Protein AF-A0AAD7UH28-F1 (afdb_monomer)

Solvent-accessible surface area (backbone atoms only — not comparable to full-atom values): 39351 Å² total; per-residue (Å²): 132,67,62,65,61,54,48,50,40,22,52,36,16,20,43,31,29,28,96,51,97,50,72,32,65,63,57,51,47,53,48,62,71,66,63,84,57,62,66,67,59,51,53,49,41,27,35,53,17,30,42,52,15,31,50,50,26,20,52,48,17,45,58,50,59,81,43,64,90,43,94,81,46,95,65,54,73,71,54,52,50,49,52,48,52,51,43,68,75,54,41,78,65,54,34,55,47,39,54,42,82,93,54,7,53,57,48,33,21,48,40,18,58,66,63,56,56,65,70,63,49,52,53,35,35,43,53,17,46,44,50,48,60,52,48,54,52,49,53,50,50,51,49,50,52,50,53,52,48,50,51,50,52,51,50,51,52,52,51,49,51,55,49,44,70,73,37,71,62,31,50,53,76,39,37,80,37,81,97,38,25,65,62,37,47,54,39,45,71,64,51,29,52,65,44,71,22,54,42,38,92,61,53,60,76,67,50,79,55,79,51,84,77,67,69,54,44,70,56,96,90,38,81,42,50,40,69,57,49,46,59,57,20,45,36,34,36,41,38,32,33,42,77,75,16,36,24,38,77,52,57,30,95,87,44,53,91,82,41,39,42,53,25,32,35,31,24,28,34,55,48,39,48,51,47,42,36,35,34,75,74,62,49,36,95,51,50,81,42,43,45,35,80,53,39,63,78,27,56,94,18,23,47,47,87,23,29,42,44,24,28,40,44,25,9,36,23,52,53,71,42,71,42,82,87,42,76,86,21,49,51,40,46,48,54,54,36,21,68,71,48,47,56,69,66,64,55,52,37,70,28,47,62,71,47,64,54,72,58,36,28,48,88,49,60,65,34,35,39,55,53,42,52,33,49,28,56,46,66,74,40,58,66,48,58,46,40,15,68,60,43,37,23,72,66,9,23,80,58,62,29,35,31,26,24,32,52,94,52,65,63,37,41,36,28,37,32,28,33,31,67,67,44,53,40,48,54,42,42,28,58,68,48,44,19,32,56,99,84,44,76,59,33,50,48,69,47,44,55,52,21,65,35,56,89,48,83,37,24,44,44,27,98,36,95,34,29,75,50,45,52,11,33,12,38,40,24,38,24,50,49,80,58,78,64,35,34,30,28,61,12,76,46,49,22,36,41,40,34,31,56,78,73,41,29,29,37,31,38,34,32,59,35,79,54,67,59,94,85,65,83,52,64,82,79,44,82,58,90,69,75,84,85,74,85,90,84,75,93,81,57,71,72,62,54,57,56,49,53,59,48,53,60,61,59,71,76,70,79,92,76,81,95,77,92,78,92,72,90,80,82,83,77,82,82,79,92,72,86,79,85,77,82,88,76,96,73,65,63,66,61,53,52,49,52,52,51,53,50,51,56,51,50,53,61,72,72,53,72,100,78,74,82,75,67,60,59,61,60,56,52,57,58,51,52,58,63,51,60,77,70,76,69,85,88,77,80,79,89,80,92,78,89,83,90,79,87,81,90,85,91,86,82,89,79,80,85,84,74,89,82,82,86,83,80,86,80,83,87,77,89,83,91,81,84,88,78,95,68,90,74,79,82,88,77,72,71,74,88,68,81,79,78,127

Radius of gyration: 39.76 Å; Cα contacts (8 Å, |Δi|>4): 975; chains: 1; bounding box: 109×62×97 Å

Mean predicted aligned error: 17.43 Å

pLDDT: mean 73.9, std 27.91, range [20.62, 98.88]

Sequence (694 aa):
MDLAAYGLMFASAFLAATVFPAQSELVLIGFLTAGEHSVVAMLVVASIGNVLGSVVNYYLGIGLQTFRDRRWFPANEAQLARARAFYQRWGRWSLLLAWTPIIGDPLTVVAGVMREPLWSFLVLVTISKVSRSWLEALMRLALRLALGLIIVITLVAAGGYAWLRTSPYWNGITLFADDRRVENFRSMDNVFPSRAVAAGADVWAFERAPQSLPETYRFNHEPRSLASFLTATETTGLLVVRAGAIAHEAYYLGADETSQFTSWSVAKSVLSALVGIAIDEGFIGGVDDLITDYVPGLIDSGYDGVTIEEALTMSSGVAFDEDYDNFASDVNRLFVSLAMGGSMEDTLAALERDREPGTYNNYVSSDSIGVGLVLEAATGMASEDYLSTRLWQPMGAESDAYWSTGRDGPVLPFCCLNATLRDYARFGRLFLENGARDGQQIIPETWVEASTRPSAPHLEPGDNPASFWTFGYGYKWWIPENPEDEFLAIGIWGQYIYADRVAHTVSVIFIEDIAVEPGVDTSDMDTDHLRSHVPCDLEWLNLFQVTMLAFAHRVAKRRRFGGCQVSGVFEARSIPFAVTIAGKGCELAAPMLRIFVEMYVAQVHLLIGRSSLKDASIVASHFIDVAWRLRTEPCAFRGGGQGLALFGDHAVSDIFVTMGVVICRCGCNGGEEGGGGYREKGGVSFHGIVFQIE

Secondary structure (DSSP, 8-state):
--HHHHHHHHHHHHHHTSSS---SHHHHHHHHHH--S-HHHHHHHHHHHHHHHHHHHHHHHHHHGGGTTSTT-SS-HHHHHHHHHHHHHHGGGGGGGTTSTTTHHHHHHHHHHTT--HHHHHHHHHHHHHHHHHHHHHHHHHHHHHHHHHHHHHHHHHHHHHHHHHSTHHHHHTTT-TTTHHHHHTTGGGTS-EEEEPPPSS--PPEE---PPPSEEEETTEEEEHHHHHHHTT--EEEEEETTEEEEEEE-TT--TT--EE-TTHHHHHHHHHHHHHHHTTSS--TTSBHHHH-GGGTTSTTTT-BHHHHHTT---B-----SS-TTSHHHHHHHHHHTT--HHHHHHTPPB-S-TTS-B---HHHHHHHHHHHHHHH-S-HHHHIIIIIIHHHT-SS-EEEEBSTTS-B-TTS-EEE-HHHHHHHHHHHHTTTEETTEESS-HHHHHHHTS--SGGG-SSS-TTBSSSSEESSS-EE-SS-SSEEEEEETTTEEEEEETTTTEEEEEE-S-----TT---TTTSSGGG-SS-----TT-HHHHHHHHHHHHHHHTS------------------------S--TTSHHHHHHHHHHHHHHHHHHHS-SS--SSHHHHHHHHHHHHHHTTT-----------------S---SSSSS------------------------------------

InterPro domains:
  IPR001466 Beta-lactamase-related [PF00144] (237-510)
  IPR012338 Beta-lactamase/transpeptidase-like [G3DSA:3.40.710.10] (174-517)
  IPR012338 Beta-lactam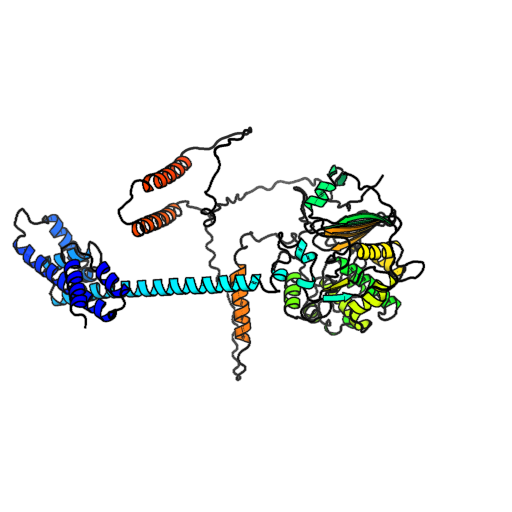ase/transpeptidase-like [SSF56601] (176-511)
  IPR032816 VTT domain [PF09335] (26-135)
  IPR050789 Diverse Enzymatic Activities [PTHR43283] (195-511)

Organism: NCBI:txid2483200

Foldseek 3Di:
DPPVLLVVLLQQLLQVLAPHPGDSVVSLVVVVVVVPDDNVSSLVSSLVSNLNSLVVLLVLLLVLLVCLPPPPRPDDPVRLVVLVVVCVVCPLLCQLCLLPPPVNSVVSSSCSVVVPPPVSNSVSNSNNSSVVSVVVVVVVVVVVVVVVVVVVVVVVVVVVVVCCCVDLCVCQVCCQPPVCVVVCQLPVCSRFPWDWQDAAPFALDAAADEDDFDQWFADPNDTDGPVCVCVLQQWQWKWKAFPRHTHDTDGDPPDDQATKGWQAQLLLLLLLLLVLLCCVVVLDVDQQDQLCVLVVLLPVFLRHNAGNQLLLFQQSQWDFFPFPVDCPGLVNVVQVCLQVPHDLSVSRSPIHGRDDGPQARDDDLNSQSSSLSSSCSSVVDQPSHSCNPQPRHVLRPPGMKIFGGGDVHGGSSSITIIHGLVSLQSVLLCLLVLCDDPNDRRGHSVSSVQQFDAPDQNQQAAPRPRYLARWGGGRQWTHANDDPSKIWHDRPSGFIFIQHNVRNMTMTIHGRHPSDDPPDDCCSVRPCPPPDDDDDDDPPPVPPVVVVVVVVVVVVPDDDDDDDDDDDDDPPDDDDPDPDDPDDDPPPPVVVVVVVVVVVVVVVVVPDPDPDPPPVVVVVVVVVVVVVVVPDDDDDDDDDDDDDDDDDDDDDDPPPPDDDDDDDDDDDDDDDDDDDDDDDDDDDRDDDRDSPPD

Nearest PDB structures (foldseek):
  8rlj-assembly4_D  TM=9.038E-01  e=1.545E-29  Pseudomonas aeruginosa
  8rlj-assembly6_F  TM=8.993E-01  e=3.112E-29  Pseudomonas aeruginosa
  4gb7-assembly1_A  TM=8.302E-01  e=2.946E-24  Bacillus anthracis str. Ames
  1wyb-assembly1_A  TM=7.609E-01  e=2.926E-17  Flavobacterium sp.
  3a66-assembly1_A-2  TM=7.617E-01  e=4.153E-17  Paenarthrobacter ureafaciens

Structure (mmCIF, N/CA/C/O backbone):
data_AF-A0AAD7UH28-F1
#
_entry.id   AF-A0AAD7UH28-F1
#
loop_
_atom_site.group_PDB
_atom_site.id
_atom_site.type_symbol
_atom_site.label_atom_id
_atom_site.label_alt_id
_atom_site.label_comp_id
_atom_site.label_asym_id
_atom_site.label_entity_id
_atom_site.label_seq_id
_atom_site.pdbx_PDB_ins_code
_atom_site.Cartn_x
_atom_site.Cartn_y
_atom_site.Cartn_z
_atom_site.occupancy
_atom_site.B_iso_or_equiv
_atom_site.auth_seq_id
_atom_site.auth_comp_id
_atom_site.auth_asym_id
_atom_site.auth_atom_id
_atom_site.pdbx_PDB_model_num
ATOM 1 N N . MET A 1 1 ? 33.603 18.446 -62.577 1.00 57.69 1 MET A N 1
ATOM 2 C CA . MET A 1 1 ? 34.716 17.764 -61.885 1.00 57.69 1 MET A CA 1
ATOM 3 C C . MET A 1 1 ? 35.695 18.834 -61.469 1.00 57.69 1 MET A C 1
ATOM 5 O O . MET A 1 1 ? 36.244 19.487 -62.348 1.00 57.69 1 MET A O 1
ATOM 9 N N . ASP A 1 2 ? 35.861 19.055 -60.170 1.00 76.75 2 ASP A N 1
ATOM 10 C CA . ASP A 1 2 ? 36.863 19.994 -59.677 1.00 76.75 2 ASP A CA 1
ATOM 11 C C . ASP A 1 2 ? 38.251 19.343 -59.777 1.00 76.75 2 ASP A C 1
ATOM 13 O O . ASP A 1 2 ? 38.701 18.607 -58.897 1.00 76.75 2 ASP A O 1
ATOM 17 N N . LEU A 1 3 ? 38.891 19.527 -60.934 1.00 83.19 3 LEU A N 1
ATOM 18 C CA . LEU A 1 3 ? 40.198 18.946 -61.233 1.00 83.19 3 LEU A CA 1
ATOM 19 C C . LEU A 1 3 ? 41.276 19.463 -60.268 1.00 83.19 3 LEU A C 1
ATOM 21 O O . LEU A 1 3 ? 42.240 18.748 -59.995 1.00 83.19 3 LEU A O 1
ATOM 25 N N . ALA A 1 4 ? 41.096 20.670 -59.721 1.00 86.25 4 ALA A N 1
ATOM 26 C CA . ALA A 1 4 ? 42.019 21.256 -58.761 1.00 86.25 4 ALA A CA 1
ATOM 27 C C . ALA A 1 4 ? 41.957 20.523 -57.414 1.00 86.25 4 ALA A C 1
ATOM 29 O O . ALA A 1 4 ? 43.004 20.197 -56.857 1.00 86.25 4 ALA A O 1
ATOM 30 N N . ALA A 1 5 ? 40.758 20.176 -56.937 1.00 86.44 5 ALA A N 1
ATOM 31 C CA . ALA A 1 5 ? 40.580 19.423 -55.695 1.00 86.44 5 ALA A CA 1
ATOM 32 C C . ALA A 1 5 ? 41.203 18.016 -55.759 1.00 86.44 5 ALA A C 1
ATOM 34 O O . ALA A 1 5 ? 41.984 17.628 -54.886 1.00 86.44 5 ALA A O 1
ATOM 35 N N . TYR A 1 6 ? 40.932 17.264 -56.833 1.00 89.81 6 TYR A N 1
ATOM 36 C CA . TYR A 1 6 ? 41.546 15.945 -57.034 1.00 89.81 6 TYR A CA 1
ATOM 37 C C . TYR A 1 6 ? 43.063 16.040 -57.247 1.00 89.81 6 TYR A C 1
ATOM 39 O O . TYR A 1 6 ? 43.809 15.216 -56.720 1.00 89.81 6 TYR A O 1
ATOM 47 N N . GLY A 1 7 ? 43.535 17.060 -57.970 1.00 91.25 7 GLY A N 1
ATOM 48 C CA . GLY A 1 7 ? 44.962 17.324 -58.148 1.00 91.25 7 GLY A CA 1
ATOM 49 C C . GLY A 1 7 ? 45.675 17.626 -56.828 1.00 91.25 7 GLY A C 1
ATOM 50 O O . GLY A 1 7 ? 46.754 17.089 -56.579 1.00 91.25 7 GLY A O 1
ATOM 51 N N . LEU A 1 8 ? 45.053 18.418 -55.949 1.00 91.31 8 LEU A N 1
ATOM 52 C CA . LEU A 1 8 ? 45.587 18.720 -54.621 1.00 91.31 8 LEU A CA 1
ATOM 53 C C . LEU A 1 8 ? 45.639 17.470 -53.734 1.00 91.31 8 LEU A C 1
ATOM 55 O O . LEU A 1 8 ? 46.658 17.225 -53.086 1.00 91.31 8 LEU A O 1
ATOM 59 N N . MET A 1 9 ? 44.583 16.650 -53.744 1.00 92.00 9 MET A N 1
ATOM 60 C CA . MET A 1 9 ? 44.553 15.387 -53.001 1.00 92.00 9 MET A CA 1
ATOM 61 C C . MET A 1 9 ? 45.641 14.420 -53.486 1.00 92.00 9 MET A C 1
ATOM 63 O O . MET A 1 9 ? 46.353 13.825 -52.675 1.00 92.00 9 MET A O 1
ATOM 67 N N . PHE A 1 10 ? 45.810 14.301 -54.807 1.00 92.81 10 PHE A N 1
ATOM 68 C CA . PHE A 1 10 ? 46.867 13.496 -55.413 1.00 92.81 10 PHE A CA 1
ATOM 69 C C . PHE A 1 10 ? 48.255 13.979 -54.993 1.00 92.81 10 PHE A C 1
ATOM 71 O O . PHE A 1 10 ? 49.056 13.181 -54.516 1.00 92.81 10 PHE A O 1
ATOM 78 N N . ALA A 1 11 ? 48.537 15.276 -55.151 1.00 91.88 11 ALA A N 1
ATOM 79 C CA . ALA A 1 11 ? 49.842 15.852 -54.843 1.00 91.88 11 ALA A CA 1
ATOM 80 C C . ALA A 1 11 ? 50.186 15.701 -53.355 1.00 91.88 11 ALA A C 1
ATOM 82 O O . ALA A 1 11 ? 51.309 15.335 -53.014 1.00 91.88 11 ALA A O 1
ATOM 83 N N . SER A 1 12 ? 49.209 15.923 -52.474 1.00 90.56 12 SER A N 1
ATOM 84 C CA . SER A 1 12 ? 49.377 15.762 -51.032 1.00 90.56 12 SER A CA 1
ATOM 85 C C . SER A 1 12 ? 49.669 14.308 -50.639 1.00 90.56 12 SER A C 1
ATOM 87 O O . SER A 1 12 ? 50.635 14.060 -49.919 1.00 90.56 12 SER A O 1
ATOM 89 N N . ALA A 1 13 ? 48.902 13.339 -51.157 1.00 89.62 13 ALA A N 1
ATOM 90 C CA . ALA A 1 13 ? 49.134 11.908 -50.925 1.00 89.62 13 ALA A CA 1
ATOM 91 C C . ALA A 1 13 ? 50.469 11.426 -51.509 1.00 89.62 13 ALA A C 1
ATOM 93 O O . ALA A 1 13 ? 51.237 10.731 -50.850 1.00 89.62 13 ALA A O 1
ATOM 94 N N . PHE A 1 14 ? 50.784 11.852 -52.731 1.00 91.62 14 PHE A N 1
ATOM 95 C CA . PHE A 1 14 ? 52.051 11.547 -53.381 1.00 91.62 14 PHE A CA 1
ATOM 96 C C . PHE A 1 14 ? 53.242 12.023 -52.553 1.00 91.62 14 PHE A C 1
ATOM 98 O O . PHE A 1 14 ? 54.145 11.235 -52.291 1.00 91.62 14 PHE A O 1
ATOM 105 N N . LEU A 1 15 ? 53.226 13.276 -52.088 1.00 89.19 15 LEU A N 1
ATOM 106 C CA . LEU A 1 15 ? 54.293 13.814 -51.247 1.00 89.19 15 LEU A CA 1
ATOM 107 C C . LEU A 1 15 ? 54.368 13.099 -49.894 1.00 89.19 15 LEU A C 1
ATOM 109 O O . LEU A 1 15 ? 55.464 12.739 -49.475 1.00 89.19 15 LEU A O 1
ATOM 113 N N . ALA A 1 16 ? 53.229 12.835 -49.247 1.00 86.19 16 ALA A N 1
ATOM 114 C CA . ALA A 1 16 ? 53.178 12.159 -47.947 1.00 86.19 16 ALA A CA 1
ATOM 115 C C . ALA A 1 16 ? 53.727 10.725 -47.981 1.00 86.19 16 ALA A C 1
ATOM 117 O O . ALA A 1 16 ? 54.257 10.256 -46.982 1.00 86.19 16 ALA A O 1
ATOM 118 N N . ALA A 1 17 ? 53.627 10.036 -49.121 1.00 86.00 17 ALA A N 1
ATOM 119 C CA . ALA A 1 17 ? 54.180 8.697 -49.307 1.00 86.00 17 ALA A CA 1
ATOM 120 C C . ALA A 1 17 ? 55.624 8.685 -49.839 1.00 86.00 17 ALA A C 1
ATOM 122 O O . ALA A 1 17 ? 56.142 7.619 -50.178 1.00 86.00 17 ALA A O 1
ATOM 123 N N . THR A 1 18 ? 56.281 9.842 -49.945 1.00 85.62 18 THR A N 1
ATOM 124 C CA . THR A 1 18 ? 57.717 9.934 -50.258 1.00 85.62 18 THR A CA 1
ATOM 125 C C . THR A 1 18 ? 58.541 10.148 -48.986 1.00 85.62 18 THR A C 1
ATOM 127 O O . THR A 1 18 ? 58.002 10.284 -47.897 1.00 85.62 18 THR A O 1
ATOM 130 N N . VAL A 1 19 ? 59.870 10.211 -49.102 1.00 75.06 19 VAL A N 1
ATOM 131 C CA . VAL A 1 19 ? 60.772 10.529 -47.973 1.00 75.06 19 VAL A CA 1
ATOM 132 C C . VAL A 1 19 ? 60.524 11.937 -47.385 1.00 75.06 19 VAL A C 1
ATOM 134 O O . VAL A 1 19 ? 61.037 12.260 -46.313 1.00 75.06 19 VAL A O 1
ATOM 137 N N . PHE A 1 20 ? 59.744 12.791 -48.058 1.00 78.31 20 PHE A N 1
ATOM 138 C CA . PHE A 1 20 ? 59.411 14.123 -47.563 1.00 78.31 20 PHE A CA 1
ATOM 139 C C . PHE A 1 20 ? 58.332 14.083 -46.470 1.00 78.31 20 PHE A C 1
ATOM 141 O O . PHE A 1 20 ? 57.313 13.416 -46.632 1.00 78.31 20 PHE A O 1
ATOM 148 N N . PRO A 1 21 ? 58.497 14.848 -45.375 1.00 71.50 21 PRO A N 1
ATOM 149 C CA . PRO A 1 21 ? 57.481 14.932 -44.336 1.00 71.50 21 PRO A CA 1
ATOM 150 C C . PRO A 1 21 ? 56.268 15.718 -44.852 1.00 71.50 21 PRO A C 1
ATOM 152 O O . PRO A 1 21 ? 56.308 16.944 -44.954 1.00 71.50 21 PRO A O 1
ATOM 155 N N . ALA A 1 22 ? 55.178 15.019 -45.161 1.00 80.50 22 ALA A N 1
ATOM 156 C CA . ALA A 1 22 ? 53.892 15.616 -45.512 1.00 80.50 22 ALA A CA 1
ATOM 157 C C . ALA A 1 22 ? 52.730 14.805 -44.909 1.00 80.50 22 ALA A C 1
ATOM 159 O O . ALA A 1 22 ? 52.879 13.623 -44.610 1.00 80.50 22 ALA A O 1
ATOM 160 N N . GLN A 1 23 ? 51.578 15.454 -44.704 1.00 80.12 23 GLN A N 1
ATOM 161 C CA . GLN A 1 23 ? 50.360 14.837 -44.162 1.00 80.12 23 GLN A CA 1
ATOM 162 C C . GLN A 1 23 ? 49.226 14.975 -45.174 1.00 80.12 23 GLN A C 1
ATOM 164 O O . GLN A 1 23 ? 48.769 16.083 -45.458 1.00 80.12 23 GLN A O 1
ATOM 169 N N . SER A 1 24 ? 48.775 13.845 -45.714 1.00 86.25 24 SER A N 1
ATOM 170 C CA . SER A 1 24 ? 47.695 13.812 -46.710 1.00 86.25 24 SER A CA 1
ATOM 171 C C . SER A 1 24 ? 46.313 13.642 -46.087 1.00 86.25 24 SER A C 1
ATOM 173 O O . SER A 1 24 ? 45.295 13.984 -46.689 1.00 86.25 24 SER A O 1
ATOM 175 N N . GLU A 1 25 ? 46.277 13.195 -44.835 1.00 79.94 25 GLU A N 1
ATOM 176 C CA . GLU A 1 25 ? 45.073 12.950 -44.058 1.00 79.94 25 GLU A CA 1
ATOM 177 C C . GLU A 1 25 ? 44.307 14.248 -43.781 1.00 79.94 25 GLU A C 1
ATOM 179 O O . GLU A 1 25 ? 43.082 14.256 -43.858 1.00 79.94 25 GLU A O 1
ATOM 184 N N . LEU A 1 26 ? 45.005 15.357 -43.511 1.00 80.94 26 LEU A N 1
ATOM 185 C CA . LEU A 1 26 ? 44.378 16.663 -43.262 1.00 80.94 26 LEU A CA 1
ATOM 186 C C . LEU A 1 26 ? 43.690 17.224 -44.512 1.00 80.94 26 LEU A C 1
ATOM 188 O O . LEU A 1 26 ? 42.583 17.752 -44.419 1.00 80.94 26 LEU A O 1
ATOM 192 N N . VAL A 1 27 ? 44.317 17.063 -45.681 1.00 85.38 27 VAL A N 1
ATOM 193 C CA . VAL A 1 27 ? 43.752 17.494 -46.969 1.00 85.38 27 VAL A CA 1
ATOM 194 C C . VAL A 1 27 ? 42.521 16.656 -47.314 1.00 85.38 27 VAL A C 1
ATOM 196 O O . VAL A 1 27 ? 41.481 17.208 -47.675 1.00 85.38 27 VAL A O 1
ATOM 199 N N . LEU A 1 28 ? 42.598 15.335 -47.117 1.00 82.94 28 LEU A N 1
ATOM 200 C CA . LEU A 1 28 ? 41.454 14.442 -47.289 1.00 82.94 28 LEU A CA 1
ATOM 201 C C . LEU A 1 28 ? 40.304 14.815 -46.346 1.00 82.94 28 LEU A C 1
ATOM 203 O O . LEU A 1 28 ? 39.159 14.884 -46.783 1.00 82.94 28 LEU A O 1
ATOM 207 N N . ILE A 1 29 ? 40.594 15.084 -45.067 1.00 77.88 29 ILE A N 1
ATOM 208 C CA . ILE A 1 29 ? 39.586 15.508 -44.086 1.00 77.88 29 ILE A CA 1
ATOM 209 C C . ILE A 1 29 ? 38.898 16.788 -44.547 1.00 77.88 29 ILE A C 1
ATOM 211 O O . ILE A 1 29 ? 37.672 16.802 -44.567 1.00 77.88 29 ILE A O 1
ATOM 215 N N . GLY A 1 30 ? 39.660 17.803 -44.968 1.00 81.81 30 GLY A N 1
ATOM 216 C CA . GLY A 1 30 ? 39.116 19.075 -45.446 1.00 81.81 30 GLY A CA 1
ATOM 217 C C . GLY A 1 30 ? 38.091 18.891 -46.568 1.00 81.81 30 GLY A C 1
ATOM 218 O O . GLY A 1 30 ? 36.973 19.402 -46.476 1.00 81.81 30 GLY A O 1
ATOM 219 N N . PHE A 1 31 ? 38.423 18.078 -47.577 1.00 84.38 31 PHE A N 1
ATOM 220 C CA . PHE A 1 31 ? 37.503 17.774 -48.678 1.00 84.38 31 PHE A CA 1
ATOM 221 C C . PHE A 1 31 ? 36.291 16.942 -48.248 1.00 84.38 31 PHE A C 1
ATOM 223 O O . PHE A 1 31 ? 35.181 17.181 -48.724 1.00 84.38 31 PHE A O 1
ATOM 230 N N . LEU A 1 32 ? 36.469 15.987 -47.332 1.00 79.38 32 LEU A N 1
ATOM 231 C CA . LEU A 1 32 ? 35.361 15.182 -46.814 1.00 79.38 32 LEU A CA 1
ATOM 232 C C . LEU A 1 32 ? 34.403 15.998 -45.933 1.00 79.38 32 LEU A C 1
ATOM 234 O O . LEU A 1 32 ? 33.211 15.701 -45.919 1.00 79.38 32 LEU A O 1
ATOM 238 N N . THR A 1 33 ? 34.892 17.010 -45.209 1.00 76.88 33 THR A N 1
ATOM 239 C CA . THR A 1 33 ? 34.048 17.934 -44.432 1.00 76.88 33 THR A CA 1
ATOM 240 C C . THR A 1 33 ? 33.309 18.945 -45.300 1.00 76.88 33 THR A C 1
ATOM 242 O O . THR A 1 33 ? 32.199 19.320 -44.941 1.00 76.88 33 THR A O 1
ATOM 245 N N . ALA A 1 34 ? 33.879 19.352 -46.440 1.00 81.88 34 ALA A N 1
ATOM 246 C CA . ALA A 1 34 ? 33.210 20.253 -47.380 1.00 81.88 34 ALA A CA 1
ATOM 247 C C . ALA A 1 34 ? 32.001 19.594 -48.072 1.00 81.88 34 ALA A C 1
ATOM 249 O O . ALA A 1 34 ? 31.060 20.278 -48.452 1.00 81.88 34 ALA A O 1
ATOM 250 N N . GLY A 1 35 ? 31.998 18.263 -48.223 1.00 75.06 35 GLY A N 1
ATOM 251 C CA . GLY A 1 35 ? 30.857 17.506 -48.761 1.00 75.06 35 GLY A CA 1
ATOM 252 C C . GLY A 1 35 ? 30.637 17.631 -50.276 1.00 75.06 35 GLY A C 1
ATOM 253 O O . GLY A 1 35 ? 29.740 16.991 -50.815 1.00 75.06 35 GLY A O 1
ATOM 254 N N . GLU A 1 36 ? 31.469 18.397 -50.984 1.00 80.06 36 GLU A N 1
ATOM 255 C CA . GLU A 1 36 ? 31.298 18.713 -52.413 1.00 80.06 36 GLU A CA 1
ATOM 256 C C . GLU A 1 36 ? 31.897 17.665 -53.374 1.00 80.06 36 GLU A C 1
ATOM 258 O O . GLU A 1 36 ? 31.779 17.778 -54.599 1.00 80.06 36 GLU A O 1
ATOM 263 N N . HIS A 1 37 ? 32.561 16.627 -52.854 1.00 82.69 37 HIS A N 1
ATOM 264 C CA . HIS A 1 37 ? 33.294 15.648 -53.661 1.00 82.69 37 HIS A CA 1
ATOM 265 C C . HIS A 1 37 ? 33.003 14.199 -53.257 1.00 82.69 37 HIS A C 1
ATOM 267 O O . HIS A 1 37 ? 32.808 13.877 -52.087 1.00 82.69 37 HIS A O 1
ATOM 273 N N . SER A 1 38 ? 33.029 13.288 -54.238 1.00 84.56 38 SER A N 1
ATOM 274 C CA . SER A 1 38 ? 32.837 11.854 -53.988 1.00 84.56 38 SER A CA 1
ATOM 275 C C . SER A 1 38 ? 33.956 11.287 -53.108 1.00 84.56 38 SER A C 1
ATOM 277 O O . SER A 1 38 ? 35.130 11.313 -53.488 1.00 84.56 38 SER A O 1
ATOM 279 N N . VAL A 1 39 ? 33.566 10.713 -51.966 1.00 81.94 39 VAL A N 1
ATOM 280 C CA . VAL A 1 39 ? 34.459 10.045 -51.003 1.00 81.94 39 VAL A CA 1
ATOM 281 C C . VAL A 1 39 ? 35.281 8.954 -51.683 1.00 81.94 39 VAL A C 1
ATOM 283 O O . VAL A 1 39 ? 36.498 8.897 -51.524 1.00 81.94 39 VAL A O 1
ATOM 286 N N . VAL A 1 40 ? 34.627 8.118 -52.494 1.00 83.44 40 VAL A N 1
ATOM 287 C CA . VAL A 1 40 ? 35.281 7.010 -53.202 1.00 83.44 40 VAL A CA 1
ATOM 288 C C . VAL A 1 40 ? 36.309 7.544 -54.195 1.00 83.44 40 VAL A C 1
ATOM 290 O O . VAL A 1 40 ? 37.433 7.055 -54.232 1.00 83.44 40 VAL A O 1
ATOM 293 N N . ALA A 1 41 ? 35.963 8.584 -54.958 1.00 86.56 41 ALA A N 1
ATOM 294 C CA . ALA A 1 41 ? 36.891 9.182 -55.913 1.00 86.56 41 ALA A CA 1
ATOM 295 C C . ALA A 1 41 ? 38.114 9.801 -55.212 1.00 86.56 41 ALA A C 1
ATOM 297 O O . ALA A 1 41 ? 39.237 9.611 -55.672 1.00 86.56 41 ALA A O 1
ATOM 298 N N . MET A 1 42 ? 37.920 10.478 -54.075 1.00 87.75 42 MET A N 1
ATOM 299 C CA . MET A 1 42 ? 39.021 11.046 -53.289 1.00 87.75 42 MET A CA 1
ATOM 300 C C . MET A 1 42 ? 39.936 9.966 -52.705 1.00 87.75 42 MET A C 1
ATOM 302 O O . MET A 1 42 ? 41.156 10.082 -52.811 1.00 87.75 42 MET A O 1
ATOM 306 N N . LEU A 1 43 ? 39.372 8.881 -52.164 1.00 86.12 43 LEU A N 1
ATOM 307 C CA . LEU A 1 43 ? 40.146 7.744 -51.655 1.00 86.12 43 LEU A CA 1
ATOM 308 C C . LEU A 1 43 ? 40.931 7.033 -52.765 1.00 86.12 43 LEU A C 1
ATOM 310 O O . LEU A 1 43 ? 42.078 6.643 -52.546 1.00 86.12 43 LEU A O 1
ATOM 314 N N . VAL A 1 44 ? 40.348 6.889 -53.960 1.00 88.44 44 VAL A N 1
ATOM 315 C CA . VAL A 1 44 ? 41.033 6.313 -55.128 1.00 88.44 44 VAL A CA 1
ATOM 316 C C . VAL A 1 44 ? 42.200 7.199 -55.556 1.00 88.44 44 VAL A C 1
ATOM 318 O O . VAL A 1 44 ? 43.320 6.710 -55.677 1.00 88.44 44 VAL A O 1
ATOM 321 N N . VAL A 1 45 ? 41.976 8.504 -55.725 1.00 90.06 45 VAL A N 1
ATOM 322 C CA . VAL A 1 45 ? 43.023 9.456 -56.131 1.00 90.06 45 VAL A CA 1
ATOM 323 C C . VAL A 1 45 ? 44.153 9.525 -55.098 1.00 90.06 45 VAL A C 1
ATOM 325 O O . VAL A 1 45 ? 45.328 9.480 -55.468 1.00 90.06 45 VAL A O 1
ATOM 328 N N . ALA A 1 46 ? 43.815 9.538 -53.807 1.00 89.38 46 ALA A N 1
ATOM 329 C CA . ALA A 1 46 ? 44.783 9.466 -52.717 1.00 89.38 46 ALA A CA 1
ATOM 330 C C . ALA A 1 46 ? 45.595 8.162 -52.743 1.00 89.38 46 ALA A C 1
ATOM 332 O O . ALA A 1 46 ? 46.814 8.181 -52.595 1.00 89.38 46 ALA A O 1
ATOM 333 N N . SER A 1 47 ? 44.935 7.024 -52.982 1.00 88.75 47 SER A N 1
ATOM 334 C CA . SER A 1 47 ? 45.596 5.717 -53.070 1.00 88.75 47 SER A CA 1
ATOM 335 C C . SER A 1 47 ? 46.588 5.664 -54.231 1.00 88.75 47 SER A C 1
ATOM 337 O O . SER A 1 47 ? 47.705 5.183 -54.055 1.00 88.75 47 SER A O 1
ATOM 339 N N . ILE A 1 48 ? 46.217 6.206 -55.397 1.00 90.88 48 ILE A N 1
ATOM 340 C CA . ILE A 1 48 ? 47.111 6.293 -56.560 1.00 90.88 48 ILE A CA 1
ATOM 341 C C . ILE A 1 48 ? 48.329 7.163 -56.223 1.00 90.88 48 ILE A C 1
ATOM 343 O O . ILE A 1 48 ? 49.458 6.743 -56.473 1.00 90.88 48 ILE A O 1
ATOM 347 N N . GLY A 1 49 ? 48.121 8.333 -55.605 1.00 90.25 49 GLY A N 1
ATOM 348 C CA . GLY A 1 49 ? 49.209 9.195 -55.134 1.00 90.25 49 GLY A CA 1
ATOM 349 C C . GLY A 1 49 ? 50.154 8.463 -54.176 1.00 90.25 49 GLY A C 1
ATOM 350 O O . GLY A 1 49 ? 51.360 8.429 -54.410 1.00 90.25 49 GLY A O 1
ATOM 351 N N . ASN A 1 50 ? 49.606 7.784 -53.165 1.00 89.69 50 ASN A N 1
ATOM 352 C CA . ASN A 1 50 ? 50.377 7.033 -52.170 1.00 89.69 50 ASN A CA 1
ATOM 353 C C . ASN A 1 50 ? 51.201 5.882 -52.777 1.00 89.69 50 ASN A C 1
ATOM 355 O O . ASN A 1 50 ? 52.352 5.655 -52.389 1.00 89.69 50 ASN A O 1
ATOM 359 N N . VAL A 1 51 ? 50.630 5.140 -53.732 1.00 91.25 51 VAL A N 1
ATOM 360 C CA . VAL A 1 51 ? 51.341 4.058 -54.433 1.00 91.25 51 VAL A CA 1
ATOM 361 C C . VAL A 1 51 ? 52.466 4.632 -55.289 1.00 91.25 51 VAL A C 1
ATOM 363 O O . VAL A 1 51 ? 53.589 4.137 -55.220 1.00 91.25 51 VAL A O 1
ATOM 366 N N . LEU A 1 52 ? 52.213 5.705 -56.042 1.00 92.69 52 LEU A N 1
ATOM 367 C CA . LEU A 1 52 ? 53.238 6.338 -56.876 1.00 92.69 52 LEU A CA 1
ATOM 368 C C . LEU A 1 52 ? 54.360 6.980 -56.046 1.00 92.69 52 LEU A C 1
ATOM 370 O O . LEU A 1 52 ? 55.525 6.849 -56.417 1.00 92.69 52 LEU A O 1
ATOM 374 N N . GLY A 1 53 ? 54.050 7.592 -54.900 1.00 90.19 53 GLY A N 1
ATOM 375 C CA . GLY A 1 53 ? 55.066 8.084 -53.960 1.00 90.19 53 GLY A CA 1
ATOM 376 C C . GLY A 1 53 ? 55.946 6.949 -53.420 1.00 90.19 53 GLY A C 1
ATOM 377 O O . GLY A 1 53 ? 57.174 7.045 -53.413 1.00 90.19 53 GLY A O 1
ATOM 378 N N . SER A 1 54 ? 55.338 5.801 -53.110 1.00 90.88 54 SER A N 1
ATOM 379 C CA . SER A 1 54 ? 56.071 4.592 -52.706 1.00 90.88 54 SER A CA 1
ATOM 380 C C . SER A 1 54 ? 56.963 4.041 -53.828 1.00 90.88 54 SER A C 1
ATOM 382 O O . SER A 1 54 ? 58.062 3.551 -53.570 1.00 90.88 54 SER A O 1
ATOM 384 N N . VAL A 1 55 ? 56.526 4.134 -55.089 1.00 92.38 55 VAL A N 1
ATOM 385 C CA . VAL A 1 55 ? 57.339 3.767 -56.262 1.00 92.38 55 VAL A CA 1
ATOM 386 C C . VAL A 1 55 ? 58.553 4.687 -56.401 1.00 92.38 55 VAL A C 1
ATOM 388 O O . VAL A 1 55 ? 59.648 4.206 -56.694 1.00 92.38 55 VAL A O 1
ATOM 391 N N . VAL A 1 56 ? 58.404 5.988 -56.133 1.00 91.06 56 VAL A N 1
ATOM 392 C CA . VAL A 1 56 ? 59.543 6.920 -56.089 1.00 91.06 56 VAL A CA 1
ATOM 393 C C . VAL A 1 56 ? 60.545 6.493 -55.019 1.00 91.06 56 VAL A C 1
ATOM 395 O O . VAL A 1 56 ? 61.732 6.385 -55.320 1.00 91.06 56 VAL A O 1
ATOM 398 N N . ASN A 1 57 ? 60.091 6.159 -53.809 1.00 90.12 57 ASN A N 1
ATOM 399 C CA . ASN A 1 57 ? 60.963 5.643 -52.748 1.00 90.12 57 ASN A CA 1
ATOM 400 C C . ASN A 1 57 ? 61.702 4.361 -53.158 1.00 90.12 57 ASN A C 1
ATOM 402 O O . ASN A 1 57 ? 62.896 4.224 -52.892 1.00 90.12 57 ASN A O 1
ATOM 406 N N . TYR A 1 58 ? 61.021 3.442 -53.844 1.00 89.94 58 TYR A N 1
ATOM 407 C CA . TYR A 1 58 ? 61.627 2.224 -54.382 1.00 89.94 58 TYR A CA 1
ATOM 408 C C . TYR A 1 58 ? 62.752 2.535 -55.383 1.00 89.94 58 TYR A C 1
ATOM 410 O O . TYR A 1 58 ? 63.859 2.005 -55.260 1.00 89.94 58 TYR A O 1
ATOM 418 N N . TYR A 1 59 ? 62.535 3.454 -56.328 1.00 90.19 59 TYR A N 1
ATOM 419 C CA . TYR A 1 59 ? 63.587 3.867 -57.265 1.00 90.19 59 TYR A CA 1
ATOM 420 C C . TYR A 1 59 ? 64.714 4.662 -56.596 1.00 90.19 59 TYR A C 1
ATOM 422 O O . TYR A 1 59 ? 65.877 4.485 -56.964 1.00 90.19 59 TYR A O 1
ATOM 430 N N . LEU A 1 60 ? 64.412 5.473 -55.578 1.00 86.81 60 LEU A N 1
ATOM 431 C CA . LEU A 1 60 ? 65.429 6.108 -54.737 1.00 86.81 60 LEU A CA 1
ATOM 432 C C . LEU A 1 60 ? 66.287 5.051 -54.033 1.00 86.81 60 LEU A C 1
ATOM 434 O O . LEU A 1 60 ? 67.508 5.161 -54.038 1.00 86.81 60 LEU A O 1
ATOM 438 N N . GLY A 1 61 ? 65.678 3.984 -53.512 1.00 85.75 61 GLY A N 1
ATOM 439 C CA . GLY A 1 61 ? 66.386 2.843 -52.932 1.00 85.75 61 GLY A CA 1
ATOM 440 C C . GLY A 1 61 ? 67.329 2.146 -53.918 1.00 85.75 61 GLY A C 1
ATOM 441 O O . GLY A 1 61 ? 68.469 1.837 -53.570 1.00 85.75 61 GLY A O 1
ATOM 442 N N . ILE A 1 62 ? 66.896 1.959 -55.170 1.00 84.19 62 ILE A N 1
ATOM 443 C CA . ILE A 1 62 ? 67.756 1.434 -56.244 1.00 84.19 62 ILE A CA 1
ATOM 444 C C . ILE A 1 62 ? 68.928 2.387 -56.512 1.00 84.19 62 ILE A C 1
ATOM 446 O O . ILE A 1 62 ? 70.077 1.951 -56.564 1.00 84.19 62 ILE A O 1
ATOM 450 N N . GLY A 1 63 ? 68.656 3.687 -56.658 1.00 82.38 63 GLY A N 1
ATOM 451 C CA . GLY A 1 63 ? 69.672 4.704 -56.947 1.00 82.38 63 GLY A CA 1
ATOM 452 C C . GLY A 1 63 ? 70.692 4.887 -55.820 1.00 82.38 63 GLY A C 1
ATOM 453 O O . GLY A 1 63 ? 71.878 5.087 -56.086 1.00 82.38 63 GLY A O 1
ATOM 454 N N . LEU A 1 64 ? 70.257 4.742 -54.565 1.00 77.31 64 LEU A N 1
ATOM 455 C CA . LEU A 1 64 ? 71.102 4.805 -53.373 1.00 77.31 64 LEU A CA 1
ATOM 456 C C . LEU A 1 64 ? 72.180 3.710 -53.361 1.00 77.31 64 LEU A C 1
ATOM 458 O O . LEU A 1 64 ? 73.278 3.956 -52.862 1.00 77.31 64 LEU A O 1
ATOM 462 N N . GLN A 1 65 ? 71.942 2.542 -53.975 1.00 67.50 65 GLN A N 1
ATOM 463 C CA . GLN A 1 65 ? 72.971 1.499 -54.080 1.00 67.50 65 GLN A CA 1
ATOM 464 C C . GLN A 1 65 ? 74.243 1.969 -54.801 1.00 67.50 65 GLN A C 1
ATOM 466 O O . GLN A 1 65 ? 75.333 1.519 -54.457 1.00 67.50 65 GLN A O 1
ATOM 471 N N . THR A 1 66 ? 74.125 2.883 -55.767 1.00 72.12 66 THR A N 1
ATOM 472 C CA . THR A 1 66 ? 75.258 3.411 -56.550 1.00 72.12 66 THR A CA 1
ATOM 473 C C . THR A 1 66 ? 76.231 4.232 -55.693 1.00 72.12 66 THR A C 1
ATOM 475 O O . THR A 1 66 ? 77.385 4.428 -56.066 1.00 72.12 66 THR A O 1
ATOM 478 N N . PHE A 1 67 ? 75.786 4.698 -54.522 1.00 73.44 67 PHE A N 1
ATOM 479 C CA . PHE A 1 67 ? 76.562 5.537 -53.606 1.00 73.44 67 PHE A CA 1
ATOM 480 C C . PHE A 1 67 ? 76.985 4.807 -52.326 1.00 73.44 67 PHE A C 1
ATOM 482 O O . PHE A 1 67 ? 77.479 5.451 -51.402 1.00 73.44 67 PHE A O 1
ATOM 489 N N . ARG A 1 68 ? 76.830 3.478 -52.274 1.00 67.50 68 ARG A N 1
ATOM 490 C CA . ARG A 1 68 ? 77.101 2.649 -51.088 1.00 67.50 68 ARG A CA 1
ATOM 491 C C . ARG A 1 68 ? 78.524 2.799 -50.533 1.00 67.50 68 ARG A C 1
ATOM 493 O O . ARG A 1 68 ? 78.702 2.734 -49.323 1.00 67.50 68 ARG A O 1
ATOM 500 N N . ASP A 1 69 ? 79.504 3.060 -51.397 1.00 67.56 69 ASP A N 1
ATOM 501 C CA . ASP A 1 69 ? 80.923 3.176 -51.023 1.00 67.56 69 ASP A CA 1
ATOM 502 C C . ASP A 1 69 ? 81.341 4.618 -50.661 1.00 67.56 69 ASP A C 1
ATOM 504 O O . ASP A 1 69 ? 82.513 4.910 -50.410 1.00 67.56 69 ASP A O 1
ATOM 508 N N . ARG A 1 70 ? 80.395 5.568 -50.652 1.00 75.12 70 ARG A N 1
ATOM 509 C CA . ARG A 1 70 ? 80.660 6.968 -50.297 1.00 75.12 70 ARG A CA 1
ATOM 510 C C . ARG A 1 70 ? 80.546 7.162 -48.784 1.00 75.12 70 ARG A C 1
ATOM 512 O O . ARG A 1 70 ? 79.572 6.758 -48.164 1.00 75.12 70 ARG A O 1
ATOM 519 N N . ARG A 1 71 ? 81.490 7.908 -48.199 1.00 62.38 71 ARG A N 1
ATOM 520 C CA . ARG A 1 71 ? 81.542 8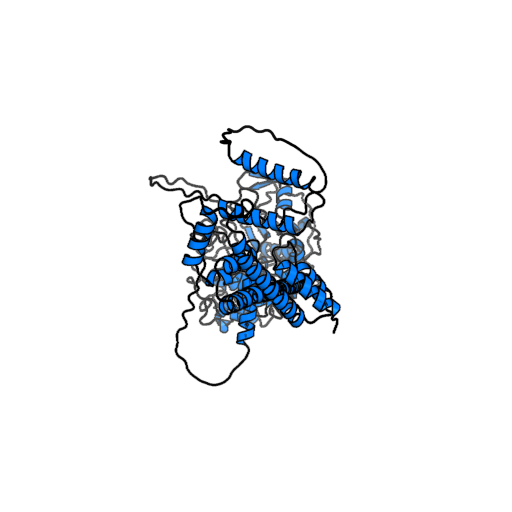.215 -46.751 1.00 62.38 71 ARG A CA 1
ATOM 521 C C . ARG A 1 71 ? 80.303 8.919 -46.170 1.00 62.38 71 ARG A C 1
ATOM 523 O O . ARG A 1 71 ? 80.159 8.939 -44.957 1.00 62.38 71 ARG A O 1
ATOM 530 N N . TRP A 1 72 ? 79.448 9.512 -47.004 1.00 73.06 72 TRP A N 1
ATOM 531 C CA . TRP A 1 72 ? 78.216 10.194 -46.586 1.00 73.06 72 TRP A CA 1
ATOM 532 C C . TRP A 1 72 ? 76.970 9.294 -46.645 1.00 73.06 72 TRP A C 1
ATOM 534 O O . TRP A 1 72 ? 75.875 9.756 -46.334 1.00 73.06 72 TRP A O 1
ATOM 544 N N . PHE A 1 73 ? 77.110 8.030 -47.065 1.00 71.62 73 PHE A N 1
ATOM 545 C CA . PHE A 1 73 ? 75.983 7.115 -47.201 1.00 71.62 73 PHE A CA 1
ATOM 546 C C . PHE A 1 73 ? 75.312 6.866 -45.833 1.00 71.62 73 PHE A C 1
ATOM 548 O O . PHE A 1 73 ? 76.003 6.557 -44.862 1.00 71.62 73 PHE A O 1
ATOM 555 N N . PRO A 1 74 ? 73.975 6.980 -45.730 1.00 63.97 74 PRO A N 1
ATOM 556 C CA . PRO A 1 74 ? 73.272 7.079 -44.447 1.00 63.97 74 PRO A CA 1
ATOM 557 C C . PRO A 1 74 ? 73.208 5.783 -43.614 1.00 63.97 74 PRO A C 1
ATOM 559 O O . PRO A 1 74 ? 72.592 5.788 -42.551 1.00 63.97 74 PRO A O 1
ATOM 562 N N . ALA A 1 75 ? 73.821 4.678 -44.056 1.00 66.00 75 ALA A N 1
ATOM 563 C CA . ALA A 1 75 ? 73.828 3.406 -43.329 1.00 66.00 75 ALA A CA 1
ATOM 564 C C . ALA A 1 75 ? 75.209 2.731 -43.352 1.00 66.00 75 ALA A C 1
ATOM 566 O O . ALA A 1 75 ? 75.835 2.613 -44.403 1.00 66.00 75 ALA A O 1
ATOM 567 N N . ASN A 1 76 ? 75.666 2.229 -42.202 1.00 67.75 76 ASN A N 1
ATOM 568 C CA . ASN A 1 76 ? 76.908 1.456 -42.116 1.00 67.75 76 ASN A CA 1
ATOM 569 C C . ASN A 1 76 ? 76.707 -0.014 -42.547 1.00 67.75 76 ASN A C 1
ATOM 571 O O . ASN A 1 76 ? 75.580 -0.513 -42.634 1.00 67.75 76 ASN A O 1
ATOM 575 N N . GLU A 1 77 ? 77.799 -0.743 -42.802 1.00 68.19 77 GLU A N 1
ATOM 576 C CA . GLU A 1 77 ? 77.727 -2.143 -43.255 1.00 68.19 77 GLU A CA 1
ATOM 577 C C . GLU A 1 77 ? 76.961 -3.059 -42.286 1.00 68.19 77 GLU A C 1
ATOM 579 O O . GLU A 1 77 ? 76.226 -3.943 -42.725 1.00 68.19 77 GLU A O 1
ATOM 584 N N . ALA A 1 78 ? 77.050 -2.810 -40.976 1.00 68.56 78 ALA A N 1
ATOM 585 C CA . ALA A 1 78 ? 76.336 -3.579 -39.956 1.00 68.56 78 ALA A CA 1
ATOM 586 C C . ALA A 1 78 ? 74.812 -3.326 -39.962 1.00 68.56 78 ALA A C 1
ATOM 588 O O . ALA A 1 78 ? 74.033 -4.233 -39.659 1.00 68.56 78 ALA A O 1
ATOM 589 N N . GLN A 1 79 ? 74.370 -2.114 -40.308 1.00 67.69 79 GLN A N 1
ATOM 590 C CA . GLN A 1 79 ? 72.960 -1.746 -40.478 1.00 67.69 79 GLN A CA 1
ATOM 591 C C . GLN A 1 79 ? 72.391 -2.332 -41.772 1.00 67.69 79 GLN A C 1
ATOM 593 O O . GLN A 1 79 ? 71.298 -2.894 -41.754 1.00 67.69 79 GLN A O 1
ATOM 598 N N . LEU A 1 80 ? 73.154 -2.288 -42.869 1.00 68.38 80 LEU A N 1
ATOM 599 C CA . LEU A 1 80 ? 72.783 -2.933 -44.132 1.00 68.38 80 LEU A CA 1
ATOM 600 C C . LEU A 1 80 ? 72.697 -4.461 -43.989 1.00 68.38 80 LEU A C 1
ATOM 602 O O . LEU A 1 80 ? 71.765 -5.071 -44.511 1.00 68.38 80 LEU A O 1
ATOM 606 N N . ALA A 1 81 ? 73.614 -5.083 -43.239 1.00 69.69 81 ALA A N 1
ATOM 607 C CA . ALA A 1 81 ? 73.578 -6.515 -42.941 1.00 69.69 81 ALA A CA 1
ATOM 608 C C . ALA A 1 81 ? 72.357 -6.902 -42.087 1.00 69.69 81 ALA A C 1
ATOM 610 O O . ALA A 1 81 ? 71.680 -7.882 -42.397 1.00 69.69 81 ALA A O 1
ATOM 611 N N . ARG A 1 82 ? 72.014 -6.101 -41.066 1.00 68.56 82 ARG A N 1
ATOM 612 C CA . ARG A 1 82 ? 70.788 -6.283 -40.265 1.00 68.56 82 ARG A CA 1
ATOM 613 C C . ARG A 1 82 ? 69.516 -6.119 -41.095 1.00 68.56 82 ARG A C 1
ATOM 615 O O . ARG A 1 82 ? 68.626 -6.959 -40.997 1.00 68.56 82 ARG A O 1
ATOM 622 N N . ALA A 1 83 ? 69.443 -5.084 -41.931 1.00 66.12 83 ALA A N 1
ATOM 623 C CA . ALA A 1 83 ? 68.311 -4.856 -42.827 1.00 66.12 83 ALA A CA 1
ATOM 624 C C . ALA A 1 83 ? 68.149 -6.007 -43.831 1.00 66.12 83 ALA A C 1
ATOM 626 O O . ALA A 1 83 ? 67.035 -6.460 -44.079 1.00 66.12 83 ALA A O 1
ATOM 627 N N . ARG A 1 84 ? 69.262 -6.543 -44.351 1.00 70.62 84 ARG A N 1
ATOM 628 C CA . ARG A 1 84 ? 69.269 -7.710 -45.241 1.00 70.62 84 ARG A CA 1
ATOM 629 C C . ARG A 1 84 ? 68.814 -8.984 -44.533 1.00 70.62 84 ARG A C 1
ATOM 631 O O . ARG A 1 84 ? 67.999 -9.705 -45.093 1.00 70.62 84 ARG A O 1
ATOM 638 N N . ALA A 1 85 ? 69.271 -9.236 -43.307 1.00 72.25 85 ALA A N 1
ATOM 639 C CA . ALA A 1 85 ? 68.830 -10.380 -42.506 1.00 72.25 85 ALA A CA 1
ATOM 640 C C . ALA A 1 85 ? 67.335 -10.292 -42.139 1.00 72.25 85 ALA A C 1
ATOM 642 O O . ALA A 1 85 ? 66.613 -11.285 -42.216 1.00 72.25 85 ALA A O 1
ATOM 643 N N . PHE A 1 86 ? 66.845 -9.095 -41.799 1.00 71.56 86 PHE A N 1
ATOM 644 C CA . PHE A 1 86 ? 65.426 -8.838 -41.541 1.00 71.56 86 PHE A CA 1
ATOM 645 C C . PHE A 1 86 ? 64.569 -9.054 -42.798 1.00 71.56 86 PHE A C 1
ATOM 647 O O . PHE A 1 86 ? 63.572 -9.776 -42.744 1.00 71.56 86 PHE A O 1
ATOM 654 N N . TYR A 1 87 ? 64.995 -8.501 -43.940 1.00 73.06 87 TYR A N 1
ATOM 655 C CA . TYR A 1 87 ? 64.314 -8.669 -45.225 1.00 73.06 87 TYR A CA 1
ATOM 656 C C . TYR A 1 87 ? 64.378 -10.114 -45.735 1.00 73.06 87 TYR A C 1
ATOM 658 O O . TYR A 1 87 ? 63.445 -10.571 -46.371 1.00 73.06 87 TYR A O 1
ATOM 666 N N . GLN A 1 88 ? 65.423 -10.884 -45.423 1.00 70.19 88 GLN A N 1
ATOM 667 C CA . GLN A 1 88 ? 65.481 -12.318 -45.741 1.00 70.19 88 GLN A CA 1
ATOM 668 C C . GLN A 1 88 ? 64.551 -13.163 -44.860 1.00 70.19 88 GLN A C 1
ATOM 670 O O . GLN A 1 88 ? 64.012 -14.159 -45.334 1.00 70.19 88 GLN A O 1
ATOM 675 N N . ARG A 1 89 ? 64.343 -12.771 -43.596 1.00 75.81 89 ARG A N 1
ATOM 676 C CA . ARG A 1 89 ? 63.479 -13.491 -42.647 1.00 75.81 89 ARG A CA 1
ATOM 677 C C . ARG A 1 89 ? 61.989 -13.250 -42.891 1.00 75.81 89 ARG A C 1
ATOM 679 O O . ARG A 1 89 ? 61.210 -14.192 -42.818 1.00 75.81 89 ARG A O 1
ATOM 686 N N . TRP A 1 90 ? 61.600 -12.004 -43.157 1.00 73.50 90 TRP A N 1
ATOM 687 C CA . TRP A 1 90 ? 60.198 -11.611 -43.371 1.00 73.50 90 TRP A CA 1
ATOM 688 C C . TRP A 1 90 ? 59.848 -11.386 -44.848 1.00 73.50 90 TRP A C 1
ATOM 690 O O . TRP A 1 90 ? 58.674 -11.323 -45.213 1.00 73.50 90 TRP A O 1
ATOM 700 N N . GLY A 1 91 ? 60.854 -11.320 -45.720 1.00 76.62 91 GLY A N 1
ATOM 701 C CA . GLY A 1 91 ? 60.690 -11.275 -47.167 1.00 76.62 91 GLY A CA 1
ATOM 702 C C . GLY A 1 91 ? 59.963 -10.037 -47.682 1.00 76.62 91 GLY A C 1
ATOM 703 O O . GLY A 1 91 ? 59.751 -9.032 -46.993 1.00 76.62 91 GLY A O 1
ATOM 704 N N . ARG A 1 92 ? 59.481 -10.193 -48.914 1.00 82.06 92 ARG A N 1
ATOM 705 C CA . ARG A 1 92 ? 58.540 -9.300 -49.595 1.00 82.06 92 ARG A CA 1
ATOM 706 C C . ARG A 1 92 ? 57.273 -8.999 -48.786 1.00 82.06 92 ARG A C 1
ATOM 708 O O . ARG A 1 92 ? 56.745 -7.903 -48.896 1.00 82.06 92 ARG A O 1
ATOM 715 N N . TRP A 1 93 ? 56.823 -9.909 -47.915 1.00 86.94 93 TRP A N 1
ATOM 716 C CA . TRP A 1 93 ? 55.599 -9.743 -47.114 1.00 86.94 93 TRP A CA 1
ATOM 717 C C . TRP A 1 93 ? 55.658 -8.581 -46.124 1.00 86.94 93 TRP A C 1
ATOM 719 O O . TRP A 1 93 ? 54.619 -8.028 -45.776 1.00 86.94 93 TRP A O 1
ATOM 729 N N . SER A 1 94 ? 56.861 -8.152 -45.732 1.00 87.06 94 SER A N 1
ATOM 730 C CA . SER A 1 94 ? 57.049 -6.942 -44.926 1.00 87.06 94 SER A CA 1
ATOM 731 C C . SER A 1 94 ? 56.474 -5.678 -45.593 1.00 87.06 94 SER A C 1
ATOM 733 O O . SER A 1 94 ? 56.048 -4.762 -44.894 1.00 87.06 94 SER A O 1
ATOM 735 N N . LEU A 1 95 ? 56.346 -5.653 -46.928 1.00 87.25 95 LEU A N 1
ATOM 736 C CA . LEU A 1 95 ? 55.715 -4.562 -47.682 1.00 87.25 95 LEU A CA 1
ATOM 737 C C . LEU A 1 95 ? 54.209 -4.419 -47.431 1.00 87.25 95 LEU A C 1
ATOM 739 O O . LEU A 1 95 ? 53.664 -3.347 -47.677 1.00 87.25 95 LEU A O 1
ATOM 743 N N . LEU A 1 96 ? 53.542 -5.438 -46.879 1.00 88.50 96 LEU A N 1
ATOM 744 C CA . LEU A 1 96 ? 52.163 -5.295 -46.399 1.00 88.50 96 LEU A CA 1
ATOM 745 C C . LEU A 1 96 ? 52.054 -4.349 -45.197 1.00 88.50 96 LEU A C 1
ATOM 747 O O . LEU A 1 96 ? 50.952 -3.939 -44.856 1.00 88.50 96 LEU A O 1
ATOM 751 N N . LEU A 1 97 ? 53.178 -3.988 -44.568 1.00 85.75 97 LEU A N 1
ATOM 752 C CA . LEU A 1 97 ? 53.270 -2.991 -43.500 1.00 85.75 97 LEU A CA 1
ATOM 753 C C . LEU A 1 97 ? 53.757 -1.625 -44.012 1.00 85.75 97 LEU A C 1
ATOM 755 O O . LEU A 1 97 ? 54.016 -0.733 -43.205 1.00 85.75 97 LEU A O 1
ATOM 759 N N . ALA A 1 98 ? 53.846 -1.412 -45.332 1.00 85.62 98 ALA A N 1
ATOM 760 C CA . ALA A 1 98 ? 54.239 -0.125 -45.923 1.00 85.62 98 ALA A CA 1
ATOM 761 C C . ALA A 1 98 ? 53.264 1.024 -45.589 1.00 85.62 98 ALA A C 1
ATOM 763 O O . ALA A 1 98 ? 53.555 2.198 -45.814 1.00 85.62 98 ALA A O 1
ATOM 764 N N . TRP A 1 99 ? 52.097 0.701 -45.037 1.00 81.25 99 TRP A N 1
ATOM 765 C CA . TRP A 1 99 ? 51.122 1.657 -44.533 1.00 81.25 99 TRP A CA 1
ATOM 766 C C . TRP A 1 99 ? 51.447 2.203 -43.138 1.00 81.25 99 TRP A C 1
ATOM 768 O O . TRP A 1 99 ? 50.882 3.229 -42.759 1.00 81.25 99 TRP A O 1
ATOM 778 N N . THR A 1 100 ? 52.321 1.535 -42.377 1.00 80.00 100 THR A N 1
ATOM 779 C CA . THR A 1 100 ? 52.619 1.901 -40.986 1.00 80.00 100 THR A CA 1
ATOM 780 C C . THR A 1 100 ? 53.309 3.269 -40.905 1.00 80.00 100 THR A C 1
ATOM 782 O O . THR A 1 100 ? 54.259 3.515 -41.655 1.00 80.00 100 THR A O 1
ATOM 785 N N . PRO A 1 101 ? 52.868 4.176 -40.011 1.00 74.31 101 PRO A N 1
ATOM 786 C CA . PRO A 1 101 ? 53.529 5.465 -39.824 1.00 74.31 101 PRO A CA 1
ATOM 787 C C . PRO A 1 101 ? 55.001 5.285 -39.447 1.00 74.31 101 PRO A C 1
ATOM 789 O O . PRO A 1 101 ? 55.334 4.358 -38.708 1.00 74.31 101 PRO A O 1
ATOM 792 N N . ILE A 1 102 ? 55.873 6.187 -39.916 1.00 74.00 102 ILE A N 1
ATOM 793 C CA . ILE A 1 102 ? 57.318 6.254 -39.603 1.00 74.00 102 ILE A CA 1
ATOM 794 C C . ILE A 1 102 ? 58.147 5.107 -40.208 1.00 74.00 102 ILE A C 1
ATOM 796 O O . ILE A 1 102 ? 59.271 5.327 -40.650 1.00 74.00 102 ILE A O 1
ATOM 800 N N . ILE A 1 103 ? 57.608 3.891 -40.251 1.00 77.38 103 ILE A N 1
ATOM 801 C CA . ILE A 1 103 ? 58.319 2.669 -40.636 1.00 77.38 103 ILE A CA 1
ATOM 802 C C . ILE A 1 103 ? 58.044 2.301 -42.104 1.00 77.38 103 ILE A C 1
ATOM 804 O O . ILE A 1 103 ? 58.946 1.840 -42.805 1.00 77.38 103 ILE A O 1
ATOM 808 N N . GLY A 1 104 ? 56.828 2.548 -42.598 1.00 82.06 104 GLY A N 1
ATOM 809 C CA . GLY A 1 104 ? 56.362 2.084 -43.903 1.00 82.06 104 GLY A CA 1
ATOM 810 C C . GLY A 1 104 ? 57.113 2.660 -45.107 1.00 82.06 104 GLY A C 1
ATOM 811 O O . GLY A 1 104 ? 57.500 1.908 -46.002 1.00 82.06 104 GLY A O 1
ATOM 812 N N . ASP A 1 105 ? 57.382 3.965 -45.130 1.00 83.75 105 ASP A N 1
ATOM 813 C CA . ASP A 1 105 ? 58.074 4.598 -46.261 1.00 83.75 105 ASP A CA 1
ATOM 814 C C . ASP A 1 105 ? 59.567 4.211 -46.321 1.00 83.75 105 ASP A C 1
ATOM 816 O O . ASP A 1 105 ? 60.031 3.819 -47.398 1.00 83.75 105 ASP A O 1
ATOM 820 N N . PRO A 1 106 ? 60.313 4.139 -45.197 1.00 85.19 106 PRO A N 1
ATOM 821 C CA . PRO A 1 106 ? 61.626 3.493 -45.173 1.00 85.19 106 PRO A CA 1
ATOM 822 C C . PRO A 1 106 ? 61.618 2.049 -45.688 1.00 85.19 106 PRO A C 1
ATOM 824 O O . PRO A 1 106 ? 62.542 1.656 -46.396 1.00 85.19 106 PRO A O 1
ATOM 827 N N . LEU A 1 107 ? 60.575 1.262 -45.404 1.00 85.62 107 LEU A N 1
ATOM 828 C CA . LEU A 1 107 ? 60.431 -0.095 -45.948 1.00 85.62 107 LEU A CA 1
ATOM 829 C C . LEU A 1 107 ? 60.345 -0.112 -47.479 1.00 85.62 107 LEU A C 1
ATOM 831 O O . LEU A 1 107 ? 60.925 -0.997 -48.113 1.00 85.62 107 LEU A O 1
ATOM 835 N N . THR A 1 108 ? 59.683 0.877 -48.086 1.00 88.69 108 THR A N 1
ATOM 836 C CA . THR A 1 108 ? 59.615 0.997 -49.553 1.00 88.69 108 THR A CA 1
ATOM 837 C C . THR A 1 108 ? 60.968 1.355 -50.175 1.00 88.69 108 THR A C 1
ATOM 839 O O . THR A 1 108 ? 61.329 0.796 -51.212 1.00 88.69 108 THR A O 1
ATOM 842 N N . VAL A 1 109 ? 61.774 2.183 -49.496 1.00 86.44 109 VAL A N 1
ATOM 843 C CA . VAL A 1 109 ? 63.171 2.458 -49.882 1.00 86.44 109 VAL A CA 1
ATOM 844 C C . VAL A 1 109 ? 64.033 1.203 -49.731 1.00 86.44 109 VAL A C 1
ATOM 846 O O . VAL A 1 109 ? 64.779 0.849 -50.644 1.00 86.44 109 VAL A O 1
ATOM 849 N N . VAL A 1 110 ? 63.912 0.489 -48.606 1.00 84.81 110 VAL A N 1
ATOM 850 C CA . VAL A 1 110 ? 64.658 -0.751 -48.338 1.00 84.81 110 VAL A CA 1
ATOM 851 C C . VAL A 1 110 ? 64.347 -1.820 -49.385 1.00 84.81 110 VAL A C 1
ATOM 853 O O . VAL A 1 110 ? 65.270 -2.481 -49.850 1.00 84.81 110 VAL A O 1
ATOM 856 N N . ALA A 1 111 ? 63.096 -1.961 -49.828 1.00 86.88 111 ALA A N 1
ATOM 857 C CA . ALA A 1 111 ? 62.749 -2.892 -50.904 1.00 86.88 111 ALA A CA 1
ATOM 858 C C . ALA A 1 111 ? 63.442 -2.553 -52.236 1.00 86.88 111 ALA A C 1
ATOM 860 O O . ALA A 1 111 ? 63.903 -3.457 -52.936 1.00 86.88 111 ALA A O 1
ATOM 861 N N . GLY A 1 112 ? 63.603 -1.261 -52.545 1.00 85.75 112 GLY A N 1
ATOM 862 C CA . GLY A 1 112 ? 64.420 -0.792 -53.667 1.00 85.75 112 GLY A CA 1
ATOM 863 C C . GLY A 1 112 ? 65.904 -1.127 -53.505 1.00 85.75 112 GLY A C 1
ATOM 864 O O . GLY A 1 112 ? 66.530 -1.674 -54.415 1.00 85.75 112 GLY A O 1
ATOM 865 N N . VAL A 1 113 ? 66.458 -0.894 -52.308 1.00 83.19 113 VAL A N 1
ATOM 866 C CA . VAL A 1 113 ? 67.835 -1.289 -51.947 1.00 83.19 113 VAL A CA 1
ATOM 867 C C . VAL A 1 113 ? 68.020 -2.809 -52.014 1.00 83.19 113 VAL A C 1
ATOM 869 O O . VAL A 1 113 ? 69.126 -3.270 -52.262 1.00 83.19 113 VAL A O 1
ATOM 872 N N . MET A 1 114 ? 66.978 -3.616 -51.826 1.00 82.81 114 MET A N 1
ATOM 873 C CA . MET A 1 114 ? 67.056 -5.079 -51.932 1.00 82.81 114 MET A CA 1
ATOM 874 C C . MET A 1 114 ? 66.756 -5.609 -53.343 1.00 82.81 114 MET A C 1
ATOM 876 O O . MET A 1 114 ? 66.895 -6.810 -53.567 1.00 82.81 114 MET A O 1
ATOM 880 N N . ARG A 1 115 ? 66.422 -4.731 -54.305 1.00 83.12 115 ARG A N 1
ATOM 881 C CA . ARG A 1 115 ? 66.037 -5.073 -55.689 1.00 83.12 115 ARG A CA 1
ATOM 882 C C . ARG A 1 115 ? 64.868 -6.064 -55.772 1.00 83.12 115 ARG A C 1
ATOM 884 O O . ARG A 1 115 ? 64.895 -6.989 -56.584 1.00 83.12 115 ARG A O 1
ATOM 891 N N . GLU A 1 116 ? 63.850 -5.878 -54.936 1.00 85.81 116 GLU A N 1
ATOM 892 C CA . GLU A 1 116 ? 62.608 -6.657 -55.029 1.00 85.81 116 GLU A CA 1
ATOM 893 C C . GLU A 1 116 ? 61.974 -6.484 -56.422 1.00 85.81 116 GLU A C 1
ATOM 895 O O . GLU A 1 116 ? 61.879 -5.354 -56.889 1.00 85.81 116 GLU A O 1
ATOM 900 N N . PRO A 1 117 ? 61.516 -7.543 -57.114 1.00 89.81 117 PRO A N 1
ATOM 901 C CA . PRO A 1 117 ? 60.896 -7.397 -58.428 1.00 89.81 117 PRO A CA 1
ATOM 902 C C . PRO A 1 117 ? 59.745 -6.380 -58.424 1.00 89.81 117 PRO A C 1
ATOM 904 O O . PRO A 1 117 ? 58.817 -6.491 -57.624 1.00 89.81 117 PRO A O 1
ATOM 907 N N . LEU A 1 118 ? 59.772 -5.424 -59.362 1.00 88.31 118 LEU A N 1
ATOM 908 C CA . LEU A 1 118 ? 58.837 -4.289 -59.395 1.00 88.31 118 LEU A CA 1
ATOM 909 C C . LEU A 1 118 ? 57.363 -4.719 -59.347 1.00 88.31 118 LEU A C 1
ATOM 911 O O . LEU A 1 118 ? 56.560 -4.082 -58.676 1.00 88.31 118 LEU A O 1
ATOM 915 N N . TRP A 1 119 ? 57.000 -5.817 -60.016 1.00 88.25 119 TRP A N 1
ATOM 916 C CA . TRP A 1 119 ? 55.625 -6.325 -60.003 1.00 88.25 119 TRP A CA 1
ATOM 917 C C . TRP A 1 119 ? 55.186 -6.789 -58.601 1.00 88.25 119 TRP A C 1
ATOM 919 O O . TRP A 1 119 ? 54.069 -6.501 -58.182 1.00 88.25 119 TRP A O 1
ATOM 929 N N . SER A 1 120 ? 56.076 -7.461 -57.860 1.00 89.25 120 SER A N 1
ATOM 930 C CA . SER A 1 120 ? 55.836 -7.963 -56.499 1.00 89.25 120 SER A CA 1
ATOM 931 C C . SER A 1 120 ? 55.711 -6.793 -55.523 1.00 89.25 120 SER A C 1
ATOM 933 O O . SER A 1 120 ? 54.764 -6.723 -54.738 1.00 89.25 120 SER A O 1
ATOM 935 N N . PHE A 1 121 ? 56.606 -5.810 -55.656 1.00 91.00 121 PHE A N 1
ATOM 936 C CA . PHE A 1 121 ? 56.553 -4.557 -54.909 1.00 91.00 121 PHE A CA 1
ATOM 937 C C . PHE A 1 121 ? 55.231 -3.806 -55.134 1.00 91.00 121 PHE A C 1
ATOM 939 O O . PHE A 1 121 ? 54.544 -3.467 -54.171 1.00 91.00 121 PHE A O 1
ATOM 946 N N . LEU A 1 122 ? 54.849 -3.589 -56.398 1.00 91.38 122 LEU A N 1
ATOM 947 C CA . LEU A 1 122 ? 53.636 -2.856 -56.761 1.00 91.38 122 LEU A CA 1
ATOM 948 C C . LEU A 1 122 ? 52.377 -3.517 -56.201 1.00 91.38 122 LEU A C 1
ATOM 950 O O . LEU A 1 122 ? 51.533 -2.819 -55.645 1.00 91.38 122 LEU A O 1
ATOM 954 N N . VAL A 1 123 ? 52.255 -4.844 -56.300 1.00 91.19 123 VAL A N 1
ATOM 955 C CA . VAL A 1 123 ? 51.090 -5.572 -55.775 1.00 91.19 123 VAL A CA 1
ATOM 956 C C . VAL A 1 123 ? 50.984 -5.407 -54.258 1.00 91.19 123 VAL A C 1
ATOM 958 O O . VAL A 1 123 ? 49.938 -4.997 -53.757 1.00 91.19 123 VAL A O 1
ATOM 961 N N . LEU A 1 124 ? 52.064 -5.673 -53.520 1.00 90.56 124 LEU A N 1
ATOM 962 C CA . LEU A 1 124 ? 52.035 -5.668 -52.054 1.00 90.56 124 LEU A CA 1
ATOM 963 C C . LEU A 1 124 ? 51.839 -4.263 -51.474 1.00 90.56 124 LEU A C 1
ATOM 965 O O . LEU A 1 124 ? 51.067 -4.087 -50.532 1.00 90.56 124 LEU A O 1
ATOM 969 N N . VAL A 1 125 ? 52.478 -3.251 -52.064 1.00 89.00 125 VAL A N 1
ATOM 970 C CA . VAL A 1 125 ? 52.325 -1.857 -51.630 1.00 89.00 125 VAL A CA 1
ATOM 971 C C . VAL A 1 125 ? 50.956 -1.299 -52.004 1.00 89.00 125 VAL A C 1
ATOM 973 O O . VAL A 1 125 ? 50.369 -0.570 -51.207 1.00 89.00 125 VAL A O 1
ATOM 976 N N . THR A 1 126 ? 50.404 -1.672 -53.163 1.00 90.44 126 THR A N 1
ATOM 977 C CA . THR A 1 126 ? 49.032 -1.288 -53.526 1.00 90.44 126 THR A CA 1
ATOM 978 C C . THR A 1 126 ? 48.037 -1.866 -52.530 1.00 90.44 126 THR A C 1
ATOM 980 O O . THR A 1 126 ? 47.231 -1.113 -51.990 1.00 90.44 126 THR A O 1
ATOM 983 N N . ILE A 1 127 ? 48.138 -3.162 -52.210 1.00 89.50 127 ILE A N 1
ATOM 984 C CA . ILE A 1 127 ? 47.297 -3.797 -51.185 1.00 89.50 127 ILE A CA 1
ATOM 985 C C . ILE A 1 127 ? 47.432 -3.047 -49.855 1.00 89.50 127 ILE A C 1
ATOM 987 O O . ILE A 1 127 ? 46.423 -2.653 -49.282 1.00 89.50 127 ILE A O 1
ATOM 991 N N . SER A 1 128 ? 48.665 -2.780 -49.413 1.00 87.56 128 SER A N 1
ATOM 992 C CA . SER A 1 128 ? 48.957 -2.094 -48.152 1.00 87.56 128 SER A CA 1
ATOM 993 C C . SER A 1 128 ? 48.387 -0.672 -48.070 1.00 87.56 128 SER A C 1
ATOM 995 O O . SER A 1 128 ? 47.772 -0.309 -47.066 1.00 87.56 128 SER A O 1
ATOM 997 N N . LYS A 1 129 ? 48.640 0.174 -49.074 1.00 85.06 129 LYS A N 1
ATOM 998 C CA . LYS A 1 129 ? 48.247 1.592 -49.033 1.00 85.06 129 LYS A CA 1
ATOM 999 C C . LYS A 1 129 ? 46.736 1.743 -49.235 1.00 85.06 129 LYS A C 1
ATOM 1001 O O . LYS A 1 129 ? 46.120 2.546 -48.539 1.00 85.06 129 LYS A O 1
ATOM 1006 N N . VAL A 1 130 ? 46.131 0.926 -50.103 1.00 85.75 130 VAL A N 1
ATOM 1007 C CA . VAL A 1 130 ? 44.672 0.898 -50.292 1.00 85.75 130 VAL A CA 1
ATOM 1008 C C . VAL A 1 130 ? 43.983 0.391 -49.023 1.00 85.75 130 VAL A C 1
ATOM 1010 O O . VAL A 1 130 ? 43.063 1.046 -48.538 1.00 85.75 130 VAL A O 1
ATOM 1013 N N . SER A 1 131 ? 44.440 -0.713 -48.419 1.00 82.69 131 SER A N 1
ATOM 1014 C CA . SER A 1 131 ? 43.793 -1.264 -47.220 1.00 82.69 131 SER A CA 1
ATOM 1015 C C . SER A 1 131 ? 43.751 -0.262 -46.067 1.00 82.69 131 SER A C 1
ATOM 1017 O O . SER A 1 131 ? 42.734 -0.173 -45.387 1.00 82.69 131 SER A O 1
ATOM 1019 N N . ARG A 1 132 ? 44.805 0.543 -45.876 1.00 81.75 132 ARG A N 1
ATOM 1020 C CA . ARG A 1 132 ? 44.841 1.596 -44.848 1.00 81.75 132 ARG A CA 1
ATOM 1021 C C . ARG A 1 132 ? 43.775 2.666 -45.073 1.00 81.75 132 ARG A C 1
ATOM 1023 O O . ARG A 1 132 ? 42.997 2.934 -44.162 1.00 81.75 132 ARG A O 1
ATOM 1030 N N . SER A 1 133 ? 43.720 3.260 -46.266 1.00 74.81 133 SER A N 1
ATOM 1031 C CA . SER A 1 133 ? 42.779 4.353 -46.552 1.00 74.81 133 SER A CA 1
ATOM 1032 C C . SER A 1 133 ? 41.319 3.913 -46.410 1.00 74.81 133 SER A C 1
ATOM 1034 O O . SER A 1 133 ? 40.487 4.671 -45.914 1.00 74.81 133 SER A O 1
ATOM 1036 N N . TRP A 1 134 ? 41.012 2.671 -46.785 1.00 78.19 134 TRP A N 1
ATOM 1037 C CA . TRP A 1 134 ? 39.673 2.107 -46.635 1.00 78.19 134 TRP A CA 1
ATOM 1038 C C . TRP A 1 134 ? 39.352 1.701 -45.191 1.00 78.19 134 TRP A C 1
ATOM 1040 O O . TRP A 1 134 ? 38.242 1.968 -44.733 1.00 78.19 134 TRP A O 1
ATOM 1050 N N . LEU A 1 135 ? 40.305 1.128 -44.444 1.00 80.88 135 LEU A N 1
ATOM 1051 C CA . LEU A 1 135 ? 40.125 0.799 -43.025 1.00 80.88 135 LEU A CA 1
ATOM 1052 C C . LEU A 1 135 ? 39.890 2.065 -42.187 1.00 80.88 135 LEU A C 1
ATOM 1054 O O . LEU A 1 135 ? 38.981 2.096 -41.365 1.00 80.88 135 LEU A O 1
ATOM 1058 N N . GLU A 1 136 ? 40.661 3.129 -42.421 1.00 76.69 136 GLU A N 1
ATOM 1059 C CA . GLU A 1 136 ? 40.479 4.417 -41.741 1.00 76.69 136 GLU A CA 1
ATOM 1060 C C . GLU A 1 136 ? 39.109 5.039 -42.042 1.00 76.69 136 GLU A C 1
ATOM 1062 O O . GLU A 1 136 ? 38.441 5.530 -41.130 1.00 76.69 136 GLU A O 1
ATOM 1067 N N . ALA A 1 137 ? 38.660 4.994 -43.300 1.00 78.00 137 ALA A N 1
ATOM 1068 C CA . ALA A 1 137 ? 37.333 5.471 -43.681 1.00 78.00 137 ALA A CA 1
ATOM 1069 C C . ALA A 1 137 ? 36.214 4.643 -43.021 1.00 78.00 137 ALA A C 1
ATOM 1071 O O . ALA A 1 137 ? 35.260 5.216 -42.491 1.00 78.00 137 ALA A O 1
ATOM 1072 N N . LEU A 1 138 ? 36.355 3.313 -42.995 1.00 81.69 138 LEU A N 1
ATOM 1073 C CA . LEU A 1 138 ? 35.394 2.399 -42.378 1.00 81.69 138 LEU A CA 1
ATOM 1074 C C . LEU A 1 138 ? 35.319 2.592 -40.858 1.00 81.69 138 LEU A C 1
ATOM 1076 O O . LEU A 1 138 ? 34.223 2.725 -40.322 1.00 81.69 138 LEU A O 1
ATOM 1080 N N . MET A 1 139 ? 36.460 2.676 -40.166 1.00 80.44 139 MET A N 1
ATOM 1081 C CA . MET A 1 139 ? 36.506 2.930 -38.720 1.00 80.44 139 MET A CA 1
ATOM 1082 C C . MET A 1 139 ? 35.859 4.271 -38.361 1.00 80.44 139 MET A C 1
ATOM 1084 O O . MET A 1 139 ? 35.125 4.356 -37.381 1.00 80.44 139 MET A O 1
ATOM 1088 N N . ARG A 1 140 ? 36.071 5.321 -39.166 1.00 81.19 140 ARG A N 1
ATOM 1089 C CA . ARG A 1 140 ? 35.438 6.634 -38.950 1.00 81.19 140 ARG A CA 1
ATOM 1090 C C . ARG A 1 140 ? 33.934 6.604 -39.197 1.00 81.19 140 ARG A C 1
ATOM 1092 O O . ARG A 1 140 ? 33.193 7.235 -38.447 1.00 81.19 140 ARG A O 1
ATOM 1099 N N . LEU A 1 141 ? 33.478 5.893 -40.229 1.00 82.25 141 LEU A N 1
ATOM 1100 C CA . LEU A 1 141 ? 32.051 5.692 -40.472 1.00 82.25 141 LEU A CA 1
ATOM 1101 C C . LEU A 1 141 ? 31.414 4.921 -39.311 1.00 82.25 141 LEU A C 1
ATOM 1103 O O . LEU A 1 141 ? 30.406 5.370 -38.778 1.00 82.25 141 LEU A O 1
ATOM 1107 N N . ALA A 1 142 ? 32.039 3.826 -38.874 1.00 83.06 142 ALA A N 1
ATOM 1108 C CA . ALA A 1 142 ? 31.589 3.046 -37.727 1.00 83.06 142 ALA A CA 1
ATOM 1109 C C . ALA A 1 142 ? 31.530 3.897 -36.449 1.00 83.06 142 ALA A C 1
ATOM 1111 O O . ALA A 1 142 ? 30.518 3.873 -35.758 1.00 83.06 142 ALA A O 1
ATOM 1112 N N . LEU A 1 143 ? 32.553 4.718 -36.177 1.00 86.81 143 LEU A N 1
ATOM 1113 C CA . LEU A 1 143 ? 32.572 5.634 -35.033 1.00 86.81 143 LEU A CA 1
ATOM 1114 C C . LEU A 1 143 ? 31.452 6.682 -35.108 1.00 86.81 143 LEU A C 1
ATOM 1116 O O . LEU A 1 143 ? 30.799 6.944 -34.105 1.00 86.81 143 LEU A O 1
ATOM 1120 N N . ARG A 1 144 ? 31.198 7.270 -36.285 1.00 87.94 144 ARG A N 1
ATOM 1121 C CA . ARG A 1 144 ? 30.098 8.233 -36.480 1.00 87.94 144 ARG A CA 1
ATOM 1122 C C . ARG A 1 144 ? 28.732 7.586 -36.287 1.00 87.94 144 ARG A C 1
ATOM 1124 O O . ARG A 1 144 ? 27.869 8.193 -35.664 1.00 87.94 144 ARG A O 1
ATOM 1131 N N . LEU A 1 145 ? 28.540 6.375 -36.806 1.00 90.88 145 LEU A N 1
ATOM 1132 C CA . LEU A 1 145 ? 27.304 5.618 -36.619 1.00 90.88 145 LEU A CA 1
ATOM 1133 C C . LEU A 1 145 ? 27.112 5.227 -35.151 1.00 90.88 145 LEU A C 1
ATOM 1135 O O . LEU A 1 145 ? 26.012 5.378 -34.635 1.00 90.88 145 LEU A O 1
ATOM 1139 N N . ALA A 1 146 ? 28.176 4.802 -34.466 1.00 89.88 146 ALA A N 1
ATOM 1140 C CA . ALA A 1 146 ? 28.143 4.497 -33.039 1.00 89.88 146 ALA A CA 1
ATOM 1141 C C . ALA A 1 146 ? 27.815 5.742 -32.203 1.00 89.88 146 ALA A C 1
ATOM 1143 O O . ALA A 1 146 ? 26.923 5.689 -31.365 1.00 89.88 146 ALA A O 1
ATOM 1144 N N . LEU A 1 147 ? 28.464 6.880 -32.471 1.00 94.31 147 LEU A N 1
ATOM 1145 C CA . LEU A 1 147 ? 28.176 8.142 -31.787 1.00 94.31 147 LEU A CA 1
ATOM 1146 C C . LEU A 1 147 ? 26.747 8.622 -32.068 1.00 94.31 147 LEU A C 1
ATOM 1148 O O . LEU A 1 147 ? 26.048 9.033 -31.149 1.00 94.31 147 LEU A O 1
ATOM 1152 N N . GLY A 1 148 ? 26.294 8.529 -33.321 1.00 94.12 148 GLY A N 1
ATOM 1153 C CA . GLY A 1 148 ? 24.918 8.847 -33.698 1.00 94.12 148 GLY A CA 1
ATOM 1154 C C . GLY A 1 148 ? 23.903 7.959 -32.979 1.00 94.12 148 GLY A C 1
ATOM 1155 O O . GLY A 1 148 ? 22.911 8.465 -32.466 1.00 94.12 148 GLY A O 1
ATOM 1156 N N . LEU A 1 149 ? 24.172 6.655 -32.875 1.00 95.06 149 LEU A N 1
ATOM 1157 C CA . LEU A 1 149 ? 23.332 5.717 -32.134 1.00 95.06 149 LEU A CA 1
ATOM 1158 C C . LEU A 1 149 ? 23.300 6.046 -30.637 1.00 95.06 149 LEU A C 1
ATOM 1160 O O . LEU A 1 149 ? 22.219 6.062 -30.060 1.00 95.06 149 LEU A O 1
ATOM 1164 N N . ILE A 1 150 ? 24.449 6.357 -30.029 1.00 95.38 150 ILE A N 1
ATOM 1165 C CA . ILE A 1 150 ? 24.525 6.788 -28.626 1.00 95.38 150 ILE A CA 1
ATOM 1166 C C . ILE A 1 150 ? 23.674 8.043 -28.420 1.00 95.38 150 ILE A C 1
ATOM 1168 O O . ILE A 1 150 ? 22.832 8.048 -27.533 1.00 95.38 150 ILE A O 1
ATOM 1172 N N . ILE A 1 151 ? 23.813 9.060 -29.279 1.00 96.50 151 ILE A N 1
ATOM 1173 C CA . ILE A 1 151 ? 23.007 10.289 -29.201 1.00 96.50 151 ILE A CA 1
ATOM 1174 C C . ILE A 1 151 ? 21.512 9.967 -29.297 1.00 96.50 151 ILE A C 1
ATOM 1176 O O . ILE A 1 151 ? 20.729 10.469 -28.496 1.00 96.50 151 ILE A O 1
ATOM 1180 N N . VAL A 1 152 ? 21.101 9.114 -30.241 1.00 96.94 152 VAL A N 1
ATOM 1181 C CA . VAL A 1 152 ? 19.692 8.720 -30.391 1.00 96.94 152 VAL A CA 1
ATOM 1182 C C . VAL A 1 152 ? 19.189 7.985 -29.149 1.00 96.94 152 VAL A C 1
ATOM 1184 O O . VAL A 1 152 ? 18.118 8.322 -28.652 1.00 96.94 152 VAL A O 1
ATOM 1187 N N . ILE A 1 153 ? 19.951 7.028 -28.612 1.00 96.44 153 ILE A N 1
ATOM 1188 C CA . ILE A 1 153 ? 19.587 6.300 -27.388 1.00 96.44 153 ILE A CA 1
ATOM 1189 C C . ILE A 1 153 ? 19.461 7.268 -26.211 1.00 96.44 153 ILE A C 1
ATOM 1191 O O . ILE A 1 153 ? 18.467 7.214 -25.494 1.00 96.44 153 ILE A O 1
ATOM 1195 N N . THR A 1 154 ? 20.413 8.187 -26.037 1.00 95.38 154 THR A N 1
ATOM 1196 C CA . THR A 1 154 ? 20.372 9.198 -24.974 1.00 95.38 154 THR A CA 1
ATOM 1197 C C . THR A 1 154 ? 19.159 10.112 -25.114 1.00 95.38 154 THR A C 1
ATOM 1199 O O . THR A 1 154 ? 18.489 10.372 -24.122 1.00 95.38 154 THR A O 1
ATOM 1202 N N . LEU A 1 155 ? 18.826 10.565 -26.326 1.00 96.50 155 LEU A N 1
ATOM 1203 C CA . LEU A 1 155 ? 17.643 11.399 -26.560 1.00 96.50 155 LEU A CA 1
ATOM 1204 C C . LEU A 1 155 ? 16.340 10.640 -26.293 1.00 96.50 155 LEU A C 1
ATOM 1206 O O . LEU A 1 155 ? 15.425 11.202 -25.697 1.00 96.50 155 LEU A O 1
ATOM 1210 N N . VAL A 1 156 ? 16.255 9.369 -26.693 1.00 96.56 156 VAL A N 1
ATOM 1211 C CA . VAL A 1 156 ? 15.090 8.516 -26.412 1.00 96.56 156 VAL A CA 1
ATOM 1212 C C . VAL A 1 156 ? 14.959 8.256 -24.913 1.00 96.56 156 VAL A C 1
ATOM 1214 O O . VAL A 1 156 ? 13.860 8.373 -24.381 1.00 96.56 156 VAL A O 1
ATOM 1217 N N . ALA A 1 157 ? 16.059 7.962 -24.219 1.00 93.88 157 ALA A N 1
ATOM 1218 C CA . ALA A 1 157 ? 16.066 7.752 -22.775 1.00 93.88 157 ALA A CA 1
ATOM 1219 C C . ALA A 1 157 ? 15.687 9.032 -22.015 1.00 93.88 157 ALA A C 1
ATOM 1221 O O . ALA A 1 157 ? 14.821 8.990 -21.149 1.00 93.88 157 ALA A O 1
ATOM 1222 N N . ALA A 1 158 ? 16.267 10.179 -22.378 1.00 95.00 158 ALA A N 1
ATOM 1223 C CA . ALA A 1 158 ? 15.954 11.468 -21.767 1.00 95.00 158 ALA A CA 1
ATOM 1224 C C . ALA A 1 158 ? 14.502 11.893 -22.035 1.00 95.00 158 ALA A C 1
ATOM 1226 O O . ALA A 1 158 ? 13.814 12.341 -21.121 1.00 95.00 158 ALA A O 1
ATOM 1227 N N . GLY A 1 159 ? 14.015 11.713 -23.267 1.00 96.06 159 GLY A N 1
ATOM 1228 C CA . GLY A 1 159 ? 12.620 11.972 -23.624 1.00 96.06 159 GLY A CA 1
ATOM 1229 C C . GLY A 1 159 ? 11.653 11.038 -22.896 1.00 96.06 159 GLY A C 1
ATOM 1230 O O . GLY A 1 159 ? 10.631 11.494 -22.392 1.00 96.06 159 GLY A O 1
ATOM 1231 N N . GLY A 1 160 ? 12.000 9.753 -22.781 1.00 94.06 160 GLY A N 1
ATOM 1232 C CA . GLY A 1 160 ? 11.242 8.764 -22.017 1.00 94.06 160 GLY A CA 1
ATOM 1233 C C . GLY A 1 160 ? 11.186 9.097 -20.528 1.00 94.06 160 GLY A C 1
ATOM 1234 O O . GLY A 1 160 ? 10.108 9.069 -19.948 1.00 94.06 160 GLY A O 1
ATOM 1235 N N . TYR A 1 161 ? 12.313 9.488 -19.930 1.00 90.81 161 TYR A N 1
ATOM 1236 C CA . TYR A 1 161 ? 12.385 9.927 -18.536 1.00 90.81 161 TYR A CA 1
ATOM 1237 C C . TYR A 1 161 ? 11.565 11.202 -18.290 1.00 90.81 161 TYR A C 1
ATOM 1239 O O . TYR A 1 161 ? 10.772 11.253 -17.354 1.00 90.81 161 TYR A O 1
ATOM 1247 N N . ALA A 1 162 ? 11.693 12.215 -19.153 1.00 93.44 162 ALA A N 1
ATOM 1248 C CA . ALA A 1 162 ? 10.923 13.455 -19.043 1.00 93.44 162 ALA A CA 1
ATOM 1249 C C . ALA A 1 162 ? 9.410 13.221 -19.204 1.00 93.44 162 ALA A C 1
ATOM 1251 O O . ALA A 1 162 ? 8.608 13.793 -18.464 1.00 93.44 162 ALA A O 1
ATOM 1252 N N . TRP A 1 163 ? 9.018 12.352 -20.141 1.00 93.44 163 TRP A N 1
ATOM 1253 C CA . TRP A 1 163 ? 7.630 11.923 -20.294 1.00 93.44 163 TRP A CA 1
ATOM 1254 C C . TRP A 1 163 ? 7.136 11.176 -19.052 1.00 93.44 163 TRP A C 1
ATOM 1256 O O . TRP A 1 163 ? 6.088 11.523 -18.520 1.00 93.44 163 TRP A O 1
ATOM 1266 N N . LEU A 1 164 ? 7.905 10.208 -18.542 1.00 88.88 164 LEU A N 1
ATOM 1267 C CA . LEU A 1 164 ? 7.532 9.427 -17.363 1.00 88.88 164 LEU A CA 1
ATOM 1268 C C . LEU A 1 164 ? 7.317 10.329 -16.144 1.00 88.88 164 LEU A C 1
ATOM 1270 O O . LEU A 1 164 ? 6.302 10.194 -15.471 1.00 88.88 164 LEU A O 1
ATOM 1274 N N . ARG A 1 165 ? 8.207 11.306 -15.930 1.00 86.56 165 ARG A N 1
ATOM 1275 C CA . ARG A 1 165 ? 8.132 12.285 -14.834 1.00 86.56 165 ARG A CA 1
ATOM 1276 C C . ARG A 1 165 ? 6.912 13.208 -14.895 1.00 86.56 165 ARG A C 1
ATOM 1278 O O . ARG A 1 165 ? 6.522 13.777 -13.886 1.00 86.56 165 ARG A O 1
ATOM 1285 N N . THR A 1 166 ? 6.335 13.392 -16.079 1.00 87.12 166 THR A N 1
ATOM 1286 C CA . THR A 1 166 ? 5.117 14.199 -16.281 1.00 87.12 166 THR A CA 1
ATOM 1287 C C . THR A 1 166 ? 3.868 13.339 -16.460 1.00 87.12 166 THR A C 1
ATOM 1289 O O . THR A 1 166 ? 2.773 13.867 -16.643 1.00 87.12 166 THR A O 1
ATOM 1292 N N . SER A 1 167 ? 4.021 12.014 -16.418 1.00 82.88 167 SER A N 1
ATOM 1293 C CA . SER A 1 167 ? 2.922 11.065 -16.532 1.00 82.88 167 SER A CA 1
ATOM 1294 C C . SER A 1 167 ? 2.243 10.849 -15.174 1.00 82.88 167 SER A C 1
ATOM 1296 O O . SER A 1 167 ? 2.908 10.960 -14.143 1.00 82.88 167 SER A O 1
ATOM 1298 N N . PRO A 1 168 ? 0.956 10.455 -15.150 1.00 75.69 168 PRO A N 1
ATOM 1299 C CA . PRO A 1 168 ? 0.266 10.106 -13.904 1.00 75.69 168 PRO A CA 1
ATOM 1300 C C . PRO A 1 168 ? 0.896 8.899 -13.188 1.00 75.69 168 PRO A C 1
ATOM 1302 O O . PRO A 1 168 ? 0.715 8.723 -11.993 1.00 75.69 168 PRO A O 1
ATOM 1305 N N . TYR A 1 169 ? 1.687 8.083 -13.893 1.00 79.81 169 TYR A N 1
ATOM 1306 C CA . TYR A 1 169 ? 2.365 6.926 -13.305 1.00 79.81 169 TYR A CA 1
ATOM 1307 C C . TYR A 1 169 ? 3.564 7.306 -12.432 1.00 79.81 169 TYR A C 1
ATOM 1309 O O . TYR A 1 169 ? 4.072 6.447 -11.716 1.00 79.81 169 TYR A O 1
ATOM 1317 N N . TRP A 1 170 ? 4.042 8.557 -12.500 1.00 84.62 170 TRP A N 1
ATOM 1318 C CA . TRP A 1 170 ? 5.212 8.986 -11.736 1.00 84.62 170 TRP A CA 1
ATOM 1319 C C . TRP A 1 170 ? 5.000 8.799 -10.236 1.00 84.62 170 TRP A C 1
ATOM 1321 O O . TRP A 1 170 ? 5.834 8.166 -9.599 1.00 84.62 170 TRP A O 1
ATOM 1331 N N . ASN A 1 171 ? 3.856 9.246 -9.709 1.00 82.94 171 ASN A N 1
ATOM 1332 C CA . ASN A 1 171 ? 3.547 9.148 -8.282 1.00 82.94 171 ASN A CA 1
ATOM 1333 C C . ASN A 1 171 ? 3.482 7.690 -7.805 1.00 82.94 171 ASN A C 1
ATOM 1335 O O . ASN A 1 171 ? 3.941 7.399 -6.711 1.00 82.94 171 ASN A O 1
ATOM 1339 N N . GLY A 1 172 ? 3.001 6.761 -8.642 1.00 80.00 172 GLY A N 1
ATOM 1340 C CA . GLY A 1 172 ? 3.031 5.325 -8.339 1.00 80.00 172 GLY A CA 1
ATOM 1341 C C . GLY A 1 172 ? 4.438 4.724 -8.342 1.00 80.00 172 GLY A C 1
ATOM 1342 O O . GLY A 1 172 ? 4.756 3.902 -7.493 1.00 80.00 172 GLY A O 1
ATOM 1343 N N . ILE A 1 173 ? 5.311 5.153 -9.259 1.00 81.19 173 ILE A N 1
ATOM 1344 C CA . ILE A 1 173 ? 6.708 4.683 -9.316 1.00 81.19 173 ILE A CA 1
ATOM 1345 C C . ILE A 1 173 ? 7.528 5.247 -8.154 1.00 81.19 173 ILE A C 1
ATOM 1347 O O . ILE A 1 173 ? 8.412 4.571 -7.638 1.00 81.19 173 ILE A O 1
ATOM 1351 N N . THR A 1 174 ? 7.248 6.484 -7.749 1.00 84.50 174 THR A N 1
ATOM 1352 C CA . THR A 1 174 ? 7.917 7.149 -6.628 1.00 84.50 174 THR A CA 1
ATOM 1353 C C . THR A 1 174 ? 7.096 7.093 -5.346 1.00 84.50 174 THR A C 1
ATOM 1355 O O . THR A 1 174 ? 7.314 7.940 -4.486 1.00 84.50 174 THR A O 1
ATOM 1358 N N . LEU A 1 175 ? 6.154 6.148 -5.220 1.00 83.12 175 LEU A N 1
ATOM 1359 C CA . LEU A 1 175 ? 5.201 6.086 -4.105 1.00 83.12 175 LEU A CA 1
ATOM 1360 C C . LEU A 1 175 ? 5.922 6.132 -2.755 1.00 83.12 175 LEU A C 1
ATOM 1362 O O . LEU A 1 175 ? 5.572 6.941 -1.901 1.00 83.12 175 LEU A O 1
ATOM 1366 N N . PHE A 1 176 ? 6.981 5.334 -2.632 1.00 82.38 176 PHE A N 1
ATOM 1367 C CA . PHE A 1 176 ? 7.776 5.182 -1.414 1.00 82.38 176 PHE A CA 1
ATOM 1368 C C . PHE A 1 176 ? 9.048 6.040 -1.373 1.00 82.38 176 PHE A C 1
ATOM 1370 O O . PHE A 1 176 ? 9.782 5.970 -0.393 1.00 82.38 176 PHE A O 1
ATOM 1377 N N . ALA A 1 177 ? 9.329 6.840 -2.410 1.00 81.25 177 ALA A N 1
ATOM 1378 C CA . ALA A 1 177 ? 10.546 7.651 -2.455 1.00 81.25 177 ALA A CA 1
ATOM 1379 C C . ALA A 1 177 ? 10.544 8.695 -1.329 1.00 81.25 177 ALA A C 1
ATOM 1381 O O . ALA A 1 177 ? 9.583 9.454 -1.211 1.00 81.25 177 ALA A O 1
ATOM 1382 N N . ASP A 1 178 ? 11.623 8.753 -0.547 1.00 79.69 178 ASP A N 1
ATOM 1383 C CA . ASP A 1 178 ? 11.728 9.560 0.679 1.00 79.69 178 ASP A CA 1
ATOM 1384 C C . ASP A 1 178 ? 11.317 11.027 0.471 1.00 79.69 178 ASP A C 1
ATOM 1386 O O . ASP A 1 178 ? 10.547 11.583 1.243 1.00 79.69 178 ASP A O 1
ATOM 1390 N N . ASP A 1 179 ? 11.728 11.655 -0.638 1.00 83.81 179 ASP A N 1
ATOM 1391 C CA . ASP A 1 179 ? 11.414 13.061 -0.935 1.00 83.81 179 ASP A CA 1
ATOM 1392 C C . ASP A 1 179 ? 9.958 13.313 -1.380 1.00 83.81 179 ASP A C 1
ATOM 1394 O O . ASP A 1 179 ? 9.577 14.456 -1.657 1.00 83.81 179 ASP A O 1
ATOM 1398 N N . ARG A 1 180 ? 9.150 12.257 -1.513 1.00 85.00 180 ARG A N 1
ATOM 1399 C CA . ARG A 1 180 ? 7.781 12.289 -2.057 1.00 85.00 180 ARG A CA 1
ATOM 1400 C C . ARG A 1 180 ? 6.750 11.585 -1.193 1.00 85.00 180 ARG A C 1
ATOM 1402 O O . ARG A 1 180 ? 5.567 11.868 -1.366 1.00 85.00 180 ARG A O 1
ATOM 1409 N N . ARG A 1 181 ? 7.176 10.691 -0.304 1.00 86.81 181 ARG A N 1
ATOM 1410 C CA . ARG A 1 181 ? 6.319 9.775 0.453 1.00 86.81 181 ARG A CA 1
ATOM 1411 C C . ARG A 1 181 ? 5.190 10.506 1.180 1.00 86.81 181 ARG A C 1
ATOM 1413 O O . ARG A 1 181 ? 4.029 10.240 0.886 1.00 86.81 181 ARG A O 1
ATOM 1420 N N . VAL A 1 182 ? 5.536 11.531 1.964 1.00 87.56 182 VAL A N 1
ATOM 1421 C CA . VAL A 1 182 ? 4.591 12.407 2.682 1.00 87.56 182 VAL A CA 1
ATOM 1422 C C . VAL A 1 182 ? 3.493 12.960 1.761 1.00 87.56 182 VAL A C 1
ATOM 1424 O O . VAL A 1 182 ? 2.312 12.933 2.095 1.00 87.56 182 VAL A O 1
ATOM 1427 N N . GLU A 1 183 ? 3.862 13.477 0.586 1.00 88.06 183 GLU A N 1
ATOM 1428 C CA . GLU A 1 183 ? 2.898 14.053 -0.362 1.00 88.06 183 GLU A CA 1
ATOM 1429 C C . GLU A 1 183 ? 2.050 12.964 -1.032 1.00 88.06 183 GLU A C 1
ATOM 1431 O O . GLU A 1 183 ? 0.840 13.129 -1.199 1.00 88.06 183 GLU A O 1
ATOM 1436 N N . ASN A 1 184 ? 2.662 11.838 -1.404 1.00 89.50 184 ASN A N 1
ATOM 1437 C CA . ASN A 1 184 ? 1.957 10.733 -2.048 1.00 89.50 184 ASN A CA 1
ATOM 1438 C C . ASN A 1 184 ? 0.925 10.099 -1.107 1.00 89.50 184 ASN A C 1
ATOM 1440 O O . ASN A 1 184 ? -0.192 9.818 -1.532 1.00 89.50 184 ASN A O 1
ATOM 1444 N N . PHE A 1 185 ? 1.271 9.889 0.165 1.00 90.06 185 PHE A N 1
ATOM 1445 C CA . PHE A 1 185 ? 0.403 9.217 1.138 1.00 90.06 185 PHE A CA 1
ATOM 1446 C C . PHE A 1 185 ? -0.784 10.091 1.546 1.00 90.06 185 PHE A C 1
ATOM 1448 O O . PHE A 1 185 ? -1.864 9.576 1.833 1.00 90.06 185 PHE A O 1
ATOM 1455 N N . ARG A 1 186 ? -0.617 11.415 1.476 1.00 87.62 186 ARG A N 1
ATOM 1456 C CA . ARG A 1 186 ? -1.697 12.399 1.633 1.00 87.62 186 ARG A CA 1
ATOM 1457 C C . ARG A 1 186 ? -2.565 12.576 0.385 1.00 87.62 186 ARG A C 1
ATOM 1459 O O . ARG A 1 186 ? -3.593 13.245 0.453 1.00 87.62 186 ARG A O 1
ATOM 1466 N N . SER A 1 187 ? -2.153 12.025 -0.757 1.00 87.94 187 SER A N 1
ATOM 1467 C CA . SER A 1 187 ? -2.838 12.188 -2.044 1.00 87.94 187 SER A CA 1
ATOM 1468 C C . SER A 1 187 ? -2.907 10.879 -2.834 1.00 87.94 187 SER A C 1
ATOM 1470 O O . SER A 1 187 ? -2.600 10.805 -4.027 1.00 87.94 187 SER A O 1
ATOM 1472 N N . MET A 1 188 ? -3.313 9.809 -2.150 1.00 91.06 188 MET A N 1
ATOM 1473 C CA . MET A 1 188 ? -3.372 8.464 -2.724 1.00 91.06 188 MET A CA 1
ATOM 1474 C C . MET A 1 188 ? -4.329 8.337 -3.909 1.00 91.06 188 MET A C 1
ATOM 1476 O O . MET A 1 188 ? -4.136 7.452 -4.739 1.00 91.06 188 MET A O 1
ATOM 1480 N N . ASP A 1 189 ? -5.305 9.229 -4.046 1.00 90.38 189 ASP A N 1
ATOM 1481 C CA . ASP A 1 189 ? -6.178 9.357 -5.216 1.00 90.38 189 ASP A CA 1
ATOM 1482 C C . ASP A 1 189 ? -5.436 9.800 -6.495 1.00 90.38 189 ASP A C 1
ATOM 1484 O O . ASP A 1 189 ? -5.878 9.507 -7.608 1.00 90.38 189 ASP A O 1
ATOM 1488 N N . ASN A 1 190 ? -4.264 10.433 -6.362 1.00 88.25 190 ASN A N 1
ATOM 1489 C CA . ASN A 1 190 ? -3.354 10.697 -7.483 1.00 88.25 190 ASN A CA 1
ATOM 1490 C C . ASN A 1 190 ? -2.469 9.490 -7.836 1.00 88.25 190 ASN A C 1
ATOM 1492 O O . ASN A 1 190 ? -1.800 9.507 -8.874 1.00 88.25 190 ASN A O 1
ATOM 1496 N N . VAL A 1 191 ? -2.415 8.474 -6.970 1.00 84.88 191 VAL A N 1
ATOM 1497 C CA . VAL A 1 191 ? -1.577 7.275 -7.126 1.00 84.88 191 VAL A CA 1
ATOM 1498 C C . VAL A 1 191 ? -2.411 6.105 -7.645 1.00 84.88 191 VAL A C 1
ATOM 1500 O O . VAL A 1 191 ? -2.050 5.466 -8.636 1.00 84.88 191 VAL A O 1
ATOM 1503 N N . PHE A 1 192 ? -3.542 5.848 -6.994 1.00 87.81 192 PHE A N 1
ATOM 1504 C CA . PHE A 1 192 ? -4.471 4.772 -7.299 1.00 87.81 192 PHE A CA 1
ATOM 1505 C C . PHE A 1 192 ? -5.857 5.353 -7.594 1.00 87.81 192 PHE A C 1
ATOM 1507 O O . PHE A 1 192 ? -6.286 6.283 -6.913 1.00 87.81 192 PHE A O 1
ATOM 1514 N N . PRO A 1 193 ? -6.610 4.792 -8.558 1.00 91.69 193 PRO A N 1
ATOM 1515 C CA . PRO A 1 193 ? -8.030 5.099 -8.667 1.00 91.69 193 PRO A CA 1
ATOM 1516 C C . PRO A 1 193 ? -8.744 4.719 -7.365 1.00 91.69 193 PRO A C 1
ATOM 1518 O O . PRO A 1 193 ? -8.327 3.782 -6.683 1.00 91.69 193 PRO A O 1
ATOM 1521 N N . SER A 1 194 ? -9.840 5.392 -7.031 1.00 94.81 194 SER A N 1
ATOM 1522 C CA . SER A 1 194 ? -10.546 5.170 -5.767 1.00 94.81 194 SER A CA 1
ATOM 1523 C C . SER A 1 194 ? -12.067 5.140 -5.922 1.00 94.81 194 SER A C 1
ATOM 1525 O O . SER A 1 194 ? -12.635 5.432 -6.986 1.00 94.81 194 SER A O 1
ATOM 1527 N N . ARG A 1 195 ? -12.734 4.732 -4.843 1.00 96.62 195 ARG A N 1
ATOM 1528 C CA . ARG A 1 195 ? -14.188 4.747 -4.675 1.00 96.62 195 ARG A CA 1
ATOM 1529 C C . ARG A 1 195 ? -14.543 5.559 -3.442 1.00 96.62 195 ARG A C 1
ATOM 1531 O O . ARG A 1 195 ? -13.877 5.440 -2.418 1.00 96.62 195 ARG A O 1
ATOM 1538 N N . ALA A 1 196 ? -15.557 6.409 -3.555 1.00 97.31 196 ALA A N 1
ATOM 1539 C CA . ALA A 1 196 ? -15.983 7.257 -2.451 1.00 97.31 196 ALA A CA 1
ATOM 1540 C C . ALA A 1 196 ? -16.729 6.438 -1.390 1.00 97.31 196 ALA A C 1
ATOM 1542 O O . ALA A 1 196 ? -17.513 5.554 -1.718 1.00 97.31 196 ALA A O 1
ATOM 1543 N N . VAL A 1 197 ? -16.520 6.792 -0.129 1.00 98.44 197 VAL A N 1
ATOM 1544 C CA . VAL A 1 197 ? -17.218 6.258 1.038 1.00 98.44 197 VAL A CA 1
ATOM 1545 C C . VAL A 1 197 ? -17.911 7.444 1.697 1.00 98.44 197 VAL A C 1
ATOM 1547 O O . VAL A 1 197 ? -17.294 8.218 2.427 1.00 98.44 197 VAL A O 1
ATOM 1550 N N . ALA A 1 198 ? -19.191 7.631 1.382 1.00 98.44 198 ALA A N 1
ATOM 1551 C CA . ALA A 1 198 ? -19.928 8.813 1.816 1.00 98.44 198 ALA A CA 1
ATOM 1552 C C . ALA A 1 198 ? -20.169 8.810 3.333 1.00 98.44 198 ALA A C 1
ATOM 1554 O O . ALA A 1 198 ? -20.549 7.781 3.906 1.00 98.44 198 ALA A O 1
ATOM 1555 N N . ALA A 1 199 ? -19.991 9.966 3.965 1.00 97.94 199 ALA A N 1
ATOM 1556 C CA . ALA A 1 199 ? -20.396 10.236 5.336 1.00 97.94 199 ALA A CA 1
ATOM 1557 C C . ALA A 1 199 ? -21.893 10.551 5.440 1.00 97.94 199 ALA A C 1
ATOM 1559 O O . ALA A 1 199 ? -22.584 10.861 4.465 1.00 97.94 199 ALA A O 1
ATOM 1560 N N . GLY A 1 200 ? -22.411 10.423 6.661 1.00 94.44 200 GLY A N 1
ATOM 1561 C CA . GLY A 1 200 ? -23.806 10.700 6.983 1.00 94.44 200 GLY A CA 1
ATOM 1562 C C . GLY A 1 200 ? -24.014 12.156 7.388 1.00 94.44 200 GLY A C 1
ATOM 1563 O O . GLY A 1 200 ? -23.070 12.892 7.652 1.00 94.44 200 GLY A O 1
ATOM 1564 N N . ALA A 1 201 ? -25.276 12.573 7.496 1.00 93.94 201 ALA A N 1
ATOM 1565 C CA . ALA A 1 201 ? -25.603 13.898 8.028 1.00 93.94 201 ALA A CA 1
ATOM 1566 C C . ALA A 1 201 ? -25.455 13.986 9.561 1.00 93.94 201 ALA A C 1
ATOM 1568 O O . ALA A 1 201 ? -25.308 15.082 10.100 1.00 93.94 201 ALA A O 1
ATOM 1569 N N . ASP A 1 202 ? -25.538 12.850 10.261 1.00 96.00 202 ASP A N 1
ATOM 1570 C CA . ASP A 1 202 ? -25.482 12.776 11.720 1.00 96.00 202 ASP A CA 1
ATOM 1571 C C . ASP A 1 202 ? -24.072 12.425 12.211 1.00 96.00 202 ASP A C 1
ATOM 1573 O O . ASP A 1 202 ? -23.693 11.256 12.296 1.00 96.00 202 ASP A O 1
ATOM 1577 N N . VAL A 1 203 ? -23.298 13.462 12.522 1.00 97.12 203 VAL A N 1
ATOM 1578 C CA . VAL A 1 203 ? -21.890 13.352 12.917 1.00 97.12 203 VAL A CA 1
ATOM 1579 C C . VAL A 1 203 ? -21.759 13.088 14.416 1.00 97.12 203 VAL A C 1
ATOM 1581 O O . VAL A 1 203 ? -22.271 13.850 15.240 1.00 97.12 203 VAL A O 1
ATOM 1584 N N . TRP A 1 204 ? -20.967 12.077 14.787 1.00 96.44 204 TRP A N 1
ATOM 1585 C CA . TRP A 1 204 ? -20.568 11.838 16.172 1.00 96.44 204 TRP A CA 1
ATOM 1586 C C . TRP A 1 204 ? -19.474 12.833 16.561 1.00 96.44 204 TRP A C 1
ATOM 1588 O O . TRP A 1 204 ? -18.274 12.576 16.441 1.00 96.44 204 TRP A O 1
ATOM 1598 N N . ALA A 1 205 ? -19.883 14.044 16.924 1.00 95.06 205 ALA A N 1
ATOM 1599 C CA . ALA A 1 205 ? -18.956 15.125 17.226 1.00 95.06 205 ALA A CA 1
ATOM 1600 C C . ALA A 1 205 ? -18.110 14.809 18.471 1.00 95.06 205 ALA A C 1
ATOM 1602 O O . ALA A 1 205 ? -18.622 14.336 19.487 1.00 95.06 205 ALA A O 1
ATOM 1603 N N . PHE A 1 206 ? -16.816 15.122 18.406 1.00 95.25 206 PHE A N 1
ATOM 1604 C CA . PHE A 1 206 ? -15.965 15.108 19.588 1.00 95.25 206 PHE A CA 1
ATOM 1605 C C . PHE A 1 206 ? -16.096 16.415 20.361 1.00 95.25 206 PHE A C 1
ATOM 1607 O O . PHE A 1 206 ? -15.957 17.507 19.802 1.00 95.25 206 PHE A O 1
ATOM 1614 N N . GLU A 1 207 ? -16.269 16.300 21.673 1.00 95.81 207 GLU A N 1
ATOM 1615 C CA . GLU A 1 207 ? -15.965 17.409 22.568 1.00 95.81 207 GLU A CA 1
ATOM 1616 C C . GLU A 1 207 ? -14.450 17.659 22.595 1.00 95.81 207 GLU A C 1
ATOM 1618 O O . GLU A 1 207 ? -13.650 16.797 22.228 1.00 95.81 207 GLU A O 1
ATOM 1623 N N . ARG A 1 208 ? -14.029 18.850 23.027 1.00 96.50 208 ARG A N 1
ATOM 1624 C CA . ARG A 1 208 ? -12.608 19.188 23.192 1.00 96.50 208 ARG A CA 1
ATOM 1625 C C . ARG A 1 208 ? -12.302 19.377 24.671 1.00 96.50 208 ARG A C 1
ATOM 1627 O O . ARG A 1 208 ? -12.904 20.233 25.315 1.00 96.50 208 ARG A O 1
ATOM 1634 N N . ALA A 1 209 ? -11.318 18.640 25.174 1.00 96.06 209 ALA A N 1
ATOM 1635 C CA . ALA A 1 209 ? -10.805 18.754 26.535 1.00 96.06 209 ALA A CA 1
ATOM 1636 C C . ALA A 1 209 ? -9.265 18.789 26.505 1.00 96.06 209 ALA A C 1
ATOM 1638 O O . ALA A 1 209 ? -8.630 17.808 26.890 1.00 96.06 209 ALA A O 1
ATOM 1639 N N . PRO A 1 210 ? -8.650 19.888 26.015 1.00 94.94 210 PRO A N 1
ATOM 1640 C CA . PRO A 1 210 ? -7.229 19.909 25.687 1.00 94.94 210 PRO A CA 1
ATOM 1641 C C . PRO A 1 210 ? -6.320 19.585 26.878 1.00 94.94 210 PRO A C 1
ATOM 1643 O O . PRO A 1 210 ? -6.473 20.153 27.961 1.00 94.94 210 PRO A O 1
ATOM 1646 N N . GLN A 1 211 ? -5.336 18.722 26.643 1.00 91.12 211 GLN A N 1
ATOM 1647 C CA . GLN A 1 211 ? -4.276 18.347 27.571 1.00 91.12 211 GLN A CA 1
ATOM 1648 C C . GLN A 1 211 ? -2.918 18.523 26.885 1.00 91.12 211 GLN A C 1
ATOM 1650 O O . GLN A 1 211 ? -2.763 18.293 25.683 1.00 91.12 211 GLN A O 1
ATOM 1655 N N . SER A 1 212 ? -1.920 18.956 27.654 1.00 89.19 212 SER A N 1
ATOM 1656 C CA . SER A 1 212 ? -0.543 18.999 27.167 1.00 89.19 212 SER A CA 1
ATOM 1657 C C . SER A 1 212 ? 0.003 17.581 27.055 1.00 89.19 212 SER A C 1
ATOM 1659 O O . SER A 1 212 ? -0.148 16.789 27.984 1.00 89.19 212 SER A O 1
ATOM 1661 N N . LEU A 1 213 ? 0.678 17.282 25.945 1.00 88.06 213 LEU A N 1
ATOM 1662 C CA . LEU A 1 213 ? 1.476 16.065 25.841 1.00 88.06 213 LEU A CA 1
ATOM 1663 C C . LEU A 1 213 ? 2.701 16.157 26.766 1.00 88.06 213 LEU A C 1
ATOM 1665 O O . LEU A 1 213 ? 3.208 17.262 26.995 1.00 88.06 213 LEU A O 1
ATOM 1669 N N . PRO A 1 214 ? 3.198 15.023 27.286 1.00 88.62 214 PRO A N 1
ATOM 1670 C CA . PRO A 1 214 ? 4.431 15.014 28.060 1.00 88.62 214 PRO A CA 1
ATOM 1671 C C . PRO A 1 214 ? 5.631 15.391 27.178 1.00 88.62 214 PRO A C 1
ATOM 1673 O O . PRO A 1 214 ? 5.695 15.037 26.003 1.00 88.62 214 PRO A O 1
ATOM 1676 N N . GLU A 1 215 ? 6.621 16.085 27.746 1.00 90.25 215 GLU A N 1
ATOM 1677 C CA . GLU A 1 215 ? 7.848 16.444 27.011 1.00 90.25 215 GLU A CA 1
ATOM 1678 C C . GLU A 1 215 ? 8.700 15.210 26.663 1.00 90.25 215 GLU A C 1
ATOM 1680 O O . GLU A 1 215 ? 9.425 15.190 25.660 1.00 90.25 215 GLU A O 1
ATOM 1685 N N . THR A 1 216 ? 8.606 14.169 27.495 1.00 88.31 216 THR A N 1
ATOM 1686 C CA . THR A 1 216 ? 9.373 12.929 27.382 1.00 88.31 216 THR A CA 1
ATOM 1687 C C . THR A 1 216 ? 8.508 11.703 27.635 1.00 88.31 216 THR A C 1
ATOM 1689 O O . THR A 1 216 ? 7.649 11.734 28.513 1.00 88.31 216 THR A O 1
ATOM 1692 N N . TYR A 1 217 ? 8.809 10.601 26.956 1.00 83.38 217 TYR A N 1
ATOM 1693 C CA . TYR A 1 217 ? 8.255 9.270 27.225 1.00 83.38 217 TYR A CA 1
ATOM 1694 C C . TYR A 1 217 ? 9.371 8.315 27.666 1.00 83.38 217 TYR A C 1
ATOM 1696 O O . TYR A 1 217 ? 10.550 8.660 27.572 1.00 83.38 217 TYR A O 1
ATOM 1704 N N . ARG A 1 218 ? 9.033 7.127 28.179 1.00 81.06 218 ARG A N 1
ATOM 1705 C CA . ARG A 1 218 ? 10.033 6.108 28.535 1.00 81.06 218 ARG A CA 1
ATOM 1706 C C . ARG A 1 218 ? 10.015 4.975 27.521 1.00 81.06 218 ARG A C 1
ATOM 1708 O O . ARG A 1 218 ? 8.965 4.406 27.266 1.00 81.06 218 ARG A O 1
ATOM 1715 N N . PHE A 1 219 ? 11.187 4.622 27.008 1.00 76.94 219 PHE A N 1
ATOM 1716 C CA . PHE A 1 219 ? 11.401 3.459 26.150 1.00 76.94 219 PHE A CA 1
ATOM 1717 C C . PHE A 1 219 ? 12.626 2.703 26.659 1.00 76.94 219 PHE A C 1
ATOM 1719 O O . PHE A 1 219 ? 13.654 3.323 26.932 1.00 76.94 219 PHE A O 1
ATOM 1726 N N . ASN A 1 220 ? 12.510 1.389 26.876 1.00 79.62 220 ASN A N 1
ATOM 1727 C CA . ASN A 1 220 ? 13.553 0.570 27.515 1.00 79.62 220 ASN A CA 1
ATOM 1728 C C . ASN A 1 220 ? 14.096 1.182 28.821 1.00 79.62 220 ASN A C 1
ATOM 1730 O O . ASN A 1 220 ? 15.296 1.211 29.079 1.00 79.62 220 ASN A O 1
ATOM 1734 N N . HIS A 1 221 ? 13.183 1.706 29.647 1.00 82.88 221 HIS A N 1
ATOM 1735 C CA . HIS A 1 221 ? 13.453 2.427 30.899 1.00 82.88 221 HIS A CA 1
ATOM 1736 C C . HIS A 1 221 ? 14.201 3.766 30.772 1.00 82.88 221 HIS A C 1
ATOM 1738 O O . HIS A 1 221 ? 14.370 4.452 31.790 1.00 82.88 221 HIS A O 1
ATOM 1744 N N . GLU A 1 222 ? 14.569 4.191 29.566 1.00 84.25 222 GLU A N 1
ATOM 1745 C CA . GLU A 1 222 ? 15.247 5.458 29.305 1.00 84.25 222 GLU A CA 1
ATOM 1746 C C . GLU A 1 222 ? 14.250 6.556 28.909 1.00 84.25 222 GLU A C 1
ATOM 1748 O O . GLU A 1 222 ? 13.344 6.303 28.113 1.00 84.25 222 GLU A O 1
ATOM 1753 N N . PRO A 1 223 ? 14.389 7.782 29.444 1.00 88.12 223 PRO A N 1
ATOM 1754 C CA . PRO A 1 223 ? 13.594 8.910 28.983 1.00 88.12 223 PRO A CA 1
ATOM 1755 C C . PRO A 1 223 ? 14.022 9.318 27.565 1.00 88.12 223 PRO A C 1
ATOM 1757 O O . PRO A 1 223 ? 15.207 9.514 27.293 1.00 88.12 223 PRO A O 1
ATOM 1760 N N . ARG A 1 224 ? 13.049 9.489 26.675 1.00 86.94 224 ARG A N 1
ATOM 1761 C CA . ARG A 1 224 ? 13.206 9.911 25.278 1.00 86.94 224 ARG A CA 1
ATOM 1762 C C . ARG A 1 224 ? 12.357 11.153 25.027 1.00 86.94 224 ARG A C 1
ATOM 1764 O O . ARG A 1 224 ? 11.304 11.312 25.638 1.00 86.94 224 ARG A O 1
ATOM 1771 N N . SER A 1 225 ? 12.812 12.056 24.158 1.00 89.81 225 SER A N 1
ATOM 1772 C CA . SER A 1 225 ? 12.056 13.274 23.833 1.00 89.81 225 SER A CA 1
ATOM 1773 C C . SER A 1 225 ? 10.912 12.960 22.877 1.00 89.81 225 SER A C 1
ATOM 1775 O O . SER A 1 225 ? 11.137 12.397 21.805 1.00 89.81 225 SER A O 1
ATOM 1777 N N . LEU A 1 226 ? 9.698 13.390 23.228 1.00 85.94 226 LEU A N 1
ATOM 1778 C CA . LEU A 1 226 ? 8.545 13.245 22.344 1.00 85.94 226 LEU A CA 1
ATOM 1779 C C . LEU A 1 226 ? 8.697 14.095 21.077 1.00 85.94 226 LEU A C 1
ATOM 1781 O O . LEU A 1 226 ? 8.435 13.625 19.978 1.00 85.94 226 LEU A O 1
ATOM 1785 N N . ALA A 1 227 ? 9.174 15.334 21.212 1.00 89.19 227 ALA A N 1
ATOM 1786 C CA . ALA A 1 227 ? 9.370 16.223 20.067 1.00 89.19 227 ALA A CA 1
ATOM 1787 C C . ALA A 1 227 ? 10.398 15.663 19.067 1.00 89.19 227 ALA A C 1
ATOM 1789 O O . ALA A 1 227 ? 10.188 15.749 17.855 1.00 89.19 227 ALA A O 1
ATOM 1790 N N . SER A 1 228 ? 11.488 15.064 19.566 1.00 88.12 228 SER A N 1
ATOM 1791 C CA . SER A 1 228 ? 12.469 14.386 18.712 1.00 88.12 228 SER A CA 1
ATOM 1792 C C . SER A 1 228 ? 11.870 13.172 18.016 1.00 88.12 228 SER A C 1
ATOM 1794 O O . SER A 1 228 ? 12.109 13.016 16.827 1.00 88.12 228 SER A O 1
ATOM 1796 N N . PHE A 1 229 ? 11.051 12.375 18.707 1.00 85.50 229 PHE A N 1
ATOM 1797 C CA . PHE A 1 229 ? 10.352 11.238 18.105 1.00 85.50 229 PHE A CA 1
ATOM 1798 C C . PHE A 1 229 ? 9.420 11.670 16.965 1.00 85.50 229 PHE A C 1
ATOM 1800 O O . PHE A 1 229 ? 9.539 11.155 15.858 1.00 85.50 229 PHE A O 1
ATOM 1807 N N . LEU A 1 230 ? 8.554 12.664 17.196 1.00 86.12 230 LEU A N 1
ATOM 1808 C CA . LEU A 1 230 ? 7.621 13.155 16.171 1.00 86.12 230 LEU A CA 1
ATOM 1809 C C . LEU A 1 230 ? 8.355 13.722 14.945 1.00 86.12 230 LEU A C 1
ATOM 1811 O O . LEU A 1 230 ? 7.899 13.566 13.816 1.00 86.12 230 LEU A O 1
ATOM 1815 N N . THR A 1 231 ? 9.504 14.369 15.170 1.00 88.00 231 THR A N 1
ATOM 1816 C CA . THR A 1 231 ? 10.338 14.913 14.088 1.00 88.00 231 THR A CA 1
ATOM 1817 C C . THR A 1 231 ? 11.071 13.811 13.332 1.00 88.00 231 THR A C 1
ATOM 1819 O O . THR A 1 231 ? 11.083 13.834 12.109 1.00 88.00 231 THR A O 1
ATOM 1822 N N . ALA A 1 232 ? 11.703 12.877 14.050 1.00 82.12 232 ALA A N 1
ATOM 1823 C CA . ALA A 1 232 ? 12.481 11.801 13.450 1.00 82.12 232 ALA A CA 1
ATOM 1824 C C . ALA A 1 232 ? 11.588 10.934 12.572 1.00 82.12 232 ALA A C 1
ATOM 1826 O O . ALA A 1 232 ? 11.939 10.671 11.437 1.00 82.12 232 ALA A O 1
ATOM 1827 N N . THR A 1 233 ? 10.410 10.576 13.070 1.00 81.56 233 THR A N 1
ATOM 1828 C CA . THR A 1 233 ? 9.473 9.703 12.363 1.00 81.56 233 THR A CA 1
ATOM 1829 C C . THR A 1 233 ? 8.722 10.397 11.216 1.00 81.56 233 THR A C 1
ATOM 1831 O O . THR A 1 233 ? 7.894 9.789 10.558 1.00 81.56 233 THR A O 1
ATOM 1834 N N . GLU A 1 234 ? 8.964 11.682 10.944 1.00 88.38 234 GLU A N 1
ATOM 1835 C CA . GLU A 1 234 ? 8.170 12.430 9.959 1.00 88.38 234 GLU A CA 1
ATOM 1836 C C . GLU A 1 234 ? 6.653 12.310 10.227 1.00 88.38 234 GLU A C 1
ATOM 1838 O O . GLU A 1 234 ? 5.852 12.110 9.315 1.00 88.38 234 GLU A O 1
ATOM 1843 N N . THR A 1 235 ? 6.241 12.404 11.500 1.00 87.94 235 THR A N 1
ATOM 1844 C CA . THR A 1 235 ? 4.820 12.331 11.876 1.00 87.94 235 THR A CA 1
ATOM 1845 C C . THR A 1 235 ? 4.034 13.387 11.103 1.00 87.94 235 THR A C 1
ATOM 1847 O O . THR A 1 235 ? 4.377 14.565 11.182 1.00 87.94 235 THR A O 1
ATOM 1850 N N . THR A 1 236 ? 2.969 13.002 10.393 1.00 92.69 236 THR A N 1
ATOM 1851 C CA . THR A 1 236 ? 2.078 13.925 9.664 1.00 92.69 236 THR A CA 1
ATOM 1852 C C . THR A 1 236 ? 0.855 14.315 10.481 1.00 92.69 236 THR A C 1
ATOM 1854 O O . THR A 1 236 ? 0.319 15.414 10.311 1.00 92.69 236 THR A O 1
ATOM 1857 N N . GLY A 1 237 ? 0.434 13.455 11.408 1.00 94.38 237 GLY A N 1
ATOM 1858 C CA . GLY A 1 237 ? -0.765 13.660 12.204 1.00 94.38 237 GLY A CA 1
ATOM 1859 C C . GLY A 1 237 ? -0.740 12.921 13.536 1.00 94.38 237 GLY A C 1
ATOM 1860 O O . GLY A 1 237 ? -0.376 11.750 13.594 1.00 94.38 237 GLY A O 1
ATOM 1861 N N . LEU A 1 238 ? -1.167 13.598 14.605 1.00 95.06 238 LEU A N 1
ATOM 1862 C CA . LEU A 1 238 ? -1.360 13.011 15.930 1.00 95.06 238 LEU A CA 1
ATOM 1863 C C . LEU A 1 238 ? -2.671 13.505 16.544 1.00 95.06 238 LEU A C 1
ATOM 1865 O O . LEU A 1 238 ? -2.867 14.702 16.755 1.00 95.06 238 LEU A O 1
ATOM 1869 N N . LEU A 1 239 ? -3.544 12.567 16.896 1.00 95.88 239 LEU A N 1
ATOM 1870 C CA . LEU A 1 239 ? -4.809 12.813 17.573 1.00 95.88 239 LEU A CA 1
ATOM 1871 C C . LEU A 1 239 ? -4.927 11.892 18.789 1.00 95.88 239 LEU A C 1
ATOM 1873 O O . LEU A 1 239 ? -4.789 10.680 18.672 1.00 95.88 239 LEU A O 1
ATOM 1877 N N . VAL A 1 240 ? -5.221 12.463 19.953 1.00 95.50 240 VAL A N 1
ATOM 1878 C CA . VAL A 1 240 ? -5.477 11.729 21.196 1.00 95.50 240 VAL A CA 1
ATOM 1879 C C . VAL A 1 240 ? -6.875 12.077 21.678 1.00 95.50 240 VAL A C 1
ATOM 1881 O O . VAL A 1 240 ? -7.177 13.237 21.972 1.00 95.50 240 VAL A O 1
ATOM 1884 N N . VAL A 1 241 ? -7.723 11.061 21.776 1.00 94.62 241 VAL A N 1
ATOM 1885 C CA . VAL A 1 241 ? -9.070 11.125 22.334 1.00 94.62 241 VAL A CA 1
ATOM 1886 C C . VAL A 1 241 ? -9.063 10.399 23.670 1.00 94.62 241 VAL A C 1
ATOM 1888 O O . VAL A 1 241 ? -8.708 9.228 23.741 1.00 94.62 241 VAL A O 1
ATOM 1891 N N . ARG A 1 242 ? -9.490 11.076 24.734 1.00 92.88 242 ARG A N 1
ATOM 1892 C CA . ARG A 1 242 ? -9.578 10.510 26.084 1.00 92.88 242 ARG A CA 1
ATOM 1893 C C . ARG A 1 242 ? -10.963 10.764 26.649 1.00 92.88 242 ARG A C 1
ATOM 1895 O O . ARG A 1 242 ? -11.452 11.891 26.586 1.00 92.88 242 ARG A O 1
ATOM 1902 N N . ALA A 1 243 ? -11.593 9.718 27.182 1.00 90.50 243 ALA A N 1
ATOM 1903 C CA . ALA A 1 243 ? -12.955 9.769 27.715 1.00 90.50 243 ALA A CA 1
ATOM 1904 C C . ALA A 1 243 ? -13.960 10.432 26.742 1.00 90.50 243 ALA A C 1
ATOM 1906 O O . ALA A 1 243 ? -14.786 11.252 27.135 1.00 90.50 243 ALA A O 1
ATOM 1907 N N . GLY A 1 244 ? -13.848 10.116 25.446 1.00 91.06 244 GLY A N 1
ATOM 1908 C CA . GLY A 1 244 ? -14.745 10.620 24.401 1.00 91.06 244 GLY A CA 1
ATOM 1909 C C . GLY A 1 244 ? -14.501 12.062 23.929 1.00 91.06 244 GLY A C 1
ATOM 1910 O O . GLY A 1 244 ? -15.249 12.533 23.072 1.00 91.06 244 GLY A O 1
ATOM 1911 N N . ALA A 1 245 ? -13.467 12.751 24.425 1.00 95.38 245 ALA A N 1
ATOM 1912 C CA . ALA A 1 245 ? -13.109 14.112 24.017 1.00 95.38 245 ALA A CA 1
ATOM 1913 C C . ALA A 1 245 ? -11.687 14.187 23.437 1.00 95.38 245 ALA A C 1
ATOM 1915 O O . ALA A 1 245 ? -10.786 13.474 23.874 1.00 95.38 245 ALA A O 1
ATOM 1916 N N . ILE A 1 246 ? -11.462 15.088 22.478 1.00 97.06 246 ILE A N 1
ATOM 1917 C CA . ILE A 1 246 ? -10.129 15.376 21.933 1.00 97.06 246 ILE A CA 1
ATOM 1918 C C . ILE A 1 246 ? -9.290 16.041 23.026 1.00 97.06 246 ILE A C 1
ATOM 1920 O O . ILE A 1 246 ? -9.547 17.187 23.414 1.00 97.06 246 ILE A O 1
ATOM 1924 N N . ALA A 1 247 ? -8.281 15.313 23.497 1.00 95.75 247 ALA A N 1
ATOM 1925 C CA . ALA A 1 247 ? -7.279 15.778 24.443 1.00 95.75 247 ALA A CA 1
ATOM 1926 C C . ALA A 1 247 ? -6.105 16.451 23.723 1.00 95.75 247 ALA A C 1
ATOM 1928 O O . ALA A 1 247 ? -5.614 17.483 24.171 1.00 95.75 247 ALA A O 1
ATOM 1929 N N . HIS A 1 248 ? -5.684 15.922 22.577 1.00 95.44 248 HIS A N 1
ATOM 1930 C CA . HIS A 1 248 ? -4.635 16.528 21.763 1.00 95.44 248 HIS A CA 1
ATOM 1931 C C . HIS A 1 248 ? -4.918 16.322 20.280 1.00 95.44 248 HIS A C 1
ATOM 1933 O O . HIS A 1 248 ? -5.392 15.263 19.896 1.00 95.44 248 HIS A O 1
ATOM 1939 N N . GLU A 1 249 ? -4.619 17.318 19.454 1.00 96.25 249 GLU A N 1
ATOM 1940 C CA . GLU A 1 249 ? -4.753 17.256 17.999 1.00 96.25 249 GLU A CA 1
ATOM 1941 C C . GLU A 1 249 ? -3.667 18.142 17.385 1.00 96.25 249 GLU A C 1
ATOM 1943 O O . GLU A 1 249 ? -3.618 19.343 17.669 1.00 96.25 249 GLU A O 1
ATOM 1948 N N . ALA A 1 250 ? -2.798 17.554 16.567 1.00 95.44 250 ALA A N 1
ATOM 1949 C CA . ALA A 1 250 ? -1.736 18.257 15.868 1.00 95.44 250 ALA A CA 1
ATOM 1950 C C . ALA A 1 250 ? -1.495 17.656 14.480 1.00 95.44 250 ALA A C 1
ATOM 1952 O O . ALA A 1 250 ? -1.557 16.443 14.285 1.00 95.44 250 ALA A O 1
ATOM 1953 N N . TYR A 1 251 ? -1.184 18.537 13.534 1.00 95.62 251 TYR A N 1
ATOM 1954 C CA . TYR A 1 251 ? -0.890 18.202 12.148 1.00 95.62 251 TYR A CA 1
ATOM 1955 C C . TYR A 1 251 ? 0.441 18.828 11.749 1.00 95.62 251 TYR A C 1
ATOM 1957 O O . TYR A 1 251 ? 0.787 19.930 12.188 1.00 95.62 251 TYR A O 1
ATOM 1965 N N . TYR A 1 252 ? 1.191 18.119 10.920 1.00 94.31 252 TYR A N 1
ATOM 1966 C CA . TYR A 1 252 ? 2.562 18.457 10.565 1.00 94.31 252 TYR A CA 1
ATOM 1967 C C . TYR A 1 252 ? 2.790 18.238 9.068 1.00 94.31 252 TYR A C 1
ATOM 1969 O O . TYR A 1 252 ? 1.933 17.718 8.358 1.00 94.31 252 TYR A O 1
ATOM 1977 N N . LEU A 1 253 ? 3.954 18.670 8.573 1.00 92.50 253 LEU A N 1
ATOM 1978 C CA . LEU A 1 253 ? 4.401 18.427 7.192 1.00 92.50 253 LEU A CA 1
ATOM 1979 C C . LEU A 1 253 ? 3.360 18.822 6.121 1.00 92.50 253 LEU A C 1
ATOM 1981 O O . LEU A 1 253 ? 3.215 18.191 5.077 1.00 92.50 253 LEU A O 1
ATOM 1985 N N . GLY A 1 254 ? 2.637 19.912 6.395 1.00 91.75 254 GLY A N 1
ATOM 1986 C CA . GLY A 1 254 ? 1.632 20.491 5.507 1.00 91.75 254 GLY A CA 1
ATOM 1987 C C . GLY A 1 254 ? 0.234 19.884 5.620 1.00 91.75 254 GLY A C 1
ATOM 1988 O O . GLY A 1 254 ? -0.626 20.301 4.847 1.00 91.75 254 GLY A O 1
ATOM 1989 N N . ALA A 1 255 ? 0.004 18.922 6.520 1.00 93.94 255 ALA A N 1
ATOM 1990 C CA . ALA A 1 255 ? -1.326 18.401 6.811 1.00 93.94 255 ALA A CA 1
ATOM 1991 C C . ALA A 1 255 ? -2.141 19.353 7.706 1.00 93.94 255 ALA A C 1
ATOM 1993 O O . ALA A 1 255 ? -1.576 20.160 8.447 1.00 93.94 255 ALA A O 1
ATOM 1994 N N . ASP A 1 256 ? -3.466 19.229 7.643 1.00 95.38 256 ASP A N 1
ATOM 1995 C CA . ASP A 1 256 ? -4.433 19.915 8.500 1.00 95.38 256 ASP A CA 1
ATOM 1996 C C . ASP A 1 256 ? -5.618 18.986 8.825 1.00 95.38 256 ASP A C 1
ATOM 1998 O O . ASP A 1 256 ? -5.622 17.815 8.438 1.00 95.38 256 ASP A O 1
ATOM 2002 N N . GLU A 1 257 ? -6.631 19.493 9.532 1.00 94.50 257 GLU A N 1
ATOM 2003 C CA . GLU A 1 257 ? -7.798 18.709 9.947 1.00 94.50 257 GLU A CA 1
ATOM 2004 C C . GLU A 1 257 ? -8.675 18.170 8.812 1.00 94.50 257 GLU A C 1
ATOM 2006 O O . GLU A 1 257 ? -9.520 17.310 9.057 1.00 94.50 257 GLU A O 1
ATOM 2011 N N . THR A 1 258 ? -8.495 18.670 7.590 1.00 94.75 258 THR A N 1
ATOM 2012 C CA . THR A 1 258 ? -9.208 18.213 6.393 1.00 94.75 258 THR A CA 1
ATOM 2013 C C . THR A 1 258 ? -8.376 17.264 5.536 1.00 94.75 258 THR A C 1
ATOM 2015 O O . THR A 1 258 ? -8.914 16.650 4.612 1.00 94.75 258 THR A O 1
ATOM 2018 N N . SER A 1 259 ? -7.084 17.104 5.846 1.00 95.19 259 SER A N 1
ATOM 2019 C CA . SER A 1 259 ? -6.233 16.107 5.203 1.00 95.19 259 SER A CA 1
ATOM 2020 C C . SER A 1 259 ? -6.804 14.706 5.389 1.00 95.19 259 SER A C 1
ATOM 2022 O O . SER A 1 259 ? -7.244 14.323 6.477 1.00 95.19 259 SER A O 1
ATOM 2024 N N . GLN A 1 260 ? -6.716 13.913 4.328 1.00 94.12 260 GLN A N 1
ATOM 2025 C CA . GLN A 1 260 ? -6.960 12.482 4.388 1.00 94.12 260 GLN A CA 1
ATOM 2026 C C . GLN A 1 260 ? -5.638 11.732 4.429 1.00 94.12 260 GLN A C 1
ATOM 2028 O O . GLN A 1 260 ? -4.651 12.144 3.818 1.00 94.12 260 GLN A O 1
ATOM 2033 N N . PHE A 1 261 ? -5.641 10.635 5.172 1.00 94.38 261 PHE A N 1
ATOM 2034 C CA . PHE A 1 261 ? -4.465 9.834 5.435 1.00 94.38 261 PHE A CA 1
ATOM 2035 C C . PHE A 1 261 ? -4.729 8.386 5.043 1.00 94.38 261 PHE A C 1
ATOM 2037 O O . PHE A 1 261 ? -5.749 7.799 5.430 1.00 94.38 261 PHE A O 1
ATOM 2044 N N . THR A 1 262 ? -3.803 7.806 4.287 1.00 95.25 262 THR A N 1
ATOM 2045 C CA . THR A 1 262 ? -3.884 6.406 3.875 1.00 95.25 262 THR A CA 1
ATOM 2046 C C . THR A 1 262 ? -3.701 5.472 5.063 1.00 95.25 262 THR A C 1
ATOM 2048 O O . THR A 1 262 ? -2.726 5.547 5.801 1.00 95.25 262 THR A O 1
ATOM 2051 N N . SER A 1 263 ? -4.644 4.557 5.244 1.00 94.94 263 SER A N 1
ATOM 2052 C CA . SER A 1 263 ? -4.681 3.587 6.334 1.00 94.94 263 SER A CA 1
ATOM 2053 C C . SER A 1 263 ? -3.511 2.614 6.282 1.00 94.94 263 SER A C 1
ATOM 2055 O O . SER A 1 263 ? -3.178 1.982 7.286 1.00 94.94 263 SER A O 1
ATOM 2057 N N . TRP A 1 264 ? -2.993 2.367 5.073 1.00 93.94 264 TRP A N 1
ATOM 2058 C CA . TRP A 1 264 ? -2.326 1.109 4.756 1.00 93.94 264 TRP A CA 1
ATOM 2059 C C . TRP A 1 264 ? -3.118 -0.052 5.380 1.00 93.94 264 TRP A C 1
ATOM 2061 O O . TRP A 1 264 ? -4.336 -0.134 5.204 1.00 93.94 264 TRP A O 1
ATOM 2071 N N . SER A 1 265 ? -2.475 -0.899 6.172 1.00 95.81 265 SER A N 1
ATOM 2072 C CA . SER A 1 265 ? -3.095 -2.074 6.780 1.00 95.81 265 SER A CA 1
ATOM 2073 C C . SER A 1 265 ? -4.077 -1.790 7.924 1.00 95.81 265 SER A C 1
ATOM 2075 O O . SER A 1 265 ? -4.785 -2.715 8.311 1.00 95.81 265 SER A O 1
ATOM 2077 N N . VAL A 1 266 ? -4.243 -0.543 8.393 1.00 97.38 266 VAL A N 1
ATOM 2078 C CA . VAL A 1 266 ? -5.342 -0.185 9.321 1.00 97.38 266 VAL A CA 1
ATOM 2079 C C . VAL A 1 266 ? -6.717 -0.510 8.711 1.00 97.38 266 VAL A C 1
ATOM 2081 O O . VAL A 1 266 ? -7.651 -0.869 9.428 1.00 97.38 266 VAL A O 1
ATOM 2084 N N . ALA A 1 267 ? -6.840 -0.491 7.378 1.00 98.06 267 ALA A N 1
ATOM 2085 C CA . ALA A 1 267 ? -8.066 -0.897 6.687 1.00 98.06 267 ALA A CA 1
ATOM 2086 C C . ALA A 1 267 ? -8.481 -2.349 6.968 1.00 98.06 267 ALA A C 1
ATOM 2088 O O . ALA A 1 267 ? -9.666 -2.659 6.894 1.00 98.06 267 ALA A O 1
ATOM 2089 N N . LYS A 1 268 ? -7.549 -3.236 7.345 1.00 98.69 268 LYS A N 1
ATOM 2090 C CA . LYS A 1 268 ? -7.865 -4.632 7.677 1.00 98.69 268 LYS A CA 1
ATOM 2091 C C . LYS A 1 268 ? -8.773 -4.726 8.908 1.00 98.69 268 LYS A C 1
ATOM 2093 O O . LYS A 1 268 ? -9.683 -5.551 8.940 1.00 98.69 268 LYS A O 1
ATOM 2098 N N . SER A 1 269 ? -8.572 -3.856 9.896 1.00 98.69 269 SER A N 1
ATOM 2099 C CA . SER A 1 269 ? -9.424 -3.782 11.088 1.00 98.69 269 SER A CA 1
ATOM 2100 C C . SER A 1 269 ? -10.820 -3.248 10.746 1.00 98.69 269 SER A C 1
ATOM 2102 O O . SER A 1 269 ? -11.816 -3.735 11.278 1.00 98.69 269 SER A O 1
ATOM 2104 N N . VAL A 1 270 ? -10.912 -2.306 9.798 1.00 98.81 270 VAL A N 1
ATOM 2105 C CA . VAL A 1 270 ? -12.197 -1.831 9.255 1.00 98.81 270 VAL A CA 1
ATOM 2106 C C . VAL A 1 270 ? -12.913 -2.958 8.509 1.00 98.81 270 VAL A C 1
ATOM 2108 O O . VAL A 1 270 ? -14.087 -3.201 8.766 1.00 98.81 270 VAL A O 1
ATOM 2111 N N . LEU A 1 271 ? -12.203 -3.699 7.652 1.00 98.81 271 LEU A N 1
ATOM 2112 C CA . LEU A 1 271 ? -12.735 -4.872 6.956 1.00 98.81 271 LEU A CA 1
ATOM 2113 C C . LEU A 1 271 ? -13.281 -5.917 7.940 1.00 98.81 271 LEU A C 1
ATOM 2115 O O . LEU A 1 271 ? -14.387 -6.412 7.744 1.00 98.81 271 LEU A O 1
ATOM 2119 N N . SER A 1 272 ? -12.543 -6.216 9.013 1.00 98.75 272 SER A N 1
ATOM 2120 C CA . SER A 1 272 ? -12.995 -7.130 10.072 1.00 98.75 272 SER A CA 1
ATOM 2121 C C . SER A 1 272 ? -14.329 -6.688 10.678 1.00 98.75 272 SER A C 1
ATOM 2123 O O . SER A 1 272 ? -15.244 -7.498 10.808 1.00 98.75 272 SER A O 1
ATOM 2125 N N . ALA A 1 273 ? -14.498 -5.395 10.972 1.00 98.88 273 ALA A N 1
ATOM 2126 C CA . ALA A 1 273 ? -15.770 -4.874 11.469 1.00 98.88 273 ALA A CA 1
ATOM 2127 C C . ALA A 1 273 ? -16.925 -5.088 10.472 1.00 98.88 273 ALA A C 1
ATOM 2129 O O . ALA A 1 273 ? -18.023 -5.454 10.886 1.00 98.88 273 ALA A O 1
ATOM 2130 N N . LEU A 1 274 ? -16.684 -4.912 9.166 1.00 98.88 274 LEU A N 1
ATOM 2131 C CA . LEU A 1 274 ? -17.699 -5.159 8.134 1.00 98.88 274 LEU A CA 1
ATOM 2132 C C . LEU A 1 274 ? -18.122 -6.630 8.076 1.00 98.88 274 LEU A C 1
ATOM 2134 O O . LEU A 1 274 ? -19.311 -6.909 7.936 1.00 98.88 274 LEU A O 1
ATOM 2138 N N . VAL A 1 275 ? -17.179 -7.561 8.232 1.00 98.88 275 VAL A N 1
ATOM 2139 C CA . VAL A 1 275 ? -17.478 -9.000 8.316 1.00 98.88 275 VAL A CA 1
ATOM 2140 C C . VAL A 1 275 ? -18.331 -9.304 9.542 1.00 98.88 275 VAL A C 1
ATOM 2142 O O . VAL A 1 275 ? -19.337 -9.997 9.420 1.00 98.88 275 VAL A O 1
ATOM 2145 N N . GLY A 1 276 ? -17.993 -8.728 10.699 1.00 98.81 276 GLY A N 1
ATOM 2146 C CA . GLY A 1 276 ? -18.795 -8.871 11.914 1.00 98.81 276 GLY A CA 1
ATOM 2147 C C . GLY A 1 276 ? -20.231 -8.384 11.744 1.00 98.81 276 GLY A C 1
ATOM 2148 O O . GLY A 1 276 ? -21.167 -9.064 12.157 1.00 98.81 276 GLY A O 1
ATOM 2149 N N . ILE A 1 277 ? -20.417 -7.245 11.070 1.00 98.88 277 ILE A N 1
ATOM 2150 C CA . ILE A 1 277 ? -21.749 -6.733 10.726 1.00 98.88 277 ILE A CA 1
ATOM 2151 C C . ILE A 1 277 ? -22.460 -7.680 9.748 1.00 98.88 277 ILE A C 1
ATOM 2153 O O . ILE A 1 277 ? -23.633 -7.978 9.934 1.00 98.88 277 ILE A O 1
ATOM 2157 N N . ALA A 1 278 ? -21.771 -8.195 8.726 1.00 98.88 278 ALA A N 1
ATOM 2158 C CA . ALA A 1 278 ? -22.360 -9.127 7.760 1.00 98.88 278 ALA A CA 1
ATOM 2159 C C . ALA A 1 278 ? -22.786 -10.466 8.388 1.00 98.88 278 ALA A C 1
ATOM 2161 O O . ALA A 1 278 ? -23.782 -11.049 7.955 1.00 98.88 278 ALA A O 1
ATOM 2162 N N . ILE A 1 279 ? -22.075 -10.939 9.415 1.00 98.81 279 ILE A N 1
ATOM 2163 C CA . ILE A 1 279 ? -22.476 -12.108 10.209 1.00 98.81 279 ILE A CA 1
ATOM 2164 C C . ILE A 1 279 ? -23.737 -11.798 11.025 1.00 98.81 279 ILE A C 1
ATOM 2166 O O . ILE A 1 279 ? -24.681 -12.584 11.008 1.00 98.81 279 ILE A O 1
ATOM 2170 N N . ASP A 1 280 ? -23.799 -10.643 11.693 1.00 98.56 280 ASP A N 1
ATOM 2171 C CA . ASP A 1 280 ? -24.979 -10.234 12.475 1.00 98.56 280 ASP A CA 1
ATOM 2172 C C . ASP A 1 280 ? -26.227 -10.017 11.602 1.00 98.56 280 ASP A C 1
ATOM 2174 O O . ASP A 1 280 ? -27.334 -10.416 11.966 1.00 98.56 280 ASP A O 1
ATOM 2178 N N . GLU A 1 281 ? -26.045 -9.474 10.395 1.00 98.50 281 GLU A N 1
ATOM 2179 C CA . GLU A 1 281 ? -27.104 -9.345 9.387 1.00 98.50 281 GLU A CA 1
ATOM 2180 C C . GLU A 1 281 ? -27.504 -10.697 8.752 1.00 98.50 281 GLU A C 1
ATOM 2182 O O . GLU A 1 281 ? -28.525 -10.778 8.062 1.00 98.50 281 GLU A O 1
ATOM 2187 N N . GLY A 1 282 ? -26.741 -11.769 9.004 1.00 98.44 282 GLY A N 1
ATOM 2188 C CA . GLY A 1 282 ? -27.005 -13.124 8.517 1.00 98.44 282 GLY A CA 1
ATOM 2189 C C . GLY A 1 282 ? -26.607 -13.373 7.059 1.00 98.44 282 GLY A C 1
ATOM 2190 O O . GLY A 1 282 ? -27.098 -14.329 6.455 1.00 98.44 282 GLY A O 1
ATOM 2191 N N . PHE A 1 283 ? -25.752 -12.524 6.479 1.00 98.69 283 PHE A N 1
ATOM 2192 C CA . PHE A 1 283 ? -25.182 -12.731 5.141 1.00 98.69 283 PHE A CA 1
ATOM 2193 C C . PHE A 1 283 ? -24.056 -13.767 5.140 1.00 98.69 283 PHE A C 1
ATOM 2195 O O . PHE A 1 283 ? -23.883 -14.475 4.150 1.00 98.69 283 PHE A O 1
ATOM 2202 N N . ILE A 1 284 ? -23.320 -13.868 6.248 1.00 98.75 284 ILE A N 1
ATOM 2203 C CA . ILE A 1 284 ? -22.289 -14.882 6.487 1.00 98.75 284 ILE A CA 1
ATOM 2204 C C . ILE A 1 284 ? -22.768 -15.761 7.648 1.00 98.75 284 ILE A C 1
ATOM 2206 O O . ILE A 1 284 ? -23.227 -15.238 8.663 1.00 98.75 284 ILE A O 1
ATOM 2210 N N . GLY A 1 285 ? -22.699 -17.086 7.501 1.00 98.25 285 GLY A N 1
ATOM 2211 C CA . GLY A 1 285 ? -23.183 -18.039 8.504 1.00 98.25 285 GLY A CA 1
ATOM 2212 C C . GLY A 1 285 ? -22.396 -17.985 9.815 1.00 98.25 285 GLY A C 1
ATOM 2213 O O . GLY A 1 285 ? -22.987 -18.040 10.895 1.00 98.25 285 GLY A O 1
ATOM 2214 N N . GLY A 1 286 ? -21.077 -17.826 9.723 1.00 98.31 286 GLY A N 1
ATOM 2215 C CA . GLY A 1 286 ? -20.187 -17.617 10.860 1.00 98.31 286 GLY A CA 1
ATOM 2216 C C . GLY A 1 286 ? -18.715 -17.644 10.459 1.00 98.31 286 GLY A C 1
ATOM 2217 O O . GLY A 1 286 ? -18.376 -17.788 9.289 1.00 98.31 286 GLY A O 1
ATOM 2218 N N . VAL A 1 287 ? -17.825 -17.513 11.444 1.00 98.38 287 VAL A N 1
ATOM 2219 C CA . VAL A 1 287 ? -16.369 -17.521 11.203 1.00 98.38 287 VAL A CA 1
ATOM 2220 C C . VAL A 1 287 ? -15.820 -18.907 10.841 1.00 98.38 287 VAL A C 1
ATOM 2222 O O . VAL A 1 287 ? -14.758 -18.999 10.234 1.00 98.38 287 VAL A O 1
ATOM 2225 N N . ASP A 1 288 ? -16.562 -19.969 11.161 1.00 98.50 288 ASP A N 1
ATOM 2226 C CA . ASP A 1 288 ? -16.215 -21.356 10.827 1.00 98.50 288 ASP A CA 1
ATOM 2227 C C . ASP A 1 288 ? -16.498 -21.715 9.359 1.00 98.50 288 ASP A C 1
ATOM 2229 O O . ASP A 1 288 ? -16.082 -22.778 8.895 1.00 98.50 288 ASP A O 1
ATOM 2233 N N . ASP A 1 289 ? -17.224 -20.863 8.627 1.00 98.75 289 ASP A N 1
ATOM 2234 C CA . ASP A 1 289 ? -17.499 -21.110 7.215 1.00 98.75 289 ASP A CA 1
ATOM 2235 C C . ASP A 1 289 ? -16.198 -21.066 6.401 1.00 98.75 289 ASP A C 1
ATOM 2237 O O . ASP A 1 289 ? -15.259 -20.327 6.721 1.00 98.75 289 ASP A O 1
ATOM 2241 N N . LEU A 1 290 ? -16.146 -21.836 5.312 1.00 98.81 290 LEU A N 1
ATOM 2242 C CA . LEU A 1 290 ? -14.972 -21.869 4.447 1.00 98.81 290 LEU A CA 1
ATOM 2243 C C . LEU A 1 290 ? -14.961 -20.662 3.510 1.00 98.81 290 LEU A C 1
ATOM 2245 O O . LEU A 1 290 ? -15.986 -20.288 2.939 1.00 98.81 290 LEU A O 1
ATOM 2249 N N . ILE A 1 291 ? -13.776 -20.108 3.243 1.00 98.69 291 ILE A N 1
ATOM 2250 C CA . ILE A 1 291 ? -13.603 -19.070 2.213 1.00 98.69 291 ILE A CA 1
ATOM 2251 C C . ILE A 1 291 ? -14.156 -19.554 0.857 1.00 98.69 291 ILE A C 1
ATOM 2253 O O . ILE A 1 291 ? -14.808 -18.800 0.130 1.00 98.69 291 ILE A O 1
ATOM 2257 N N . THR A 1 292 ? -13.941 -20.831 0.529 1.00 98.56 292 THR A N 1
ATOM 2258 C CA . THR A 1 292 ? -14.373 -21.450 -0.733 1.00 98.56 292 THR A CA 1
ATOM 2259 C C . THR A 1 292 ? -15.884 -21.649 -0.854 1.00 98.56 292 THR A C 1
ATOM 2261 O O . THR A 1 292 ? -16.368 -21.787 -1.980 1.00 98.56 292 THR A O 1
ATOM 2264 N N . ASP A 1 293 ? -16.644 -21.596 0.247 1.00 98.56 293 ASP A N 1
ATOM 2265 C CA . ASP A 1 293 ? -18.113 -21.639 0.198 1.00 98.56 293 ASP A CA 1
ATOM 2266 C C . ASP A 1 293 ? -18.689 -20.371 -0.454 1.00 98.56 293 ASP A C 1
ATOM 2268 O O . ASP A 1 293 ? -19.710 -20.424 -1.145 1.00 98.56 293 ASP A O 1
ATOM 2272 N N . TYR A 1 294 ? -17.997 -19.239 -0.292 1.00 98.56 294 TYR A N 1
ATOM 2273 C CA . TYR A 1 294 ? -18.375 -17.944 -0.863 1.00 98.56 294 TYR A CA 1
ATOM 2274 C C . TYR A 1 294 ? -17.609 -17.616 -2.147 1.00 98.56 294 TYR A C 1
ATOM 2276 O O . TYR A 1 294 ? -18.151 -16.950 -3.031 1.00 98.56 294 TYR A O 1
ATOM 2284 N N . VAL A 1 295 ? -16.368 -18.099 -2.277 1.00 98.19 295 VAL A N 1
ATOM 2285 C CA . VAL A 1 295 ? -15.484 -17.830 -3.423 1.00 98.19 295 VAL A CA 1
ATOM 2286 C C . VAL A 1 295 ? -15.024 -19.149 -4.070 1.00 98.19 295 VAL A C 1
ATOM 2288 O O . VAL A 1 295 ? -13.887 -19.584 -3.871 1.00 98.19 295 VAL A O 1
ATOM 2291 N N . PRO A 1 296 ? -15.874 -19.813 -4.884 1.00 98.12 296 PRO A N 1
ATOM 2292 C CA . PRO A 1 296 ? -15.564 -21.133 -5.444 1.00 98.12 296 PRO A CA 1
ATOM 2293 C C . PRO A 1 296 ? -14.347 -21.171 -6.378 1.00 98.12 296 PRO A C 1
ATOM 2295 O O . PRO A 1 296 ? -13.815 -22.248 -6.638 1.00 98.12 296 PRO A O 1
ATOM 2298 N N . GLY A 1 297 ? -13.897 -20.024 -6.902 1.00 97.50 297 GLY A N 1
ATOM 2299 C CA . GLY A 1 297 ? -12.685 -19.937 -7.722 1.00 97.50 297 GLY A CA 1
ATOM 2300 C C . GLY A 1 297 ? -11.387 -20.211 -6.956 1.00 97.50 297 GLY A C 1
ATOM 2301 O O . GLY A 1 297 ? -10.350 -20.394 -7.586 1.00 97.50 297 GLY A O 1
ATOM 2302 N N . LEU A 1 298 ? -11.446 -20.285 -5.621 1.00 98.06 298 LEU A N 1
ATOM 2303 C CA . LEU A 1 298 ? -10.310 -20.614 -4.756 1.00 98.06 298 LEU A CA 1
ATOM 2304 C C . LEU A 1 298 ? -10.223 -22.106 -4.389 1.00 98.06 298 LEU A C 1
ATOM 2306 O O . LEU A 1 298 ? -9.317 -22.498 -3.653 1.00 98.06 298 LEU A O 1
ATOM 2310 N N . ILE A 1 299 ? -11.126 -22.947 -4.902 1.00 97.75 299 ILE A N 1
ATOM 2311 C CA . ILE A 1 299 ? -10.987 -24.410 -4.818 1.00 97.75 299 ILE A CA 1
ATOM 2312 C C . ILE A 1 299 ? -9.682 -24.828 -5.515 1.00 97.75 299 ILE A C 1
ATOM 2314 O O . ILE A 1 299 ? -9.314 -24.244 -6.534 1.00 97.75 299 ILE A O 1
ATOM 2318 N N . ASP A 1 300 ? -8.985 -25.827 -4.967 1.00 96.12 300 ASP A N 1
ATOM 2319 C CA . ASP A 1 300 ? -7.653 -26.279 -5.405 1.00 96.12 300 ASP A CA 1
ATOM 2320 C C . ASP A 1 300 ? -6.506 -25.250 -5.220 1.00 96.12 300 ASP A C 1
ATOM 2322 O O . ASP A 1 300 ? -5.384 -25.498 -5.669 1.00 96.12 300 ASP A O 1
ATOM 2326 N N . SER A 1 301 ? -6.746 -24.117 -4.544 1.00 97.44 301 SER A N 1
ATOM 2327 C CA . SER A 1 301 ? -5.701 -23.151 -4.152 1.00 97.44 301 SER A CA 1
ATOM 2328 C C . SER A 1 301 ? -5.233 -23.358 -2.704 1.00 97.44 301 SER A C 1
ATOM 2330 O O . SER A 1 301 ? -5.759 -24.198 -1.971 1.00 97.44 301 SER A O 1
ATOM 2332 N N . GLY A 1 302 ? -4.277 -22.548 -2.239 1.00 97.31 302 GLY A N 1
ATOM 2333 C CA . GLY A 1 302 ? -3.862 -22.513 -0.833 1.00 97.31 302 GLY A CA 1
ATOM 2334 C C . GLY A 1 302 ? -5.011 -22.245 0.154 1.00 97.31 302 GLY A C 1
ATOM 2335 O O . GLY A 1 302 ? -4.944 -22.715 1.293 1.00 97.31 302 GLY A O 1
ATOM 2336 N N . TYR A 1 303 ? -6.082 -21.581 -0.300 1.00 98.31 303 TYR A N 1
ATOM 2337 C CA . TYR A 1 303 ? -7.278 -21.261 0.489 1.00 98.31 303 TYR A CA 1
ATOM 2338 C C . TYR A 1 303 ? -8.311 -22.394 0.581 1.00 98.31 303 TYR A C 1
ATOM 2340 O O . TYR A 1 303 ? -9.298 -22.252 1.302 1.00 98.31 303 TYR A O 1
ATOM 2348 N N . ASP A 1 304 ? -8.117 -23.517 -0.113 1.00 97.69 304 ASP A N 1
ATOM 2349 C CA . ASP A 1 304 ? -9.073 -24.625 -0.063 1.00 97.69 304 ASP A CA 1
ATOM 2350 C C . ASP A 1 304 ? -9.129 -25.254 1.340 1.00 97.69 304 ASP A C 1
ATOM 2352 O O . ASP A 1 304 ? -8.136 -25.770 1.855 1.00 97.69 304 ASP A O 1
ATOM 2356 N N . GLY A 1 305 ? -10.289 -25.175 1.991 1.00 97.62 305 GLY A N 1
ATOM 2357 C CA . GLY A 1 305 ? -10.472 -25.624 3.371 1.00 97.62 305 GLY A CA 1
ATOM 2358 C C . GLY A 1 305 ? -9.966 -24.651 4.442 1.00 97.62 305 GLY A C 1
ATOM 2359 O O . GLY A 1 305 ? -9.852 -25.068 5.587 1.00 97.62 305 GLY A O 1
ATOM 2360 N N . VAL A 1 306 ? -9.660 -23.395 4.091 1.00 98.69 306 VAL A N 1
ATOM 2361 C CA . VAL A 1 306 ? -9.383 -22.318 5.060 1.00 98.69 306 VAL A CA 1
ATOM 2362 C C . VAL A 1 306 ? -10.700 -21.694 5.525 1.00 98.69 306 VAL A C 1
ATOM 2364 O O . VAL A 1 306 ? -11.544 -21.344 4.691 1.00 98.69 306 VAL A O 1
ATOM 2367 N N . THR A 1 307 ? -10.873 -21.527 6.836 1.00 98.88 307 THR A N 1
ATOM 2368 C CA . THR A 1 307 ? -12.043 -20.848 7.417 1.00 98.88 307 THR A CA 1
ATOM 2369 C C . THR A 1 307 ? -11.906 -19.325 7.375 1.00 98.88 307 THR A C 1
ATOM 2371 O O . THR A 1 307 ? -10.814 -18.762 7.237 1.00 98.88 307 THR A O 1
ATOM 2374 N N . ILE A 1 308 ? -13.028 -18.621 7.527 1.00 98.81 308 ILE A N 1
ATOM 2375 C CA . ILE A 1 308 ? -13.024 -17.163 7.693 1.00 98.81 308 ILE A CA 1
ATOM 2376 C C . ILE A 1 308 ? -12.243 -16.761 8.955 1.00 98.81 308 ILE A C 1
ATOM 2378 O O . ILE A 1 308 ? -11.510 -15.774 8.906 1.00 98.81 308 ILE A O 1
ATOM 2382 N N . GLU A 1 309 ? -12.345 -17.511 10.060 1.00 98.69 309 GLU A N 1
ATOM 2383 C CA . GLU A 1 309 ? -11.577 -17.258 11.289 1.00 98.69 309 GLU A CA 1
ATOM 2384 C C . GLU A 1 309 ? -10.069 -17.315 11.037 1.00 98.69 309 GLU A C 1
ATOM 2386 O O . GLU A 1 309 ? -9.339 -16.398 11.419 1.00 98.69 309 GLU A O 1
ATOM 2391 N N . GLU A 1 310 ? -9.597 -18.366 10.371 1.00 98.75 310 GLU A N 1
ATOM 2392 C CA . GLU A 1 310 ? -8.178 -18.556 10.067 1.00 98.75 310 GLU A CA 1
ATOM 2393 C C . GLU A 1 310 ? -7.653 -17.424 9.187 1.00 98.75 310 GLU A C 1
ATOM 2395 O O . GLU A 1 310 ? -6.581 -16.881 9.445 1.00 98.75 310 GLU A O 1
ATOM 2400 N N . ALA A 1 311 ? -8.432 -16.980 8.199 1.00 98.62 311 ALA A N 1
ATOM 2401 C CA . ALA A 1 311 ? -8.069 -15.803 7.423 1.00 98.62 311 ALA A CA 1
ATOM 2402 C C . ALA A 1 311 ? -8.107 -14.520 8.275 1.00 98.62 311 ALA A C 1
ATOM 2404 O O . ALA A 1 311 ? -7.187 -13.709 8.192 1.00 98.62 311 ALA A O 1
ATOM 2405 N N . LEU A 1 312 ? -9.122 -14.297 9.121 1.00 98.75 312 LEU A N 1
ATOM 2406 C CA . LEU A 1 312 ? -9.228 -13.115 9.994 1.00 98.75 312 LEU A CA 1
ATOM 2407 C C . LEU A 1 312 ? -8.068 -13.008 10.985 1.00 98.75 312 LEU A C 1
ATOM 2409 O O . LEU A 1 312 ? -7.610 -11.898 11.255 1.00 98.75 312 LEU A O 1
ATOM 2413 N N . THR A 1 313 ? -7.572 -14.145 11.459 1.00 98.44 313 THR A N 1
ATOM 2414 C CA . THR A 1 313 ? -6.493 -14.262 12.446 1.00 98.44 313 THR A CA 1
ATOM 2415 C C . THR A 1 313 ? -5.097 -14.368 11.833 1.00 98.44 313 THR A C 1
ATOM 2417 O O . THR A 1 313 ? -4.133 -14.498 12.576 1.00 98.44 313 THR A O 1
ATOM 2420 N N . MET A 1 314 ? -4.963 -14.241 10.504 1.00 97.94 314 MET A N 1
ATOM 2421 C CA . MET A 1 314 ? -3.684 -14.382 9.783 1.00 97.94 314 MET A CA 1
ATOM 2422 C C . MET A 1 314 ? -3.042 -15.762 9.980 1.00 97.94 314 MET A C 1
ATOM 2424 O O . MET A 1 314 ? -1.835 -15.886 10.155 1.00 97.94 314 MET A O 1
ATOM 2428 N N . SER A 1 315 ? -3.861 -16.807 9.977 1.00 98.19 315 SER A N 1
ATOM 2429 C CA . SER A 1 315 ? -3.462 -18.192 10.221 1.00 98.19 315 SER A CA 1
ATOM 2430 C C . SER A 1 315 ? -3.891 -19.125 9.086 1.00 98.19 315 SER A C 1
ATOM 2432 O O . SER A 1 315 ? -4.065 -20.321 9.304 1.00 98.19 315 SER A O 1
ATOM 2434 N N . SER A 1 316 ? -4.056 -18.614 7.861 1.00 98.06 316 SER A N 1
ATOM 2435 C CA . SER A 1 316 ? -4.479 -19.414 6.698 1.00 98.06 316 SER A CA 1
ATOM 2436 C C . SER A 1 316 ? -3.454 -20.463 6.254 1.00 98.06 316 SER A C 1
ATOM 2438 O O . SER A 1 316 ? -3.808 -21.442 5.601 1.00 98.06 316 SER A O 1
ATOM 2440 N N . GLY A 1 317 ? -2.171 -20.256 6.567 1.00 97.00 317 GLY A N 1
ATOM 2441 C CA . GLY A 1 317 ? -1.080 -21.132 6.136 1.00 97.00 317 GLY A CA 1
ATOM 2442 C C . GLY A 1 317 ? -0.726 -21.029 4.646 1.00 97.00 317 GLY A C 1
ATOM 2443 O O . GLY A 1 317 ? 0.020 -21.871 4.140 1.00 97.00 317 GLY A O 1
ATOM 2444 N N . VAL A 1 318 ? -1.232 -20.019 3.933 1.00 96.50 318 VAL A N 1
ATOM 2445 C CA . VAL A 1 318 ? -0.901 -19.780 2.521 1.00 96.50 318 VAL A CA 1
ATOM 2446 C C . VAL A 1 318 ? 0.558 -19.333 2.348 1.00 96.50 318 VAL A C 1
ATOM 2448 O O . VAL A 1 318 ? 1.107 -18.604 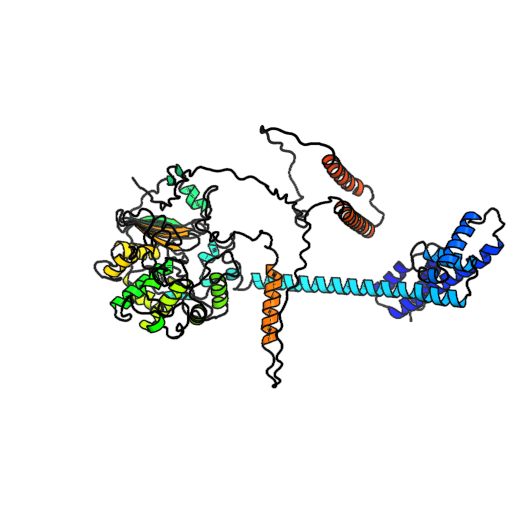3.176 1.00 96.50 318 VAL A O 1
ATOM 2451 N N . ALA A 1 319 ? 1.196 -19.762 1.258 1.00 92.25 319 ALA A N 1
ATOM 2452 C CA . ALA A 1 319 ? 2.514 -19.285 0.857 1.00 92.25 319 ALA A CA 1
ATOM 2453 C C . ALA A 1 319 ? 2.386 -17.887 0.227 1.00 92.25 319 ALA A C 1
ATOM 2455 O O . ALA A 1 319 ? 1.901 -17.766 -0.898 1.00 92.25 319 ALA A O 1
ATOM 2456 N N . PHE A 1 320 ? 2.803 -16.841 0.942 1.00 91.06 320 PHE A N 1
ATOM 2457 C CA . PHE A 1 320 ? 2.802 -15.466 0.436 1.00 91.06 320 PHE A CA 1
ATOM 2458 C C . PHE A 1 320 ? 3.980 -14.668 1.013 1.00 91.06 320 PHE A C 1
ATOM 2460 O O . PHE A 1 320 ? 4.135 -14.586 2.231 1.00 91.06 320 PHE A O 1
ATOM 2467 N N . ASP A 1 321 ? 4.807 -14.091 0.138 1.00 86.38 321 ASP A N 1
ATOM 2468 C CA . ASP A 1 321 ? 5.957 -13.254 0.511 1.00 86.38 321 ASP A CA 1
ATOM 2469 C C . ASP A 1 321 ? 5.568 -11.764 0.657 1.00 86.38 321 ASP A C 1
ATOM 2471 O O . ASP A 1 321 ? 5.244 -11.093 -0.331 1.00 86.38 321 ASP A O 1
ATOM 2475 N N . GLU A 1 322 ? 5.616 -11.261 1.898 1.00 84.75 322 GLU A N 1
ATOM 2476 C CA . GLU A 1 322 ? 5.345 -9.867 2.306 1.00 84.75 322 GLU A CA 1
ATOM 2477 C C . GLU A 1 322 ? 6.581 -8.947 2.263 1.00 84.75 322 GLU A C 1
ATOM 2479 O O . GLU A 1 322 ? 6.495 -7.807 2.707 1.00 84.75 322 GLU A O 1
ATOM 2484 N N . ASP A 1 323 ? 7.734 -9.382 1.746 1.00 81.12 323 ASP A N 1
ATOM 2485 C CA . ASP A 1 323 ? 8.923 -8.521 1.682 1.00 81.12 323 ASP A CA 1
ATOM 2486 C C . ASP A 1 323 ? 8.703 -7.329 0.721 1.00 81.12 323 ASP A C 1
ATOM 2488 O O . ASP A 1 323 ? 8.708 -7.473 -0.508 1.00 81.12 323 ASP A O 1
ATOM 2492 N N . TYR A 1 324 ? 8.500 -6.131 1.278 1.00 74.69 324 TYR A N 1
ATOM 2493 C CA . TYR A 1 324 ? 8.256 -4.899 0.517 1.00 74.69 324 TYR A CA 1
ATOM 2494 C C . TYR A 1 324 ? 9.511 -4.385 -0.208 1.00 74.69 324 TYR A C 1
ATOM 2496 O O . TYR A 1 324 ? 9.373 -3.739 -1.252 1.00 74.69 324 TYR A O 1
ATOM 2504 N N . ASP A 1 325 ? 10.712 -4.721 0.268 1.00 71.50 325 ASP A N 1
ATOM 2505 C CA . ASP A 1 325 ? 11.985 -4.304 -0.333 1.00 71.50 325 ASP A CA 1
ATOM 2506 C C . ASP A 1 325 ? 12.394 -5.215 -1.498 1.00 71.50 325 ASP A C 1
ATOM 2508 O O . ASP A 1 325 ? 13.099 -4.814 -2.435 1.00 71.50 325 ASP A O 1
ATOM 2512 N N . ASN A 1 326 ? 11.918 -6.458 -1.489 1.00 74.19 326 ASN A N 1
ATOM 2513 C CA . ASN A 1 326 ? 12.126 -7.398 -2.573 1.00 74.19 326 ASN A CA 1
ATOM 2514 C C . ASN A 1 326 ? 11.113 -7.180 -3.706 1.00 74.19 326 ASN A C 1
ATOM 2516 O O . ASN A 1 326 ? 9.982 -7.654 -3.668 1.00 74.19 326 ASN A O 1
ATOM 2520 N N . PHE A 1 327 ? 11.551 -6.577 -4.814 1.00 74.69 327 PHE A N 1
ATOM 2521 C CA . PHE A 1 327 ? 10.712 -6.396 -6.012 1.00 74.69 327 PHE A CA 1
ATOM 2522 C C . PHE A 1 327 ? 10.114 -7.706 -6.572 1.00 74.69 327 PHE A C 1
ATOM 2524 O O . PHE A 1 327 ? 9.136 -7.681 -7.322 1.00 74.69 327 PHE A O 1
ATOM 2531 N N . ALA A 1 328 ? 10.716 -8.859 -6.265 1.00 78.12 328 ALA A N 1
ATOM 2532 C CA . ALA A 1 328 ? 10.240 -10.158 -6.719 1.00 78.12 328 ALA A CA 1
ATOM 2533 C C . ALA A 1 328 ? 9.240 -10.837 -5.765 1.00 78.12 328 ALA A C 1
ATOM 2535 O O . ALA A 1 328 ? 8.773 -11.912 -6.157 1.00 78.12 328 ALA A O 1
ATOM 2536 N N . SER A 1 329 ? 8.928 -10.248 -4.602 1.00 81.75 329 SER A N 1
ATOM 2537 C CA . SER A 1 329 ? 7.967 -10.764 -3.614 1.00 81.75 329 SER A CA 1
ATOM 2538 C C . SER A 1 329 ? 6.531 -10.771 -4.136 1.00 81.75 329 SER A C 1
ATOM 2540 O O . SER A 1 329 ? 6.196 -10.100 -5.125 1.00 81.75 329 SER A O 1
ATOM 2542 N N . ASP A 1 330 ? 5.661 -11.538 -3.482 1.00 86.81 330 ASP A N 1
ATOM 2543 C CA . ASP A 1 330 ? 4.266 -11.670 -3.895 1.00 86.81 330 ASP A CA 1
ATOM 2544 C C . ASP A 1 330 ? 3.480 -10.381 -3.650 1.00 86.81 330 ASP A C 1
ATOM 2546 O O . ASP A 1 330 ? 2.674 -10.001 -4.503 1.00 86.81 330 ASP A O 1
ATOM 2550 N N . VAL A 1 331 ? 3.781 -9.634 -2.581 1.00 83.88 331 VAL A N 1
ATOM 2551 C CA . VAL A 1 331 ? 3.164 -8.321 -2.329 1.00 83.88 331 VAL A CA 1
ATOM 2552 C C . VAL A 1 331 ? 3.487 -7.302 -3.429 1.00 83.88 331 VAL A C 1
ATOM 2554 O O . VAL A 1 331 ? 2.586 -6.634 -3.949 1.00 83.88 331 VAL A O 1
ATOM 2557 N N . ASN A 1 332 ? 4.740 -7.230 -3.888 1.00 82.12 332 ASN A N 1
ATOM 2558 C CA . ASN A 1 332 ? 5.127 -6.332 -4.979 1.00 82.12 332 ASN A CA 1
ATOM 2559 C C . ASN A 1 332 ? 4.516 -6.769 -6.320 1.00 82.12 332 ASN A C 1
ATOM 2561 O O . ASN A 1 332 ? 4.018 -5.942 -7.094 1.00 82.12 332 ASN A O 1
ATOM 2565 N N . ARG A 1 333 ? 4.484 -8.080 -6.593 1.00 86.25 333 ARG A N 1
ATOM 2566 C CA . ARG A 1 333 ? 3.806 -8.630 -7.779 1.00 86.25 333 ARG A CA 1
ATOM 2567 C C . ARG A 1 333 ? 2.306 -8.362 -7.762 1.00 86.25 333 ARG A C 1
ATOM 2569 O O . ARG A 1 333 ? 1.760 -8.047 -8.820 1.00 86.25 333 ARG A O 1
ATOM 2576 N N . LEU A 1 334 ? 1.658 -8.444 -6.600 1.00 87.25 334 LEU A N 1
ATOM 2577 C CA . LEU A 1 334 ? 0.252 -8.101 -6.405 1.00 87.25 334 LEU A CA 1
ATOM 2578 C C . LEU A 1 334 ? 0.008 -6.633 -6.775 1.00 87.25 334 LEU A C 1
ATOM 2580 O O . LEU A 1 334 ? -0.827 -6.368 -7.639 1.00 87.25 334 LEU A O 1
ATOM 2584 N N . PHE A 1 335 ? 0.775 -5.682 -6.229 1.00 84.25 335 PHE A N 1
ATOM 2585 C CA . PHE A 1 335 ? 0.633 -4.264 -6.590 1.00 84.25 335 PHE A CA 1
ATOM 2586 C C . PHE A 1 335 ? 0.828 -4.012 -8.093 1.00 84.25 335 PHE A C 1
ATOM 2588 O O . PHE A 1 335 ? 0.029 -3.304 -8.712 1.00 84.25 335 PHE A O 1
ATOM 2595 N N . VAL A 1 336 ? 1.839 -4.630 -8.715 1.00 83.75 336 VAL A N 1
ATOM 2596 C CA . VAL A 1 336 ? 2.065 -4.524 -10.168 1.00 83.75 336 VAL A CA 1
ATOM 2597 C C . VAL A 1 336 ? 0.905 -5.133 -10.962 1.00 83.75 336 VAL A C 1
ATOM 2599 O O . VAL A 1 336 ? 0.460 -4.541 -11.948 1.00 83.75 336 VAL A O 1
ATOM 2602 N N . SER A 1 337 ? 0.399 -6.295 -10.541 1.00 86.62 337 SER A N 1
ATOM 2603 C CA . SER A 1 337 ? -0.750 -6.967 -11.154 1.00 86.62 337 SER A CA 1
ATOM 2604 C C . SER A 1 337 ? -1.982 -6.061 -11.122 1.00 86.62 337 SER A C 1
ATOM 2606 O O . SER A 1 337 ? -2.556 -5.761 -12.171 1.00 86.62 337 SER A O 1
ATOM 2608 N N . LEU A 1 338 ? -2.318 -5.516 -9.951 1.00 86.31 338 LEU A N 1
ATOM 2609 C CA . LEU A 1 338 ? -3.451 -4.610 -9.743 1.00 86.31 338 LEU A CA 1
ATOM 2610 C C . LEU A 1 338 ? -3.325 -3.321 -10.562 1.00 86.31 338 LEU A C 1
ATOM 2612 O O . LEU A 1 338 ? -4.282 -2.903 -11.220 1.00 86.31 338 LEU A O 1
ATOM 2616 N N . ALA A 1 339 ? -2.132 -2.721 -10.605 1.00 80.38 339 ALA A N 1
ATOM 2617 C CA . ALA A 1 339 ? -1.855 -1.540 -11.425 1.00 80.38 339 ALA A CA 1
ATOM 2618 C C . ALA A 1 339 ? -2.027 -1.813 -12.933 1.00 80.38 339 ALA A C 1
ATOM 2620 O O . ALA A 1 339 ? -2.319 -0.900 -13.717 1.00 80.38 339 ALA A O 1
ATOM 2621 N N . MET A 1 340 ? -1.869 -3.071 -13.349 1.00 83.12 340 MET A N 1
ATOM 2622 C CA . MET A 1 340 ? -2.064 -3.541 -14.720 1.00 83.12 340 MET A CA 1
ATOM 2623 C C . MET A 1 340 ? -3.482 -4.068 -14.997 1.00 83.12 340 MET A C 1
ATOM 2625 O O . MET A 1 340 ? -3.768 -4.397 -16.151 1.00 83.12 340 MET A O 1
ATOM 2629 N N . GLY A 1 341 ? -4.373 -4.071 -13.997 1.00 85.44 341 GLY A N 1
ATOM 2630 C CA . GLY A 1 341 ? -5.759 -4.545 -14.099 1.00 85.44 341 GLY A CA 1
ATOM 2631 C C . GLY A 1 341 ? -5.922 -6.055 -13.911 1.00 85.44 341 GLY A C 1
ATOM 2632 O O . GLY A 1 341 ? -6.827 -6.645 -14.496 1.00 85.44 341 GLY A O 1
ATOM 2633 N N . GLY A 1 342 ? -5.013 -6.693 -13.174 1.00 87.56 342 GLY A N 1
ATOM 2634 C CA . GLY A 1 342 ? -5.132 -8.090 -12.764 1.00 87.56 342 GLY A CA 1
ATOM 2635 C C . GLY A 1 342 ? -6.235 -8.303 -11.724 1.00 87.56 342 GLY A C 1
ATOM 2636 O O . GLY A 1 342 ? -6.608 -7.379 -11.002 1.00 87.56 342 GLY A O 1
ATOM 2637 N N . SER A 1 343 ? -6.752 -9.530 -11.661 1.00 91.38 343 SER A N 1
ATOM 2638 C CA . SER A 1 343 ? -7.774 -9.931 -10.692 1.00 91.38 343 SER A CA 1
ATOM 2639 C C . SER A 1 343 ? -7.140 -10.323 -9.355 1.00 91.38 343 SER A C 1
ATOM 2641 O O . SER A 1 343 ? -6.135 -11.039 -9.313 1.00 91.38 343 SER A O 1
ATOM 2643 N N . MET A 1 344 ? -7.748 -9.865 -8.259 1.00 92.25 344 MET A N 1
ATOM 2644 C CA . MET A 1 344 ? -7.389 -10.297 -6.908 1.00 92.25 344 MET A CA 1
ATOM 2645 C C . MET A 1 344 ? -7.684 -11.786 -6.699 1.00 92.25 344 MET A C 1
ATOM 2647 O O . MET A 1 344 ? -6.825 -12.501 -6.193 1.00 92.25 344 MET A O 1
ATOM 2651 N N . GLU A 1 345 ? -8.837 -12.270 -7.167 1.00 94.69 345 GLU A N 1
ATOM 2652 C CA . GLU A 1 345 ? -9.207 -13.690 -7.084 1.00 94.69 345 GLU A CA 1
ATOM 2653 C C . GLU A 1 345 ? -8.217 -14.575 -7.855 1.00 94.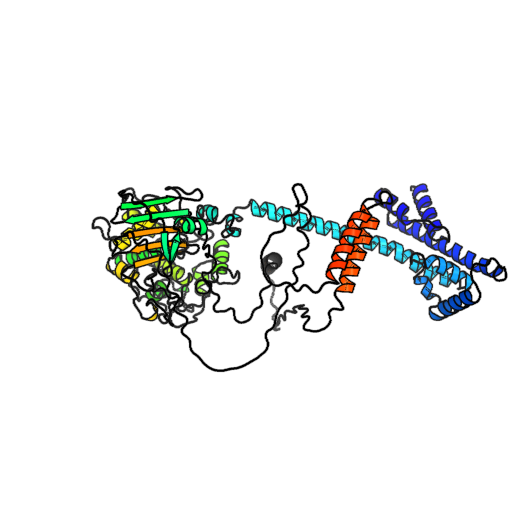69 345 GLU A C 1
ATOM 2655 O O . GLU A 1 345 ? -7.722 -15.547 -7.297 1.00 94.69 345 GLU A O 1
ATOM 2660 N N . ASP A 1 346 ? -7.827 -14.189 -9.080 1.00 93.69 346 ASP A N 1
ATOM 2661 C CA . ASP A 1 346 ? -6.833 -14.948 -9.865 1.00 93.69 346 ASP A CA 1
ATOM 2662 C C . ASP A 1 346 ? -5.464 -14.986 -9.169 1.00 93.69 346 ASP A C 1
ATOM 2664 O O . ASP A 1 346 ? -4.714 -15.952 -9.312 1.00 93.69 346 ASP A O 1
ATOM 2668 N N . THR A 1 347 ? -5.121 -13.921 -8.435 1.00 92.44 347 THR A N 1
ATOM 2669 C CA . THR A 1 347 ? -3.866 -13.858 -7.679 1.00 92.44 347 THR A CA 1
ATOM 2670 C C . THR A 1 347 ? -3.899 -14.849 -6.519 1.00 92.44 347 THR A C 1
ATOM 2672 O O . THR A 1 347 ? -2.938 -15.589 -6.346 1.00 92.44 347 THR A O 1
ATOM 2675 N N . LEU A 1 348 ? -5.007 -14.916 -5.773 1.00 95.56 348 LEU A N 1
ATOM 2676 C CA . LEU A 1 348 ? -5.189 -15.871 -4.675 1.00 95.56 348 LEU A CA 1
ATOM 2677 C C . LEU A 1 348 ? -5.297 -17.317 -5.173 1.00 95.56 348 LEU A C 1
ATOM 2679 O O . LEU A 1 348 ? -4.708 -18.208 -4.570 1.00 95.56 348 LEU A O 1
ATOM 2683 N N . ALA A 1 349 ? -5.981 -17.548 -6.296 1.00 96.81 349 ALA A N 1
ATOM 2684 C CA . ALA A 1 349 ? -6.128 -18.872 -6.900 1.00 96.81 349 ALA A CA 1
ATOM 2685 C C . ALA A 1 349 ? -4.784 -19.485 -7.338 1.00 96.81 349 ALA A C 1
ATOM 2687 O O . ALA A 1 349 ? -4.674 -20.700 -7.481 1.00 96.81 349 ALA A O 1
ATOM 2688 N N . ALA A 1 350 ? -3.761 -18.652 -7.558 1.00 95.12 350 ALA A N 1
ATOM 2689 C CA . ALA A 1 350 ? -2.411 -19.088 -7.904 1.00 95.12 350 ALA A CA 1
ATOM 2690 C C . ALA A 1 350 ? -1.521 -19.392 -6.685 1.00 95.12 350 ALA A C 1
ATOM 2692 O O . ALA A 1 350 ? -0.408 -19.885 -6.876 1.00 95.12 350 ALA A O 1
ATOM 2693 N N . LEU A 1 351 ? -1.965 -19.076 -5.464 1.00 95.31 351 LEU A N 1
ATOM 2694 C CA . LEU A 1 351 ? -1.189 -19.321 -4.252 1.00 95.31 351 LEU A CA 1
ATOM 2695 C C . LEU A 1 351 ? -1.296 -20.783 -3.823 1.00 95.31 351 LEU A C 1
ATOM 2697 O O . LEU A 1 351 ? -2.350 -21.410 -3.932 1.00 95.31 351 LEU A O 1
ATOM 2701 N N . GLU A 1 352 ? -0.199 -21.310 -3.292 1.00 95.81 352 GLU A N 1
ATOM 2702 C CA . GLU A 1 352 ? -0.115 -22.665 -2.751 1.00 95.81 352 GLU A CA 1
ATOM 2703 C C . GLU A 1 352 ? -0.160 -22.639 -1.216 1.00 95.81 352 GLU A C 1
ATOM 2705 O O . GLU A 1 352 ? 0.038 -21.604 -0.577 1.00 95.81 352 GLU A O 1
ATOM 2710 N N . ARG A 1 353 ? -0.425 -23.795 -0.605 1.00 96.44 353 ARG A N 1
ATOM 2711 C CA . ARG A 1 353 ? -0.357 -23.968 0.849 1.00 96.44 353 ARG A CA 1
ATOM 2712 C C . ARG A 1 353 ? 1.080 -24.216 1.299 1.00 96.44 353 ARG A C 1
ATOM 2714 O O . ARG A 1 353 ? 1.737 -25.102 0.760 1.00 96.44 353 ARG A O 1
ATOM 2721 N N . ASP A 1 354 ? 1.518 -23.502 2.331 1.00 95.69 354 ASP A N 1
ATOM 2722 C CA . ASP A 1 354 ? 2.808 -23.720 3.002 1.00 95.69 354 ASP A CA 1
ATOM 2723 C C . ASP A 1 354 ? 2.641 -24.472 4.333 1.00 95.69 354 ASP A C 1
ATOM 2725 O O . ASP A 1 354 ? 3.398 -25.389 4.655 1.00 95.69 354 ASP A O 1
ATOM 2729 N N . ARG A 1 355 ? 1.611 -24.113 5.110 1.00 96.12 355 ARG A N 1
ATOM 2730 C CA . ARG A 1 355 ? 1.334 -24.658 6.448 1.00 96.12 355 ARG A CA 1
ATOM 2731 C C . ARG A 1 355 ? -0.116 -25.104 6.582 1.00 96.12 355 ARG A C 1
ATOM 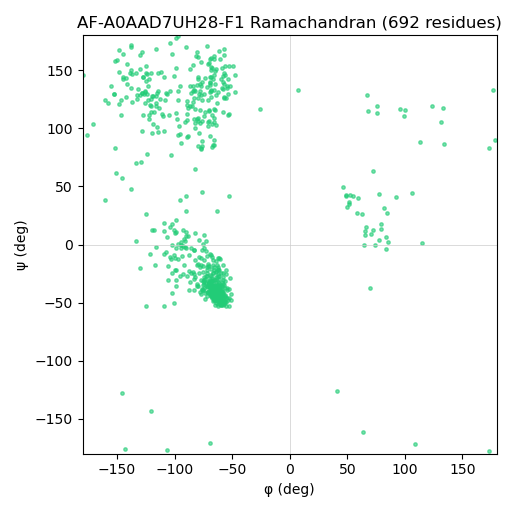2733 O O . ARG A 1 355 ? -0.977 -24.713 5.802 1.00 96.12 355 ARG A O 1
ATOM 2740 N N . GLU A 1 356 ? -0.379 -25.918 7.599 1.00 97.56 356 GLU A N 1
ATOM 2741 C CA . GLU A 1 356 ? -1.752 -26.262 7.966 1.00 97.56 356 GLU A CA 1
ATOM 2742 C C . GLU A 1 356 ? -2.472 -25.020 8.534 1.00 97.56 356 GLU A C 1
ATOM 2744 O O . GLU A 1 356 ? -1.895 -24.348 9.401 1.00 97.56 356 GLU A O 1
ATOM 2749 N N . PRO A 1 357 ? -3.697 -24.703 8.081 1.00 98.12 357 PRO A N 1
ATOM 27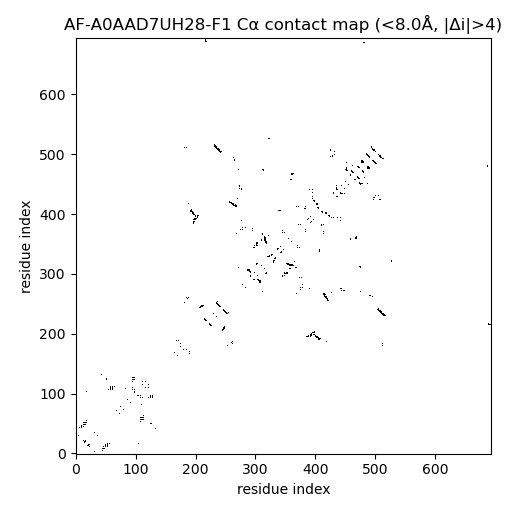50 C CA . PRO A 1 357 ? -4.481 -23.594 8.610 1.00 98.12 357 PRO A CA 1
ATOM 2751 C C . PRO A 1 357 ? -4.713 -23.715 10.121 1.00 98.12 357 PRO A C 1
ATOM 2753 O O . PRO A 1 357 ? -4.737 -24.811 10.685 1.00 98.12 357 PRO A O 1
ATOM 2756 N N . GLY A 1 358 ? -4.786 -22.573 10.802 1.00 97.81 358 GLY A N 1
ATOM 2757 C CA . GLY A 1 358 ? -5.014 -22.491 12.246 1.00 97.81 358 GLY A CA 1
ATOM 2758 C C . GLY A 1 358 ? -3.838 -22.952 13.118 1.00 97.81 358 GLY A C 1
ATOM 2759 O O . GLY A 1 358 ? -3.993 -23.087 14.334 1.00 97.81 358 GLY A O 1
ATOM 2760 N N . THR A 1 359 ? -2.658 -23.216 12.538 1.00 97.62 359 THR A N 1
ATOM 2761 C CA . THR A 1 359 ? -1.490 -23.714 13.296 1.00 97.62 359 THR A CA 1
ATOM 2762 C C . THR A 1 359 ? -0.391 -22.686 13.543 1.00 97.62 359 THR A C 1
ATOM 2764 O O . THR A 1 359 ? 0.437 -22.900 14.430 1.00 97.62 359 THR A O 1
ATOM 2767 N N . TYR A 1 360 ? -0.365 -21.593 12.780 1.00 98.06 360 TYR A N 1
ATOM 2768 C CA . TYR A 1 360 ? 0.692 -20.590 12.851 1.00 98.06 360 TYR A CA 1
ATOM 2769 C C . TYR A 1 360 ? 0.166 -19.216 12.426 1.00 98.06 360 TYR A C 1
ATOM 2771 O O . TYR A 1 360 ? -0.411 -19.109 11.346 1.00 98.06 360 TYR A O 1
ATOM 2779 N N . ASN A 1 361 ? 0.400 -18.183 13.241 1.00 96.94 361 ASN A N 1
ATOM 2780 C CA . ASN A 1 361 ? 0.088 -16.797 12.893 1.00 96.94 361 ASN A CA 1
ATOM 2781 C C . ASN A 1 361 ? 1.186 -16.243 11.972 1.00 96.94 361 ASN A C 1
ATOM 2783 O O . ASN A 1 361 ? 2.315 -16.028 12.407 1.00 96.94 361 ASN A O 1
ATOM 2787 N N . ASN A 1 362 ? 0.864 -16.039 10.696 1.00 95.38 362 ASN A N 1
ATOM 2788 C CA . ASN A 1 362 ? 1.733 -15.440 9.689 1.00 95.38 362 ASN A CA 1
ATOM 2789 C C . ASN A 1 362 ? 1.012 -14.281 9.004 1.00 95.38 362 ASN A C 1
ATOM 2791 O O . ASN A 1 362 ? 0.069 -14.486 8.240 1.00 95.38 362 ASN A O 1
ATOM 2795 N N . TYR A 1 363 ? 1.470 -13.059 9.250 1.00 94.69 363 TYR A N 1
ATOM 2796 C CA . TYR A 1 363 ? 0.852 -11.877 8.669 1.00 94.69 363 TYR A CA 1
ATOM 2797 C C . TYR A 1 363 ? 0.998 -11.852 7.142 1.00 94.69 363 TYR A C 1
ATOM 2799 O O . TYR A 1 363 ? 2.105 -11.729 6.628 1.00 94.69 363 TYR A O 1
ATOM 2807 N N . VAL A 1 364 ? -0.130 -11.926 6.425 1.00 94.69 364 VAL A N 1
ATOM 2808 C CA . VAL A 1 364 ? -0.187 -11.865 4.956 1.00 94.69 364 VAL A CA 1
ATOM 2809 C C . VAL A 1 364 ? -1.399 -11.061 4.472 1.00 94.69 364 VAL A C 1
ATOM 2811 O O . VAL A 1 364 ? -2.524 -11.160 4.968 1.00 94.69 364 VAL A O 1
ATOM 2814 N N . SER A 1 365 ? -1.195 -10.229 3.460 1.00 94.31 365 SER A N 1
ATOM 2815 C CA . SER A 1 365 ? -2.204 -9.341 2.882 1.00 94.31 365 SER A CA 1
ATOM 2816 C C . SER A 1 365 ? -3.227 -10.112 2.057 1.00 94.31 365 SER A C 1
ATOM 2818 O O . SER A 1 365 ? -4.385 -9.691 1.989 1.00 94.31 365 SER A O 1
ATOM 2820 N N . SER A 1 366 ? -2.839 -11.261 1.496 1.00 96.62 366 SER A N 1
ATOM 2821 C CA . SER A 1 366 ? -3.732 -12.156 0.756 1.00 96.62 366 SER A CA 1
ATOM 2822 C C . SER A 1 366 ? -4.931 -12.609 1.594 1.00 96.62 366 SER A C 1
ATOM 2824 O O . SER A 1 366 ? -6.043 -12.655 1.074 1.00 96.62 366 SER A O 1
ATOM 2826 N N . ASP A 1 367 ? -4.769 -12.818 2.906 1.00 98.19 367 ASP A N 1
ATOM 2827 C CA . ASP A 1 367 ? -5.879 -13.217 3.784 1.00 98.19 367 ASP A CA 1
ATOM 2828 C C . ASP A 1 367 ? -6.959 -12.142 3.865 1.00 98.19 367 ASP A C 1
ATOM 2830 O O . ASP A 1 367 ? -8.151 -12.433 3.914 1.00 98.19 367 ASP A O 1
ATOM 2834 N N . SER A 1 368 ? -6.555 -10.873 3.833 1.00 98.25 368 SER A N 1
ATOM 2835 C CA . SER A 1 368 ? -7.510 -9.760 3.836 1.00 98.25 368 SER A CA 1
ATOM 2836 C C . SER A 1 368 ? -8.199 -9.604 2.478 1.00 98.25 368 SER A C 1
ATOM 2838 O O . SER A 1 368 ? -9.342 -9.164 2.420 1.00 98.25 368 SER A O 1
ATOM 2840 N N . ILE A 1 369 ? -7.542 -10.007 1.386 1.00 97.56 369 ILE A N 1
ATOM 2841 C CA . ILE A 1 369 ? -8.187 -10.116 0.073 1.00 97.56 369 ILE A CA 1
ATOM 2842 C C . ILE A 1 369 ? -9.244 -11.217 0.088 1.00 97.56 369 ILE A C 1
ATOM 2844 O O . ILE A 1 369 ? -10.369 -10.959 -0.328 1.00 97.56 369 ILE A O 1
ATOM 2848 N N . GLY A 1 370 ? -8.917 -12.404 0.608 1.00 98.06 370 GLY A N 1
ATOM 2849 C CA . GLY A 1 370 ? -9.863 -13.517 0.712 1.00 98.06 370 GLY A CA 1
ATOM 2850 C C . GLY A 1 370 ? -11.109 -13.129 1.506 1.00 98.06 370 GLY A C 1
ATOM 2851 O O . GLY A 1 370 ? -12.227 -13.294 1.027 1.00 98.06 370 GLY A O 1
ATOM 2852 N N . VAL A 1 371 ? -10.917 -12.499 2.668 1.00 98.62 371 VAL A N 1
ATOM 2853 C CA . VAL A 1 371 ? -12.013 -11.982 3.503 1.00 98.62 371 VAL A CA 1
ATOM 2854 C C . VAL A 1 371 ? -12.832 -10.897 2.785 1.00 98.62 371 VAL A C 1
ATOM 2856 O O . VAL A 1 371 ? -14.058 -10.891 2.882 1.00 98.62 371 VAL A O 1
ATOM 2859 N N . GLY A 1 372 ? -12.190 -9.999 2.033 1.00 98.19 372 GLY A N 1
ATOM 2860 C CA . GLY A 1 372 ? -12.890 -8.995 1.224 1.00 98.19 372 GLY A CA 1
ATOM 2861 C C . GLY A 1 372 ? -13.756 -9.610 0.122 1.00 98.19 372 GLY A C 1
ATOM 2862 O O . GLY A 1 372 ? -14.904 -9.212 -0.049 1.00 98.19 372 GLY A O 1
ATOM 2863 N N . LEU A 1 373 ? -13.244 -10.627 -0.579 1.00 98.25 373 LEU A N 1
ATOM 2864 C CA . LEU A 1 373 ? -14.007 -11.358 -1.596 1.00 98.25 373 LEU A CA 1
ATOM 2865 C C . LEU A 1 373 ? -15.222 -12.074 -0.986 1.00 98.25 373 LEU A C 1
ATOM 2867 O O . LEU A 1 373 ? -16.303 -12.032 -1.571 1.00 98.25 373 LEU A O 1
ATOM 2871 N N . VAL A 1 374 ? -15.072 -12.675 0.202 1.00 98.75 374 VAL A N 1
ATOM 2872 C CA . VAL A 1 374 ? -16.192 -13.271 0.952 1.00 98.75 374 VAL A CA 1
ATOM 2873 C C . VAL A 1 374 ? -17.255 -12.224 1.276 1.00 98.75 374 VAL A C 1
ATOM 2875 O O . VAL A 1 374 ? -18.433 -12.464 1.021 1.00 98.75 374 VAL A O 1
ATOM 2878 N N . LEU A 1 375 ? -16.856 -11.059 1.797 1.00 98.75 375 LEU A N 1
ATOM 2879 C CA . LEU A 1 375 ? -17.782 -9.981 2.148 1.00 98.75 375 LEU A CA 1
ATOM 2880 C C . LEU A 1 375 ? -18.624 -9.542 0.941 1.00 98.75 375 LEU A C 1
ATOM 2882 O O . LEU A 1 375 ? -19.851 -9.462 1.043 1.00 98.75 375 LEU A O 1
ATOM 2886 N N . GLU A 1 376 ? -17.991 -9.283 -0.205 1.00 98.19 376 GLU A N 1
ATOM 2887 C CA . GLU A 1 376 ? -18.707 -8.855 -1.414 1.00 98.19 376 GLU A CA 1
ATOM 2888 C C . GLU A 1 376 ? -19.600 -9.967 -1.977 1.00 98.19 376 GLU A C 1
ATOM 2890 O O . GLU A 1 376 ? -20.742 -9.708 -2.364 1.00 98.19 376 GLU A O 1
ATOM 2895 N N . ALA A 1 377 ? -19.124 -11.217 -1.979 1.00 98.38 377 ALA A N 1
ATOM 2896 C CA . ALA A 1 377 ? -19.899 -12.363 -2.449 1.00 98.38 377 ALA A CA 1
ATOM 2897 C C . ALA A 1 377 ? -21.136 -12.633 -1.574 1.00 98.38 377 ALA A C 1
ATOM 2899 O O . ALA A 1 377 ? -22.220 -12.887 -2.102 1.00 98.38 377 ALA A O 1
ATOM 2900 N N . ALA A 1 378 ? -20.987 -12.550 -0.250 1.00 98.56 378 ALA A N 1
ATOM 2901 C CA . ALA A 1 378 ? -22.047 -12.819 0.719 1.00 98.56 378 ALA A CA 1
ATOM 2902 C C . ALA A 1 378 ? -23.121 -11.722 0.738 1.00 98.56 378 ALA A C 1
ATOM 2904 O O . ALA A 1 378 ? -24.319 -12.006 0.755 1.00 98.56 378 ALA A O 1
ATOM 2905 N N . THR A 1 379 ? -22.697 -10.456 0.719 1.00 98.44 379 THR A N 1
ATOM 2906 C CA . THR A 1 379 ? -23.611 -9.305 0.805 1.00 98.44 379 THR A CA 1
ATOM 2907 C C . THR A 1 379 ? -24.196 -8.911 -0.553 1.00 98.44 379 THR A C 1
ATOM 2909 O O . THR A 1 379 ? -25.253 -8.279 -0.617 1.00 98.44 379 THR A O 1
ATOM 2912 N N . GLY A 1 380 ? -23.513 -9.249 -1.654 1.00 98.06 380 GLY A N 1
ATOM 2913 C CA . GLY A 1 380 ? -23.832 -8.755 -2.993 1.00 98.06 380 GLY A CA 1
ATOM 2914 C C . GLY A 1 380 ? -23.616 -7.244 -3.155 1.00 98.06 380 GLY A C 1
ATOM 2915 O O . GLY A 1 380 ? -24.141 -6.655 -4.104 1.00 98.06 380 GLY A O 1
ATOM 2916 N N . MET A 1 381 ? -22.893 -6.611 -2.227 1.00 97.94 381 MET A N 1
ATOM 2917 C CA . MET A 1 381 ? -22.583 -5.183 -2.219 1.00 97.94 381 MET A CA 1
ATOM 2918 C C . MET A 1 381 ? -21.082 -4.962 -2.405 1.00 97.94 381 MET A C 1
ATOM 2920 O O . MET A 1 381 ? -20.269 -5.752 -1.935 1.00 97.94 381 MET A O 1
ATOM 2924 N N . ALA A 1 382 ? -20.721 -3.862 -3.066 1.00 97.31 382 ALA A N 1
ATOM 2925 C CA . ALA A 1 382 ? -19.333 -3.421 -3.118 1.00 97.31 382 ALA A CA 1
ATOM 2926 C C . ALA A 1 382 ? -18.870 -2.986 -1.718 1.00 97.31 382 ALA A C 1
ATOM 2928 O O . ALA A 1 382 ? -19.645 -2.382 -0.962 1.00 97.31 382 ALA A O 1
ATOM 2929 N N . SER A 1 383 ? -17.618 -3.278 -1.370 1.00 97.75 383 SER A N 1
ATOM 2930 C CA . SER A 1 383 ? -17.094 -3.049 -0.018 1.00 97.75 383 SER A CA 1
ATOM 2931 C C . SER A 1 383 ? -17.183 -1.581 0.423 1.00 97.75 383 SER A C 1
ATOM 2933 O O . SER A 1 383 ? -17.466 -1.312 1.588 1.00 97.75 383 SER A O 1
ATOM 2935 N N . GLU A 1 384 ? -16.996 -0.618 -0.486 1.00 98.06 384 GLU A N 1
ATOM 2936 C CA . GLU A 1 384 ? -17.130 0.818 -0.204 1.00 98.06 384 GLU A CA 1
ATOM 2937 C C . GLU A 1 384 ? -18.564 1.235 0.153 1.00 98.06 384 GLU A C 1
ATOM 2939 O O . GLU A 1 384 ? -18.770 2.056 1.050 1.00 98.06 384 GLU A O 1
ATOM 2944 N N . ASP A 1 385 ? -19.558 0.648 -0.516 1.00 98.50 385 ASP A N 1
ATOM 2945 C CA . ASP A 1 385 ? -20.974 0.955 -0.320 1.00 98.50 385 ASP A CA 1
ATOM 2946 C C . ASP A 1 385 ? -21.457 0.318 0.983 1.00 98.50 385 ASP A C 1
ATOM 2948 O O . ASP A 1 385 ? -22.214 0.920 1.755 1.00 98.50 385 ASP A O 1
ATOM 2952 N N . TYR A 1 386 ? -20.985 -0.900 1.257 1.00 98.69 386 TYR A N 1
ATOM 2953 C CA . TYR A 1 386 ? -21.247 -1.587 2.511 1.00 98.69 386 TYR A CA 1
ATOM 2954 C C . TYR A 1 386 ? -20.598 -0.844 3.686 1.00 98.69 386 TYR A C 1
ATOM 2956 O O . TYR A 1 386 ? -21.286 -0.527 4.657 1.00 98.69 386 TYR A O 1
ATOM 2964 N N . LEU A 1 387 ? -19.329 -0.435 3.555 1.00 98.75 387 LEU A N 1
ATOM 2965 C CA . LEU A 1 387 ? -18.648 0.430 4.520 1.00 98.75 387 LEU A CA 1
ATOM 2966 C C . LEU A 1 387 ? -19.426 1.721 4.759 1.00 98.75 387 LEU A C 1
ATOM 2968 O O . LEU A 1 387 ? -19.730 2.037 5.909 1.00 98.75 387 LEU A O 1
ATOM 2972 N N . SER A 1 388 ? -19.782 2.448 3.696 1.00 98.81 388 SER A N 1
ATOM 2973 C CA . SER A 1 388 ? -20.498 3.719 3.811 1.00 98.81 388 SER A CA 1
ATOM 2974 C C . SER A 1 388 ? -21.812 3.545 4.574 1.00 98.81 388 SER A C 1
ATOM 2976 O O . SER A 1 388 ? -22.065 4.249 5.551 1.00 98.81 388 SER A O 1
ATOM 2978 N N . THR A 1 389 ? -22.635 2.575 4.175 1.00 98.50 389 THR A N 1
ATOM 2979 C CA . THR A 1 389 ? -24.006 2.453 4.686 1.00 98.50 389 THR A CA 1
ATOM 2980 C C . THR A 1 389 ? -24.122 1.734 6.027 1.00 98.50 389 THR A C 1
ATOM 2982 O O . THR A 1 389 ? -25.058 2.024 6.770 1.00 98.50 389 THR A O 1
ATOM 2985 N N . ARG A 1 390 ? -23.220 0.797 6.347 1.00 98.44 390 ARG A N 1
ATOM 2986 C CA . ARG A 1 390 ? -23.307 -0.031 7.563 1.00 98.44 390 ARG A CA 1
ATOM 2987 C C . ARG A 1 390 ? -22.390 0.392 8.692 1.00 98.44 390 ARG A C 1
ATOM 2989 O O . ARG A 1 390 ? -22.719 0.134 9.843 1.00 98.44 390 ARG A O 1
ATOM 2996 N N . LEU A 1 391 ? -21.291 1.075 8.389 1.00 98.62 391 LEU A N 1
ATOM 2997 C CA . LEU A 1 391 ? -20.329 1.479 9.410 1.00 98.62 391 LEU A CA 1
ATOM 2998 C C . LEU A 1 391 ? -20.058 2.985 9.39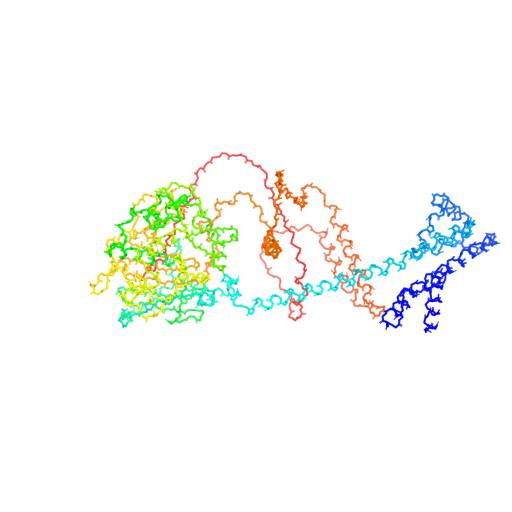3 1.00 98.62 391 LEU A C 1
ATOM 3000 O O . LEU A 1 391 ? -20.245 3.632 10.416 1.00 98.62 391 LEU A O 1
ATOM 3004 N N . TRP A 1 392 ? -19.695 3.571 8.252 1.00 98.62 392 TRP A N 1
ATOM 3005 C CA . TRP A 1 392 ? -19.244 4.966 8.170 1.00 98.62 392 TRP A CA 1
ATOM 3006 C C . TRP A 1 392 ? -20.340 5.973 8.544 1.00 98.62 392 TRP A C 1
ATOM 3008 O O . TRP A 1 392 ? -20.145 6.814 9.425 1.00 98.62 392 TRP A O 1
ATOM 3018 N N . GLN A 1 393 ? -21.520 5.862 7.921 1.00 98.50 393 GLN A N 1
ATOM 3019 C CA . GLN A 1 393 ? -22.666 6.713 8.248 1.00 98.50 393 GLN A CA 1
ATOM 3020 C C . GLN A 1 393 ? -23.204 6.434 9.664 1.00 98.50 393 GLN A C 1
ATOM 3022 O O . GLN A 1 393 ? -23.362 7.401 10.409 1.00 98.50 393 GLN A O 1
ATOM 3027 N N . PRO A 1 394 ? -23.444 5.173 10.097 1.00 98.06 394 PRO A N 1
ATOM 3028 C CA . PRO A 1 394 ? -23.954 4.905 11.448 1.00 98.06 394 PRO A CA 1
ATOM 3029 C C . PRO A 1 394 ? -23.002 5.338 12.572 1.00 98.06 394 PRO A C 1
ATOM 3031 O O . PRO A 1 394 ? -23.441 5.917 13.567 1.00 98.06 394 PRO A O 1
ATOM 3034 N N . MET A 1 395 ? -21.691 5.143 12.397 1.00 97.75 395 MET A N 1
ATOM 3035 C CA . MET A 1 395 ? -20.665 5.608 13.342 1.00 97.75 395 MET A CA 1
ATOM 3036 C C . MET A 1 395 ? -20.649 7.135 13.481 1.00 97.75 395 MET A C 1
ATOM 3038 O O . MET A 1 395 ? -20.165 7.658 14.482 1.00 97.75 395 MET A O 1
ATOM 3042 N N . GLY A 1 396 ? -21.192 7.856 12.497 1.00 98.00 396 GLY A N 1
ATOM 3043 C CA . GLY A 1 396 ? -21.212 9.311 12.468 1.00 98.00 396 GLY A CA 1
ATOM 3044 C C . GLY A 1 396 ? -19.873 9.910 12.073 1.00 98.00 396 GLY A C 1
ATOM 3045 O O . GLY A 1 396 ? -19.424 10.863 12.715 1.00 98.00 396 GLY A O 1
ATOM 3046 N N . ALA A 1 397 ? -19.229 9.345 11.048 1.00 98.31 397 ALA A N 1
ATOM 3047 C CA . ALA A 1 397 ? -18.064 9.962 10.424 1.00 98.31 397 ALA A CA 1
ATOM 3048 C C . ALA A 1 397 ? -18.372 11.404 9.979 1.00 98.31 397 ALA A C 1
ATOM 3050 O O . ALA A 1 397 ? -19.484 11.701 9.537 1.00 98.31 397 ALA A O 1
ATOM 3051 N N . GLU A 1 398 ? -17.397 12.305 10.119 1.00 97.31 398 GLU A N 1
ATOM 3052 C CA . GLU A 1 398 ? -17.559 13.727 9.797 1.00 97.31 398 GLU A CA 1
ATOM 3053 C C . GLU A 1 398 ? -17.219 14.065 8.349 1.00 97.31 398 GLU A C 1
ATOM 3055 O O . GLU A 1 398 ? -17.745 15.045 7.823 1.00 97.31 398 GLU A O 1
ATOM 3060 N N . SER A 1 399 ? -16.346 13.280 7.715 1.00 97.81 399 SER A N 1
ATOM 3061 C CA . SER A 1 399 ? -15.917 13.489 6.334 1.00 97.81 399 SER A CA 1
ATOM 3062 C C . SER A 1 399 ? -16.146 12.253 5.478 1.00 97.81 399 SER A C 1
ATOM 3064 O O . SER A 1 399 ? -16.024 11.112 5.935 1.00 97.81 399 SER A O 1
ATOM 3066 N N . ASP A 1 400 ? -16.440 12.489 4.199 1.00 98.25 400 ASP A N 1
ATOM 3067 C CA . ASP A 1 400 ? -16.350 11.443 3.186 1.00 98.25 400 ASP A CA 1
ATOM 3068 C C . ASP A 1 400 ? -14.927 10.873 3.189 1.00 98.25 400 ASP A C 1
ATOM 3070 O O . ASP A 1 400 ? -13.950 11.619 3.268 1.00 98.25 400 ASP A O 1
ATOM 3074 N N . ALA A 1 401 ? -14.816 9.556 3.084 1.00 98.12 401 ALA A N 1
ATOM 3075 C CA . ALA A 1 401 ? -13.560 8.857 2.859 1.00 98.12 401 ALA A CA 1
ATOM 3076 C C . ALA A 1 401 ? -13.476 8.396 1.397 1.00 98.12 401 ALA A C 1
ATOM 3078 O O . ALA A 1 401 ? -14.441 8.491 0.632 1.00 98.12 401 ALA A O 1
ATOM 3079 N N . TYR A 1 402 ? -12.329 7.863 0.992 1.00 97.88 402 TYR A N 1
ATOM 3080 C CA . TYR A 1 402 ? -12.242 7.077 -0.234 1.00 97.88 402 TYR A CA 1
ATOM 3081 C C . TYR A 1 402 ? -11.380 5.841 -0.036 1.00 97.88 402 TYR A C 1
ATOM 3083 O O . TYR A 1 402 ? -10.443 5.831 0.755 1.00 97.88 402 TYR A O 1
ATOM 3091 N N . TRP A 1 403 ? -11.678 4.786 -0.781 1.00 97.50 403 TRP A N 1
ATOM 3092 C CA . TRP A 1 403 ? -10.947 3.529 -0.727 1.00 97.50 403 TRP A CA 1
ATOM 3093 C C . TRP A 1 403 ? -10.279 3.270 -2.074 1.00 97.50 403 TRP A C 1
ATOM 3095 O O . TRP A 1 403 ? -10.943 3.256 -3.115 1.00 97.50 403 TRP A O 1
ATOM 3105 N N . SER A 1 404 ? -8.952 3.127 -2.076 1.00 95.31 404 SER A N 1
ATOM 3106 C CA . SER A 1 404 ? -8.190 2.867 -3.299 1.00 95.31 404 SER A CA 1
ATOM 3107 C C . SER A 1 404 ? -8.541 1.517 -3.929 1.00 95.31 404 SER A C 1
ATOM 3109 O O . SER A 1 404 ? -8.888 0.559 -3.242 1.00 95.31 404 SER A O 1
ATOM 3111 N N . THR A 1 405 ? -8.394 1.445 -5.248 1.00 92.69 405 THR A N 1
ATOM 3112 C CA . THR A 1 405 ? -8.704 0.300 -6.115 1.00 92.69 405 THR A CA 1
ATOM 3113 C C . THR A 1 405 ? -7.506 -0.036 -7.011 1.00 92.69 405 THR A C 1
ATOM 3115 O O . THR A 1 405 ? -6.588 0.771 -7.188 1.00 92.69 405 THR A O 1
ATOM 3118 N N . GLY A 1 406 ? -7.528 -1.221 -7.627 1.00 85.75 406 GLY A N 1
ATOM 3119 C CA . GLY A 1 406 ? -6.693 -1.507 -8.800 1.00 85.75 406 GLY A CA 1
ATOM 3120 C C . GLY A 1 406 ? -7.146 -0.723 -10.044 1.00 85.75 406 GLY A C 1
ATOM 3121 O O . GLY A 1 406 ? -8.021 0.140 -9.985 1.00 85.75 406 GLY A O 1
ATOM 3122 N N . ARG A 1 407 ? -6.594 -1.030 -11.223 1.00 81.88 407 ARG A N 1
ATOM 3123 C CA . ARG A 1 407 ? -7.074 -0.422 -12.479 1.00 81.88 407 ARG A CA 1
ATOM 3124 C C . ARG A 1 407 ? -8.498 -0.905 -12.800 1.00 81.88 407 ARG A C 1
ATOM 3126 O O . ARG A 1 407 ? -8.661 -2.017 -13.289 1.00 81.88 407 ARG A O 1
ATOM 3133 N N . ASP A 1 408 ? -9.490 -0.046 -12.553 1.00 70.94 408 ASP A N 1
ATOM 3134 C CA . ASP A 1 408 ? -10.929 -0.277 -12.788 1.00 70.94 408 ASP A CA 1
ATOM 3135 C C . ASP A 1 408 ? -11.524 -1.491 -12.037 1.00 70.94 408 ASP A C 1
ATOM 3137 O O . ASP A 1 408 ? -12.505 -2.083 -12.486 1.00 70.94 408 ASP A O 1
ATOM 3141 N N . GLY A 1 409 ? -10.939 -1.858 -10.891 1.00 81.25 409 GLY A N 1
ATOM 3142 C CA . GLY A 1 409 ? -11.334 -3.022 -10.085 1.00 81.25 409 GLY A CA 1
ATOM 3143 C C . GLY A 1 409 ? -12.080 -2.678 -8.785 1.00 81.25 409 GLY A C 1
ATOM 3144 O O . GLY A 1 409 ? -12.349 -1.500 -8.530 1.00 81.25 409 GLY A O 1
ATOM 3145 N N . PRO A 1 410 ? -12.406 -3.697 -7.965 1.00 88.94 410 PRO A N 1
ATOM 3146 C CA . PRO A 1 410 ? -12.874 -3.498 -6.593 1.00 88.94 410 PRO A CA 1
ATOM 3147 C C . PRO A 1 410 ? -11.807 -2.803 -5.734 1.00 88.94 410 PRO A C 1
ATOM 3149 O O . PRO A 1 410 ? -10.640 -2.666 -6.135 1.00 88.94 410 PRO A O 1
ATOM 3152 N N . VAL A 1 411 ? -12.222 -2.329 -4.559 1.00 94.69 411 VAL A N 1
ATOM 3153 C CA . VAL A 1 411 ? -11.312 -1.718 -3.579 1.00 94.69 411 VAL A CA 1
ATOM 3154 C C . VAL A 1 411 ? -10.249 -2.713 -3.130 1.00 94.69 411 VAL A C 1
ATOM 3156 O O . VAL A 1 411 ? -10.408 -3.917 -3.288 1.00 94.69 411 VAL A O 1
ATOM 3159 N N . LEU A 1 412 ? -9.139 -2.215 -2.598 1.00 95.31 412 LEU A N 1
ATOM 3160 C CA . LEU A 1 412 ? -8.060 -3.042 -2.064 1.00 95.31 412 LEU A CA 1
ATOM 3161 C C . LEU A 1 412 ? -8.350 -3.334 -0.586 1.00 95.31 412 LEU A C 1
ATOM 3163 O O . LEU A 1 412 ? -7.963 -2.519 0.239 1.00 95.31 412 LEU A O 1
ATOM 3167 N N . PRO A 1 413 ? -8.995 -4.451 -0.195 1.00 94.75 413 PRO A N 1
ATOM 3168 C CA . PRO A 1 413 ? -9.491 -4.644 1.176 1.00 94.75 413 PRO A CA 1
ATOM 3169 C C . PRO A 1 413 ? -8.373 -4.797 2.223 1.00 94.75 413 PRO A C 1
ATOM 3171 O O . PRO A 1 413 ? -8.575 -4.573 3.412 1.00 94.75 413 PRO A O 1
ATOM 3174 N N . PHE A 1 414 ? -7.169 -5.171 1.783 1.00 93.75 414 PHE A N 1
ATOM 3175 C CA . PHE A 1 414 ? -5.981 -5.292 2.628 1.00 93.75 414 PHE A CA 1
ATOM 3176 C C . PHE A 1 414 ? -5.306 -3.943 2.922 1.00 93.75 414 PHE A C 1
ATOM 3178 O O . PHE A 1 414 ? -4.478 -3.864 3.832 1.00 93.75 414 PHE A O 1
ATOM 3185 N N . CYS A 1 415 ? -5.624 -2.911 2.139 1.00 91.12 415 CYS A N 1
ATOM 3186 C CA . CYS A 1 415 ? -5.200 -1.529 2.337 1.00 91.12 415 CYS A CA 1
ATOM 3187 C C . CYS A 1 415 ? -6.353 -0.627 1.866 1.00 91.12 415 CYS A C 1
ATOM 3189 O O . CYS A 1 415 ? -7.478 -0.863 2.252 1.00 91.12 415 CYS A O 1
ATOM 3191 N N . CYS A 1 416 ? -6.239 0.365 1.002 1.00 92.12 416 CYS A N 1
ATOM 3192 C CA . CYS A 1 416 ? -5.690 1.659 1.354 1.00 92.12 416 CYS A CA 1
ATOM 3193 C C . CYS A 1 416 ? -6.898 2.609 1.503 1.00 92.12 416 CYS A C 1
ATOM 3195 O O . CYS A 1 416 ? -7.249 3.341 0.574 1.00 92.12 416 CYS A O 1
ATOM 3197 N N . LEU A 1 417 ? -7.618 2.502 2.623 1.00 97.75 417 LEU A N 1
ATOM 3198 C CA . LEU A 1 417 ? -8.695 3.429 2.972 1.00 97.75 417 LEU A CA 1
ATOM 3199 C C . LEU A 1 417 ? -8.062 4.786 3.290 1.00 97.75 417 LEU A C 1
ATOM 3201 O O . LEU A 1 417 ? -7.013 4.839 3.913 1.00 97.75 417 LEU A O 1
ATOM 3205 N N . ASN A 1 418 ? -8.655 5.883 2.843 1.00 97.88 418 ASN A N 1
ATOM 3206 C CA . ASN A 1 418 ? -8.171 7.233 3.096 1.00 97.88 418 ASN A CA 1
ATOM 3207 C C . ASN A 1 418 ? -9.266 8.015 3.809 1.00 97.88 418 ASN A C 1
ATOM 3209 O O . ASN A 1 418 ? -10.373 8.158 3.290 1.00 97.88 418 ASN A O 1
ATOM 3213 N N . ALA A 1 419 ? -8.957 8.492 5.011 1.00 97.88 419 ALA A N 1
ATOM 3214 C CA . ALA A 1 419 ? -9.897 9.191 5.879 1.00 97.88 419 ALA A CA 1
ATOM 3215 C C . ALA A 1 419 ? -9.175 10.238 6.733 1.00 97.88 419 ALA A C 1
ATOM 3217 O O . ALA A 1 419 ? -7.945 10.257 6.812 1.00 97.88 419 ALA A O 1
ATOM 3218 N N . THR A 1 420 ? -9.939 11.120 7.375 1.00 97.44 420 THR A N 1
ATOM 3219 C CA . THR A 1 420 ? -9.386 12.089 8.330 1.00 97.44 420 THR A CA 1
ATOM 3220 C C . THR A 1 420 ? -8.936 11.388 9.617 1.00 97.44 420 THR A C 1
ATOM 3222 O O . THR A 1 420 ? -9.482 10.345 9.990 1.00 97.44 420 THR A O 1
ATOM 3225 N N . LEU A 1 421 ? -7.989 11.981 10.359 1.00 96.75 421 LEU A N 1
ATOM 3226 C CA . LEU A 1 421 ? -7.578 11.440 11.668 1.00 96.75 421 LEU A CA 1
ATOM 3227 C C . LEU A 1 421 ? -8.758 11.297 12.631 1.00 96.75 421 LEU A C 1
ATOM 3229 O O . LEU A 1 421 ? -8.829 10.335 13.392 1.00 96.75 421 LEU A O 1
ATOM 3233 N N . ARG A 1 422 ? -9.694 12.252 12.602 1.00 97.94 422 ARG A N 1
ATOM 3234 C CA . ARG A 1 422 ? -10.869 12.233 13.475 1.00 97.94 422 ARG A CA 1
ATOM 3235 C C . ARG A 1 422 ? -11.784 11.063 13.157 1.00 97.94 422 ARG A C 1
ATOM 3237 O O . ARG A 1 422 ? -12.301 10.453 14.086 1.00 97.94 422 ARG A O 1
ATOM 3244 N N . ASP A 1 423 ? -11.950 10.704 11.890 1.00 98.38 423 ASP A N 1
ATOM 3245 C CA . ASP A 1 423 ? -12.784 9.559 11.522 1.00 98.38 423 ASP A CA 1
ATOM 3246 C C . ASP A 1 423 ? -12.112 8.217 11.836 1.00 98.38 423 ASP A C 1
ATOM 3248 O O . ASP A 1 423 ? -12.784 7.306 12.324 1.00 98.38 423 ASP A O 1
ATOM 3252 N N . TYR A 1 424 ? -10.782 8.116 11.724 1.00 98.44 424 TYR A N 1
ATOM 3253 C CA . TYR A 1 424 ? -10.051 6.983 12.309 1.00 98.44 424 TYR A CA 1
ATOM 3254 C C . TYR A 1 424 ? -10.213 6.916 13.834 1.00 98.44 424 TYR A C 1
ATOM 3256 O O . TYR A 1 424 ? -10.419 5.837 14.389 1.00 98.44 424 TYR A O 1
ATOM 3264 N N . ALA A 1 425 ? -10.187 8.056 14.531 1.00 97.94 425 ALA A N 1
ATOM 3265 C CA . ALA A 1 425 ? -10.398 8.081 15.976 1.00 97.94 425 ALA A CA 1
ATOM 3266 C C . ALA A 1 425 ? -11.835 7.723 16.367 1.00 97.94 425 ALA A C 1
ATOM 3268 O O . ALA A 1 425 ? -12.036 7.120 17.419 1.00 97.94 425 ALA A O 1
ATOM 3269 N N . ARG A 1 426 ? -12.838 8.037 15.536 1.00 97.75 426 ARG A N 1
ATOM 3270 C CA . ARG A 1 426 ? -14.216 7.553 15.729 1.00 97.75 426 ARG A CA 1
ATOM 3271 C C . ARG A 1 426 ? -14.291 6.042 15.614 1.00 97.75 426 ARG A C 1
ATOM 3273 O O . ARG A 1 426 ? -14.939 5.427 16.451 1.00 97.75 426 ARG A O 1
ATOM 3280 N N . PHE A 1 427 ? -13.589 5.455 14.646 1.00 98.50 427 PHE A N 1
ATOM 3281 C CA . PHE A 1 427 ? -13.514 4.003 14.509 1.00 98.50 427 PHE A CA 1
ATOM 3282 C C . PHE A 1 427 ? -12.851 3.353 15.731 1.00 98.50 427 PHE A C 1
ATOM 3284 O O . PHE A 1 427 ? -13.416 2.431 16.318 1.00 98.50 427 PHE A O 1
ATOM 3291 N N . GLY A 1 428 ? -11.720 3.894 16.195 1.00 97.31 428 GLY A N 1
ATOM 3292 C CA . GLY A 1 428 ? -11.085 3.443 17.438 1.00 97.31 428 GLY A CA 1
ATOM 3293 C C . GLY A 1 428 ? -11.991 3.610 18.666 1.00 97.31 428 GLY A C 1
ATOM 3294 O O . GLY A 1 428 ? -12.122 2.691 19.473 1.00 97.31 428 GLY A O 1
ATOM 3295 N N . ARG A 1 429 ? -12.682 4.752 18.792 1.00 95.81 429 ARG A N 1
ATOM 3296 C CA . ARG A 1 429 ? -13.650 4.998 19.872 1.00 95.81 429 ARG A CA 1
ATOM 3297 C C . ARG A 1 429 ? -14.813 4.016 19.818 1.00 95.81 429 ARG A C 1
ATOM 3299 O O . ARG A 1 429 ? -15.236 3.548 20.864 1.00 95.81 429 ARG A O 1
ATOM 3306 N N . LEU A 1 430 ? -15.312 3.680 18.633 1.00 97.50 430 LEU A N 1
ATOM 3307 C CA . LEU A 1 430 ? -16.388 2.708 18.489 1.00 97.50 430 LEU A CA 1
ATOM 3308 C C . LEU A 1 430 ? -15.980 1.346 19.075 1.00 97.50 430 LEU A C 1
ATOM 3310 O O . LEU A 1 430 ? -16.776 0.736 19.774 1.00 97.50 430 LEU A O 1
ATOM 3314 N N . PHE A 1 431 ? -14.731 0.908 18.884 1.00 97.44 431 PHE A N 1
ATOM 3315 C CA . PHE A 1 431 ? -14.193 -0.309 19.514 1.00 97.44 431 PHE A CA 1
ATOM 3316 C C . PHE A 1 431 ? -13.948 -0.182 21.028 1.00 97.44 431 PHE A C 1
ATOM 3318 O O . PHE A 1 431 ? -14.079 -1.175 21.750 1.00 97.44 431 PHE A O 1
ATOM 3325 N N . LEU A 1 432 ? -13.609 1.014 21.527 1.00 94.06 432 LEU A N 1
ATOM 3326 C CA . LEU A 1 432 ? -13.567 1.278 22.973 1.00 94.06 432 LEU A CA 1
ATOM 3327 C C . LEU A 1 432 ? -14.953 1.189 23.617 1.00 94.06 432 LEU A C 1
ATOM 3329 O O . LEU A 1 432 ? -15.074 0.706 24.736 1.00 94.06 432 LEU A O 1
ATOM 3333 N N . GLU A 1 433 ? -15.984 1.651 22.914 1.00 94.38 433 GLU A N 1
ATOM 3334 C CA . GLU A 1 433 ? -17.381 1.664 23.364 1.00 94.38 433 GLU A CA 1
ATOM 3335 C C . GLU A 1 433 ? -18.114 0.364 22.971 1.00 94.38 433 GLU A C 1
ATOM 3337 O O . GLU A 1 433 ? -19.322 0.362 22.732 1.00 94.38 433 GLU A O 1
ATOM 3342 N N . ASN A 1 434 ? -17.378 -0.750 22.857 1.00 96.12 434 ASN A N 1
ATOM 3343 C CA . ASN A 1 434 ? -17.899 -2.088 22.546 1.00 96.12 434 ASN A CA 1
ATOM 3344 C C . ASN A 1 434 ? -18.807 -2.152 21.305 1.00 96.12 434 ASN A C 1
ATOM 3346 O O . ASN A 1 434 ? -19.767 -2.918 21.255 1.00 96.12 434 ASN A O 1
ATOM 3350 N N . GLY A 1 435 ? -18.513 -1.341 20.291 1.00 97.62 435 GLY A N 1
ATOM 3351 C CA . GLY A 1 435 ? -19.234 -1.312 19.022 1.00 97.62 435 GLY A CA 1
ATOM 3352 C C . GLY A 1 435 ? -20.508 -0.468 19.032 1.00 97.62 435 GLY A C 1
ATOM 3353 O O . GLY A 1 435 ? -21.242 -0.484 18.039 1.00 97.62 435 GLY A O 1
ATOM 3354 N N . ALA A 1 436 ? -20.783 0.266 20.115 1.00 97.44 436 ALA A N 1
ATOM 3355 C CA . ALA A 1 436 ? -21.992 1.059 20.273 1.00 97.44 436 ALA A CA 1
ATOM 3356 C C . ALA A 1 436 ? -21.730 2.572 20.211 1.00 97.44 436 ALA A C 1
ATOM 3358 O O . ALA A 1 436 ? -20.742 3.092 20.728 1.00 97.44 436 ALA A O 1
ATOM 3359 N N . ARG A 1 437 ? -22.682 3.299 19.625 1.00 95.06 437 ARG A N 1
ATOM 3360 C CA . ARG A 1 437 ? -22.757 4.764 19.657 1.00 95.06 437 ARG A CA 1
ATOM 3361 C C . ARG A 1 437 ? -24.097 5.171 20.248 1.00 95.06 437 ARG A C 1
ATOM 3363 O O . ARG A 1 437 ? -25.134 4.768 19.736 1.00 95.06 437 ARG A O 1
ATOM 3370 N N . ASP A 1 438 ? -24.090 5.975 21.310 1.00 90.81 438 ASP A N 1
ATOM 3371 C CA . ASP A 1 438 ? -25.306 6.520 21.941 1.00 90.81 438 ASP A CA 1
ATOM 3372 C C . ASP A 1 438 ? -26.388 5.452 22.250 1.00 90.81 438 ASP A C 1
ATOM 3374 O O . ASP A 1 438 ? -27.590 5.712 22.204 1.00 90.81 438 ASP A O 1
ATOM 3378 N N . GLY A 1 439 ? -25.957 4.222 22.564 1.00 90.94 439 GLY A N 1
ATOM 3379 C CA . GLY A 1 439 ? -26.824 3.068 22.829 1.00 90.94 439 GLY A CA 1
ATOM 3380 C C . GLY A 1 439 ? -27.307 2.301 21.589 1.00 90.94 439 GLY A C 1
ATOM 3381 O O . GLY A 1 439 ? -27.961 1.271 21.742 1.00 90.94 439 GLY A O 1
ATOM 3382 N N . GLN A 1 440 ? -26.988 2.756 20.376 1.00 95.50 440 GLN A N 1
ATOM 3383 C CA . GLN A 1 440 ? -27.169 1.990 19.145 1.00 95.50 440 GLN A CA 1
ATOM 3384 C C . GLN A 1 440 ? -25.957 1.082 18.920 1.00 95.50 440 GLN A C 1
ATOM 3386 O O . GLN A 1 440 ? -24.840 1.566 18.739 1.00 95.50 440 GLN A O 1
ATOM 3391 N N . GLN A 1 441 ? -26.190 -0.230 18.882 1.00 98.19 441 GLN A N 1
ATOM 3392 C CA . GLN A 1 441 ? -25.173 -1.196 18.475 1.00 98.19 441 GLN A CA 1
ATOM 3393 C C . GLN A 1 441 ? -24.934 -1.077 16.966 1.00 98.19 441 GLN A C 1
ATOM 3395 O O . GLN A 1 441 ? -25.883 -1.165 16.187 1.00 98.19 441 GLN A O 1
ATOM 3400 N N . ILE A 1 442 ? -23.684 -0.847 16.565 1.00 98.44 442 ILE A N 1
ATOM 3401 C CA . ILE A 1 442 ? -23.275 -0.754 15.157 1.00 98.44 442 ILE A CA 1
ATOM 3402 C C . ILE A 1 442 ? -22.450 -1.982 14.783 1.00 98.44 442 ILE A C 1
ATOM 3404 O O . ILE A 1 442 ? -22.780 -2.667 13.826 1.00 98.44 442 ILE A O 1
ATOM 3408 N N . ILE A 1 443 ? -21.401 -2.274 15.554 1.00 98.69 443 ILE A N 1
ATOM 3409 C CA . ILE A 1 443 ? -20.620 -3.514 15.440 1.00 98.69 443 ILE A CA 1
ATOM 3410 C C . ILE A 1 443 ? -21.046 -4.407 16.602 1.00 98.69 443 ILE A C 1
ATOM 3412 O O . ILE A 1 443 ? -21.076 -3.889 17.713 1.00 98.69 443 ILE A O 1
ATOM 3416 N N . PRO A 1 444 ? -21.358 -5.699 16.428 1.00 98.56 444 PRO A N 1
ATOM 3417 C CA . PRO A 1 444 ? -21.763 -6.553 17.545 1.00 98.56 444 PRO A CA 1
ATOM 3418 C C . PRO A 1 444 ? -20.737 -6.550 18.687 1.00 98.56 444 PRO A C 1
ATOM 3420 O O . PRO A 1 444 ? -19.539 -6.692 18.444 1.00 98.56 444 PRO A O 1
ATOM 3423 N N . GLU A 1 445 ? -21.196 -6.431 19.936 1.00 98.19 445 GLU A N 1
ATOM 3424 C CA . GLU A 1 445 ? -20.319 -6.427 21.122 1.00 98.19 445 GLU A CA 1
ATOM 3425 C C . GLU A 1 445 ? -19.449 -7.693 21.179 1.00 98.19 445 GLU A C 1
ATOM 3427 O O . GLU A 1 445 ? -18.238 -7.616 21.371 1.00 98.19 445 GLU A O 1
ATOM 3432 N N . THR A 1 446 ? -20.045 -8.853 20.892 1.00 97.88 446 THR A N 1
ATOM 3433 C CA . THR A 1 446 ? -19.334 -10.138 20.820 1.00 97.88 446 THR A CA 1
ATOM 3434 C C . THR A 1 446 ? -18.253 -10.156 19.739 1.00 97.88 446 THR A C 1
ATOM 3436 O O . THR A 1 446 ? -17.211 -10.780 19.930 1.00 97.88 446 THR A O 1
ATOM 3439 N N . TRP A 1 447 ? -18.464 -9.454 18.620 1.00 98.69 447 TRP A N 1
ATOM 3440 C CA . TRP A 1 447 ? -17.459 -9.325 17.566 1.00 98.69 447 TRP A CA 1
ATOM 3441 C C . TRP A 1 447 ? -16.295 -8.450 18.011 1.00 98.69 447 TRP A C 1
ATOM 3443 O O . TRP A 1 447 ? -15.144 -8.788 17.753 1.00 98.69 447 TRP A O 1
ATOM 3453 N N . VAL A 1 448 ? -16.578 -7.343 18.702 1.00 98.38 448 VAL A N 1
ATOM 3454 C CA . VAL A 1 448 ? -15.545 -6.463 19.259 1.00 98.38 448 VAL A CA 1
ATOM 3455 C C . VAL A 1 448 ? -14.685 -7.216 20.276 1.00 98.38 448 VAL A C 1
ATOM 3457 O O . VAL A 1 448 ? -13.462 -7.119 20.210 1.00 98.38 448 VAL A O 1
ATOM 3460 N N . GLU A 1 449 ? -15.287 -8.013 21.162 1.00 96.56 449 GLU A N 1
ATOM 3461 C CA . GLU A 1 449 ? -14.540 -8.836 22.122 1.00 96.56 449 GLU A CA 1
ATOM 3462 C C . GLU A 1 449 ? -13.660 -9.897 21.450 1.00 96.56 449 GLU A C 1
ATOM 3464 O O . GLU A 1 449 ? -12.496 -10.039 21.824 1.00 96.56 449 GLU A O 1
ATOM 3469 N N . ALA A 1 450 ? -14.194 -10.623 20.461 1.00 97.31 450 ALA A N 1
ATOM 3470 C CA . ALA A 1 450 ? -13.439 -11.631 19.713 1.00 97.31 450 ALA A CA 1
ATOM 3471 C C . ALA A 1 450 ? -12.331 -11.002 18.853 1.00 97.31 450 ALA A C 1
ATOM 3473 O O . ALA A 1 450 ? -11.250 -11.562 18.700 1.00 97.31 450 ALA A O 1
ATOM 3474 N N . SER A 1 451 ? -12.571 -9.799 18.328 1.00 98.19 451 SER A N 1
ATOM 3475 C CA . SER A 1 451 ? -11.614 -9.097 17.478 1.00 98.19 451 SER A CA 1
ATOM 3476 C C . SER A 1 451 ? -10.369 -8.645 18.226 1.00 98.19 451 SER A C 1
ATOM 3478 O O . SER A 1 451 ? -9.307 -8.586 17.618 1.00 98.19 451 SER A O 1
ATOM 3480 N N . THR A 1 452 ? -10.485 -8.321 19.515 1.00 96.81 452 THR A N 1
ATOM 3481 C CA . THR A 1 452 ? -9.406 -7.707 20.305 1.00 96.81 452 THR A CA 1
ATOM 3482 C C . THR A 1 452 ? -8.801 -8.659 21.337 1.00 96.81 452 THR A C 1
ATOM 3484 O O . THR A 1 452 ? -8.199 -8.199 22.305 1.00 96.81 452 THR A O 1
ATOM 3487 N N . ARG A 1 453 ? -8.998 -9.976 21.193 1.00 95.31 453 ARG A N 1
ATOM 3488 C CA . ARG A 1 453 ? -8.451 -10.996 22.100 1.00 95.31 453 ARG A CA 1
ATOM 3489 C C . ARG A 1 453 ? -7.932 -12.206 21.317 1.00 95.31 453 ARG A C 1
ATOM 3491 O O . ARG A 1 453 ? -8.533 -12.546 20.299 1.00 95.31 453 ARG A O 1
ATOM 3498 N N . PRO A 1 454 ? -6.873 -12.888 21.788 1.00 96.00 454 PRO A N 1
ATOM 3499 C CA . PRO A 1 454 ? -6.416 -14.118 21.157 1.00 96.00 454 PRO A CA 1
ATOM 3500 C C . PRO A 1 454 ? -7.454 -15.223 21.368 1.00 96.00 454 PRO A C 1
ATOM 3502 O O . PRO A 1 454 ? -7.932 -15.424 22.487 1.00 96.00 454 PRO A O 1
ATOM 3505 N N . SER A 1 455 ? -7.800 -15.957 20.310 1.00 95.75 455 SER A N 1
ATOM 3506 C CA . SER A 1 455 ? -8.713 -17.108 20.399 1.00 95.75 455 SER A CA 1
ATOM 3507 C C . SER A 1 455 ? -7.986 -18.456 20.504 1.00 95.75 455 SER A C 1
ATOM 3509 O O . SER A 1 455 ? -8.603 -19.465 20.852 1.00 95.75 455 SER A O 1
ATOM 3511 N N . ALA A 1 456 ? -6.673 -18.491 20.245 1.00 97.31 456 ALA A N 1
ATOM 3512 C CA . ALA A 1 456 ? -5.882 -19.717 20.179 1.00 97.31 456 ALA A CA 1
ATOM 3513 C C . ALA A 1 456 ? -4.412 -19.504 20.601 1.00 97.31 456 ALA A C 1
ATOM 3515 O O . ALA A 1 456 ? -3.894 -18.396 20.480 1.00 97.31 456 ALA A O 1
ATOM 3516 N N . PRO A 1 457 ? -3.682 -20.566 21.011 1.00 97.19 457 PRO A N 1
ATOM 3517 C CA . PRO A 1 457 ? -2.299 -20.444 21.488 1.00 97.19 457 PRO A CA 1
ATOM 3518 C C . PRO A 1 457 ? -1.304 -19.822 20.497 1.00 97.19 457 PRO A C 1
ATOM 3520 O O . PRO A 1 457 ? -0.347 -19.184 20.919 1.00 97.19 457 PRO A O 1
ATOM 3523 N N . HIS A 1 458 ? -1.502 -19.999 19.188 1.00 97.38 458 HIS A N 1
ATOM 3524 C CA . HIS A 1 458 ? -0.630 -19.412 18.161 1.00 97.38 458 HIS A CA 1
ATOM 3525 C C . HIS A 1 458 ? -0.875 -17.906 17.947 1.00 97.38 458 HIS A C 1
ATOM 3527 O O . HIS A 1 458 ? -0.152 -17.279 17.185 1.00 97.38 458 HIS A O 1
ATOM 3533 N N . LEU A 1 459 ? -1.884 -17.340 18.618 1.00 97.81 459 LEU A N 1
ATOM 3534 C CA . LEU A 1 459 ? -2.271 -15.928 18.566 1.00 97.81 459 LEU A CA 1
ATOM 3535 C C . LEU A 1 459 ? -1.909 -15.165 19.847 1.00 97.81 459 LEU A C 1
ATOM 3537 O O . LEU A 1 459 ? -2.113 -13.954 19.921 1.00 97.81 459 LEU A O 1
ATOM 3541 N N . GLU A 1 460 ? -1.432 -15.870 20.875 1.00 97.25 460 GLU A N 1
ATOM 3542 C CA . GLU A 1 460 ? -1.069 -15.270 22.157 1.00 97.25 460 GLU A CA 1
ATOM 3543 C C . GLU A 1 460 ? 0.188 -14.393 22.016 1.00 97.25 460 GLU A C 1
ATOM 3545 O O . GLU A 1 460 ? 1.134 -14.806 21.330 1.00 97.25 460 GLU A O 1
ATOM 3550 N N . PRO A 1 461 ? 0.223 -13.222 22.681 1.00 95.06 461 PRO A N 1
ATOM 3551 C CA . PRO A 1 461 ? 1.393 -12.356 22.713 1.00 95.06 461 PRO A CA 1
ATOM 3552 C C . PRO A 1 461 ? 2.584 -12.984 23.455 1.00 95.06 461 PRO A C 1
ATOM 3554 O O . PRO A 1 461 ? 2.436 -13.859 24.313 1.00 95.06 461 PRO A O 1
ATOM 3557 N N . GLY A 1 462 ? 3.775 -12.467 23.163 1.00 91.88 462 GLY A N 1
ATOM 3558 C CA . GLY A 1 462 ? 5.052 -12.860 23.752 1.00 91.88 462 GLY A CA 1
ATOM 3559 C C . GLY A 1 462 ? 5.948 -13.629 22.781 1.00 91.88 462 GLY A C 1
ATOM 3560 O O . GLY A 1 462 ? 5.668 -13.736 21.591 1.00 91.88 462 GLY A O 1
ATOM 3561 N N . ASP A 1 463 ? 7.054 -14.168 23.300 1.00 92.19 463 ASP A N 1
ATOM 3562 C CA . ASP A 1 463 ? 7.981 -15.025 22.546 1.00 92.19 463 ASP A CA 1
ATOM 3563 C C . ASP A 1 463 ? 7.299 -16.362 22.194 1.00 92.19 463 ASP A C 1
ATOM 3565 O O . ASP A 1 463 ? 7.373 -17.351 22.933 1.00 92.19 463 ASP A O 1
ATOM 3569 N N . ASN A 1 464 ? 6.535 -16.345 21.100 1.00 93.00 464 ASN A N 1
ATOM 3570 C CA . ASN A 1 464 ? 5.657 -17.421 20.670 1.00 93.00 464 ASN A CA 1
ATOM 3571 C C . ASN A 1 464 ? 6.213 -18.094 19.404 1.00 93.00 464 ASN A C 1
ATOM 3573 O O . ASN A 1 464 ? 6.147 -17.515 18.321 1.00 93.00 464 ASN A O 1
ATOM 3577 N N . PRO A 1 465 ? 6.692 -19.351 19.477 1.00 95.25 465 PRO A N 1
ATOM 3578 C CA . PRO A 1 465 ? 7.260 -20.041 18.318 1.00 95.25 465 PRO A CA 1
ATOM 3579 C C . PRO A 1 465 ? 6.222 -20.391 17.239 1.00 95.25 465 PRO A C 1
ATOM 3581 O O . PRO A 1 465 ? 6.599 -20.860 16.166 1.00 95.25 465 PRO A O 1
ATOM 3584 N N . ALA A 1 466 ? 4.928 -20.221 17.528 1.00 96.25 466 ALA A N 1
ATOM 3585 C CA . ALA A 1 466 ? 3.833 -20.403 16.582 1.00 96.25 466 ALA A CA 1
ATOM 3586 C C . ALA A 1 466 ? 3.325 -19.075 15.981 1.00 96.25 466 ALA A C 1
ATOM 3588 O O . ALA A 1 466 ? 2.292 -19.068 15.316 1.00 96.25 466 ALA A O 1
ATOM 3589 N N . SER A 1 467 ? 4.045 -17.975 16.200 1.00 95.44 467 SER A N 1
ATOM 3590 C CA . SER A 1 467 ? 3.774 -16.668 15.606 1.00 95.44 467 SER A CA 1
ATOM 3591 C C . SER A 1 467 ? 5.009 -16.157 14.870 1.00 95.44 467 SER A C 1
ATOM 3593 O O . SER A 1 467 ? 6.141 -16.546 15.170 1.00 95.44 467 SER A O 1
ATOM 3595 N N . PHE A 1 468 ? 4.792 -15.310 13.870 1.00 92.12 468 PHE A N 1
ATOM 3596 C CA . PHE A 1 468 ? 5.862 -14.616 13.156 1.00 92.12 468 PHE A CA 1
ATOM 3597 C C . PHE A 1 468 ? 6.409 -13.416 13.950 1.00 92.12 468 PHE A C 1
ATOM 3599 O O . PHE A 1 468 ? 7.516 -12.963 13.670 1.00 92.12 468 PHE A O 1
ATOM 3606 N N . TRP A 1 469 ? 5.653 -12.911 14.933 1.00 91.44 469 TRP A N 1
ATOM 3607 C CA . TRP A 1 469 ? 5.999 -11.721 15.712 1.00 91.44 469 TRP A CA 1
ATOM 3608 C C . TRP A 1 469 ? 5.556 -11.834 17.178 1.00 91.44 469 TRP A C 1
ATOM 3610 O O . TRP A 1 469 ? 4.739 -12.688 17.524 1.00 91.44 469 TRP A O 1
ATOM 3620 N N . THR A 1 470 ? 6.098 -10.976 18.049 1.00 91.31 470 THR A N 1
ATOM 3621 C CA . THR A 1 470 ? 5.844 -11.017 19.501 1.00 91.31 470 THR A CA 1
ATOM 3622 C C . THR A 1 470 ? 4.485 -10.451 19.901 1.00 91.31 470 THR A C 1
ATOM 3624 O O . THR A 1 470 ? 4.010 -10.703 21.007 1.00 91.31 470 THR A O 1
ATOM 3627 N N . PHE A 1 471 ? 3.835 -9.679 19.032 1.00 93.19 471 PHE A N 1
ATOM 3628 C CA . PHE A 1 471 ? 2.486 -9.191 19.297 1.00 93.19 471 PHE A CA 1
ATOM 3629 C C . PHE A 1 471 ? 1.484 -10.321 19.083 1.00 93.19 471 PHE A C 1
ATOM 3631 O O . PHE A 1 471 ? 1.584 -11.093 18.131 1.00 93.19 471 PHE A O 1
ATOM 3638 N N . GLY A 1 472 ? 0.492 -10.386 19.965 1.00 96.38 472 GLY A N 1
ATOM 3639 C CA . GLY A 1 472 ? -0.659 -11.250 19.774 1.00 96.38 472 GLY A CA 1
ATOM 3640 C C . GLY A 1 472 ? -1.567 -10.721 18.666 1.00 96.38 472 GLY A C 1
ATOM 3641 O O . GLY A 1 472 ? -1.417 -9.589 18.188 1.00 96.38 472 GLY A O 1
ATOM 3642 N N . TYR A 1 473 ? -2.548 -11.531 18.278 1.00 97.81 473 TYR A N 1
ATOM 3643 C CA . TYR A 1 473 ? -3.460 -11.189 17.191 1.00 97.81 473 TYR A CA 1
ATOM 3644 C C . TYR A 1 473 ? -4.898 -11.650 17.459 1.00 97.81 473 TYR A C 1
ATOM 3646 O O . TYR A 1 473 ? -5.130 -12.707 18.038 1.00 97.81 473 TYR A O 1
ATOM 3654 N N . GLY A 1 474 ? -5.874 -10.852 17.033 1.00 97.81 474 GLY A N 1
ATOM 3655 C CA . GLY A 1 474 ? -7.299 -11.199 17.026 1.00 97.81 474 GLY A CA 1
ATOM 3656 C C . GLY A 1 474 ? -7.876 -11.142 15.609 1.00 97.81 474 GLY A C 1
ATOM 3657 O O . GLY A 1 474 ? -7.195 -11.453 14.634 1.00 97.81 474 GLY A O 1
ATOM 3658 N N . TYR A 1 475 ? -9.124 -10.701 15.442 1.00 98.44 475 TYR A N 1
ATOM 3659 C CA . TYR A 1 475 ? -9.702 -10.508 14.102 1.00 98.44 475 TYR A CA 1
ATOM 3660 C C . TYR A 1 475 ? -9.236 -9.192 13.488 1.00 98.44 475 TYR A C 1
ATOM 3662 O O . TYR A 1 475 ? -9.922 -8.169 13.551 1.00 98.44 475 TYR A O 1
ATOM 3670 N N . LYS A 1 476 ? -8.061 -9.236 12.854 1.00 97.94 476 LYS A N 1
ATOM 3671 C CA . LYS A 1 476 ? -7.379 -8.091 12.231 1.00 97.94 476 LYS A CA 1
ATOM 3672 C C . LYS A 1 476 ? -6.979 -6.969 13.200 1.00 97.94 476 LYS A C 1
ATOM 3674 O O . LYS A 1 476 ? -6.835 -5.821 12.776 1.00 97.94 476 LYS A O 1
ATOM 3679 N N . TRP A 1 477 ? -6.765 -7.295 14.471 1.00 98.12 477 TRP A N 1
ATOM 3680 C CA . TRP A 1 477 ? -6.204 -6.392 15.480 1.00 98.12 477 TRP A CA 1
ATOM 3681 C C . TRP A 1 477 ? -4.978 -7.019 16.127 1.00 98.12 477 TRP A C 1
ATOM 3683 O O . TRP A 1 477 ? -4.966 -8.215 16.409 1.00 98.12 477 TRP A O 1
ATOM 3693 N N . TRP A 1 478 ? -3.970 -6.195 16.383 1.00 97.19 478 TRP A N 1
ATOM 3694 C CA . TRP A 1 478 ? -2.790 -6.573 17.143 1.00 97.19 478 TRP A CA 1
ATOM 3695 C C . TRP A 1 478 ? -3.024 -6.380 18.633 1.00 97.19 478 TRP A C 1
ATOM 3697 O O . TRP A 1 478 ? -3.759 -5.480 19.048 1.00 97.19 478 TRP A O 1
ATOM 3707 N N . ILE A 1 479 ? -2.339 -7.191 19.427 1.00 95.81 479 ILE A N 1
ATOM 3708 C CA . ILE A 1 479 ? -2.392 -7.178 20.884 1.00 95.81 479 ILE A CA 1
ATOM 3709 C C . ILE A 1 479 ? -0.946 -7.045 21.385 1.00 95.81 479 ILE A C 1
ATOM 3711 O O . ILE A 1 479 ? -0.111 -7.871 21.014 1.00 95.81 479 ILE A O 1
ATOM 3715 N N . PRO A 1 480 ? -0.608 -6.011 22.177 1.00 90.62 480 PRO A N 1
ATOM 3716 C CA . PRO A 1 480 ? 0.746 -5.825 22.699 1.00 90.62 480 PRO A CA 1
ATOM 3717 C C . PRO A 1 480 ? 1.251 -7.027 23.510 1.00 90.62 480 PRO A C 1
ATOM 3719 O O . PRO A 1 480 ? 0.463 -7.836 23.987 1.00 90.62 480 PRO A O 1
ATOM 3722 N N . GLU A 1 481 ? 2.566 -7.111 23.726 1.00 87.56 481 GLU A N 1
ATOM 3723 C CA . GLU A 1 481 ? 3.196 -8.225 24.458 1.00 87.56 481 GLU A CA 1
ATOM 3724 C C . GLU A 1 481 ? 2.701 -8.403 25.903 1.00 87.56 481 GLU A C 1
ATOM 3726 O O . GLU A 1 481 ? 2.613 -9.522 26.403 1.00 87.56 481 GLU A O 1
ATOM 3731 N N . ASN A 1 482 ? 2.401 -7.298 26.589 1.00 84.62 482 ASN A N 1
ATOM 3732 C CA . ASN A 1 482 ? 1.937 -7.289 27.978 1.00 84.62 482 ASN A CA 1
ATOM 3733 C C . ASN A 1 482 ? 0.670 -6.433 28.083 1.00 84.62 482 ASN A C 1
ATOM 3735 O O . ASN A 1 482 ? 0.747 -5.317 28.596 1.00 84.62 482 ASN A O 1
ATOM 3739 N N . PRO A 1 483 ? -0.468 -6.905 27.549 1.00 83.56 483 PRO A N 1
ATOM 3740 C CA . PRO A 1 483 ? -1.654 -6.079 27.445 1.00 83.56 483 PRO A CA 1
ATOM 3741 C C . PRO A 1 483 ? -2.376 -5.987 28.800 1.00 83.56 483 PRO A C 1
ATOM 3743 O O . PRO A 1 483 ? -2.702 -6.999 29.423 1.00 83.56 483 PRO A O 1
ATOM 3746 N N . GLU A 1 484 ? -2.691 -4.770 29.227 1.00 82.94 484 GLU A N 1
ATOM 3747 C CA . GLU A 1 484 ? -3.666 -4.415 30.261 1.00 82.94 484 GLU A CA 1
ATOM 3748 C C . GLU A 1 484 ? -5.032 -4.059 29.624 1.00 82.94 484 GLU A C 1
ATOM 3750 O O . GLU A 1 484 ? -5.725 -3.169 30.100 1.00 82.94 484 GLU A O 1
ATOM 3755 N N . ASP A 1 485 ? -5.443 -4.780 28.568 1.00 87.88 485 ASP A N 1
ATOM 3756 C CA . ASP A 1 485 ? -6.645 -4.544 27.728 1.00 87.88 485 ASP A CA 1
ATOM 3757 C C . ASP A 1 485 ? -6.470 -3.477 26.625 1.00 87.88 485 ASP A C 1
ATOM 3759 O O . ASP A 1 485 ? -7.423 -2.791 26.235 1.00 87.88 485 ASP A O 1
ATOM 3763 N N . GLU A 1 486 ? -5.252 -3.353 26.089 1.00 90.81 486 GLU A N 1
ATOM 3764 C CA . GLU A 1 486 ? -4.966 -2.552 24.897 1.00 90.81 486 GLU A CA 1
ATOM 3765 C C . GLU A 1 486 ? -4.890 -3.394 23.622 1.00 90.81 486 GLU A C 1
ATOM 3767 O O . GLU A 1 486 ? -4.528 -4.573 23.617 1.00 90.81 486 GLU A O 1
ATOM 3772 N N . PHE A 1 487 ? -5.218 -2.754 22.507 1.00 93.62 487 PHE A N 1
ATOM 3773 C CA . PHE A 1 487 ? -5.169 -3.340 21.174 1.00 93.62 487 PHE A CA 1
ATOM 3774 C C . PHE A 1 487 ? -4.911 -2.248 20.138 1.00 93.62 487 PHE A C 1
ATOM 3776 O O . PHE A 1 487 ? -5.150 -1.059 20.379 1.00 93.62 487 PHE A O 1
ATOM 3783 N N . LEU A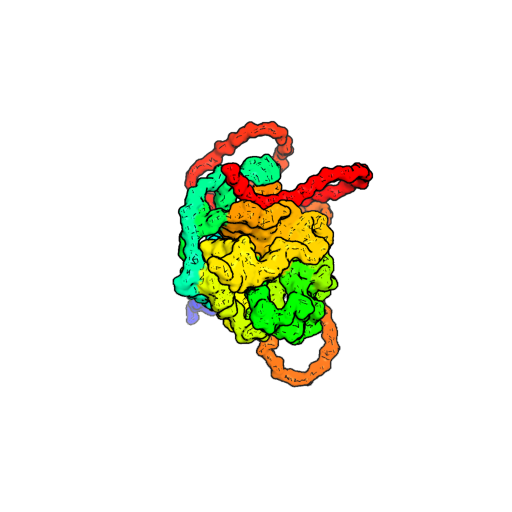 1 488 ? -4.402 -2.636 18.969 1.00 95.19 488 LEU A N 1
ATOM 3784 C CA . LEU A 1 488 ? -4.046 -1.674 17.935 1.00 95.19 488 LEU A CA 1
ATOM 3785 C C . LEU A 1 488 ? -4.219 -2.186 16.506 1.00 95.19 488 LEU A C 1
ATOM 3787 O O . LEU A 1 488 ? -4.045 -3.365 16.205 1.00 95.19 488 LEU A O 1
ATOM 3791 N N . ALA A 1 489 ? -4.553 -1.263 15.612 1.00 95.00 489 ALA A N 1
ATOM 3792 C CA . ALA A 1 489 ? -4.478 -1.450 14.172 1.00 95.00 489 ALA A CA 1
ATOM 3793 C C . ALA A 1 489 ? -3.162 -0.838 13.683 1.00 95.00 489 ALA A C 1
ATOM 3795 O O . ALA A 1 489 ? -2.846 0.294 14.054 1.00 95.00 489 ALA A O 1
ATOM 3796 N N . ILE A 1 490 ? -2.412 -1.573 12.860 1.00 91.62 490 ILE A N 1
ATOM 3797 C CA . ILE A 1 490 ? -1.089 -1.158 12.372 1.00 91.62 490 ILE A CA 1
ATOM 3798 C C . ILE A 1 490 ? -1.082 -1.169 10.846 1.00 91.62 490 ILE A C 1
ATOM 3800 O O . ILE A 1 490 ? -1.459 -2.164 10.225 1.00 91.62 490 ILE A O 1
ATOM 3804 N N . GLY A 1 491 ? -0.628 -0.068 10.255 1.00 87.75 491 GLY A N 1
ATOM 3805 C CA . GLY A 1 491 ? -0.273 0.093 8.853 1.00 87.75 491 GLY A CA 1
ATOM 3806 C C . GLY A 1 491 ? 1.230 0.298 8.680 1.00 87.75 491 GLY A C 1
ATOM 3807 O O . GLY A 1 491 ? 1.884 0.894 9.538 1.00 87.75 491 GLY A O 1
ATOM 3808 N N . ILE A 1 492 ? 1.773 -0.174 7.551 1.00 83.12 492 ILE A N 1
ATOM 3809 C CA . ILE A 1 492 ? 3.175 0.073 7.185 1.00 83.12 492 ILE A CA 1
ATOM 3810 C C . ILE A 1 492 ? 3.464 1.582 7.152 1.00 83.12 492 ILE A C 1
ATOM 3812 O O . ILE A 1 492 ? 2.556 2.397 6.966 1.00 83.12 492 ILE A O 1
ATOM 3816 N N . TRP A 1 493 ? 4.725 1.948 7.376 1.00 78.81 493 TRP A N 1
ATOM 3817 C CA . TRP A 1 493 ? 5.185 3.333 7.529 1.00 78.81 493 TRP A CA 1
ATOM 3818 C C . TRP A 1 493 ? 4.636 4.065 8.760 1.00 78.81 493 TRP A C 1
ATOM 3820 O O . TRP A 1 493 ? 4.852 5.256 8.907 1.00 78.81 493 TRP A O 1
ATOM 3830 N N . GLY A 1 494 ? 4.012 3.344 9.695 1.00 81.88 494 GLY A N 1
ATOM 3831 C CA . GLY A 1 494 ? 3.683 3.860 11.020 1.00 81.88 494 GLY A CA 1
ATOM 3832 C C . GLY A 1 494 ? 2.289 4.474 11.136 1.00 81.88 494 GLY A C 1
ATOM 3833 O O . GLY A 1 494 ? 2.107 5.486 11.809 1.00 81.88 494 GLY A O 1
ATOM 3834 N N . GLN A 1 495 ? 1.293 3.840 10.516 1.00 87.56 495 GLN A N 1
ATOM 3835 C CA . GLN A 1 495 ? -0.107 4.219 10.717 1.00 87.56 495 GLN A CA 1
ATOM 3836 C C . GLN A 1 495 ? -0.663 3.428 11.890 1.00 87.56 495 GLN A C 1
ATOM 3838 O O . GLN A 1 495 ? -0.693 2.199 11.840 1.00 87.56 495 GLN A O 1
ATOM 3843 N N . TYR A 1 496 ? -1.121 4.108 12.933 1.00 91.50 496 TYR A N 1
ATOM 3844 C CA . TYR A 1 496 ? -1.594 3.447 14.140 1.00 91.50 496 TYR A CA 1
ATOM 3845 C C . TYR A 1 496 ? -2.946 3.988 14.583 1.00 91.50 496 TYR A C 1
ATOM 3847 O O . TYR A 1 496 ? -3.140 5.198 14.708 1.00 91.50 496 TYR A O 1
ATOM 3855 N N . ILE A 1 497 ? -3.852 3.065 14.904 1.00 95.06 497 ILE A N 1
ATOM 3856 C CA . ILE A 1 497 ? -4.946 3.306 15.847 1.00 95.06 497 ILE A CA 1
ATOM 3857 C C . ILE A 1 497 ? -4.626 2.468 17.073 1.00 95.06 497 ILE A C 1
ATOM 3859 O O . ILE A 1 497 ? -4.644 1.245 16.997 1.00 95.06 497 ILE A O 1
ATOM 3863 N N . TYR A 1 498 ? -4.329 3.121 18.184 1.00 93.88 498 TYR A N 1
ATOM 3864 C CA . TYR A 1 498 ? -4.069 2.497 19.472 1.00 93.88 498 TYR A CA 1
ATOM 3865 C C . TYR A 1 498 ? -5.248 2.761 20.402 1.00 93.88 498 TYR A C 1
ATOM 3867 O O . TYR A 1 498 ? -5.668 3.911 20.545 1.00 93.88 498 TYR A O 1
ATOM 3875 N N . ALA A 1 499 ? -5.768 1.720 21.039 1.00 92.12 499 ALA A N 1
ATOM 3876 C CA . ALA A 1 499 ? -6.885 1.812 21.962 1.00 92.12 499 ALA A CA 1
ATOM 3877 C C . ALA A 1 499 ? -6.509 1.174 23.302 1.00 92.12 499 ALA A C 1
ATOM 3879 O O . ALA A 1 499 ? -6.049 0.039 23.346 1.00 92.12 499 ALA A O 1
ATOM 3880 N N . ASP A 1 500 ? -6.740 1.913 24.382 1.00 91.00 500 ASP A N 1
ATOM 3881 C CA . ASP A 1 500 ? -6.536 1.495 25.767 1.00 91.00 500 ASP A CA 1
ATOM 3882 C C . ASP A 1 500 ? -7.870 1.634 26.508 1.00 91.00 500 ASP A C 1
ATOM 3884 O O . ASP A 1 500 ? -8.383 2.745 26.713 1.00 91.00 500 ASP A O 1
ATOM 3888 N N . ARG A 1 501 ? -8.459 0.491 26.875 1.00 89.75 501 ARG A N 1
ATOM 3889 C CA . ARG A 1 501 ? -9.753 0.447 27.565 1.00 89.75 501 ARG A CA 1
ATOM 3890 C C . ARG A 1 501 ? -9.660 0.863 29.025 1.00 89.75 501 ARG A C 1
ATOM 3892 O O . ARG A 1 501 ? -10.594 1.494 29.514 1.00 89.75 501 ARG A O 1
ATOM 3899 N N . VAL A 1 502 ? -8.548 0.590 29.706 1.00 88.31 502 VAL A N 1
ATOM 3900 C CA . VAL A 1 502 ? -8.355 0.966 31.115 1.00 88.31 502 VAL A CA 1
ATOM 3901 C C . VAL A 1 502 ? -8.250 2.482 31.252 1.00 88.31 502 VAL A C 1
ATOM 3903 O O . VAL A 1 502 ? -8.886 3.083 32.122 1.00 88.31 502 VAL A O 1
ATOM 3906 N N . ALA A 1 503 ? -7.507 3.129 30.356 1.00 85.25 503 ALA A N 1
ATOM 3907 C CA . ALA A 1 503 ? -7.381 4.581 30.315 1.00 85.25 503 ALA A CA 1
ATOM 3908 C C . ALA A 1 503 ? -8.532 5.282 29.570 1.00 85.25 503 ALA A C 1
ATOM 3910 O O . ALA A 1 503 ? -8.546 6.520 29.523 1.00 85.25 503 ALA A O 1
ATOM 3911 N N . HIS A 1 504 ? -9.466 4.533 28.966 1.00 89.38 504 HIS A N 1
ATOM 3912 C CA . HIS A 1 504 ? -10.502 5.033 28.050 1.00 89.38 504 HIS A CA 1
ATOM 3913 C C . HIS A 1 504 ? -9.930 6.000 26.998 1.00 89.38 504 HIS A C 1
ATOM 3915 O O . HIS A 1 504 ? -10.414 7.127 26.829 1.00 89.38 504 HIS A O 1
ATOM 3921 N N . THR A 1 505 ? -8.846 5.587 26.342 1.00 85.69 505 THR A N 1
ATOM 3922 C CA . THR A 1 505 ? -8.059 6.431 25.438 1.00 85.69 505 THR A CA 1
ATOM 3923 C C . THR A 1 505 ? -7.903 5.778 24.070 1.00 85.69 505 THR A C 1
ATOM 3925 O O . THR A 1 505 ? -7.545 4.610 23.969 1.00 85.69 505 THR A O 1
ATOM 3928 N N . VAL A 1 506 ? -8.146 6.549 23.010 1.00 81.94 506 VAL A N 1
ATOM 3929 C CA . VAL A 1 506 ? -7.779 6.211 21.631 1.00 81.94 506 VAL A CA 1
ATOM 3930 C C . VAL A 1 506 ? -6.763 7.225 21.146 1.00 81.94 506 VAL A C 1
ATOM 3932 O O . VAL A 1 506 ? -7.000 8.432 21.199 1.00 81.94 506 VAL A O 1
ATOM 3935 N N . SER A 1 507 ? -5.650 6.726 20.634 1.00 75.25 507 SER A N 1
ATOM 3936 C CA . SER A 1 507 ? -4.628 7.524 19.974 1.00 75.25 507 SER A CA 1
ATOM 3937 C C . SER A 1 507 ? -4.548 7.113 18.513 1.00 75.25 507 SER A C 1
ATO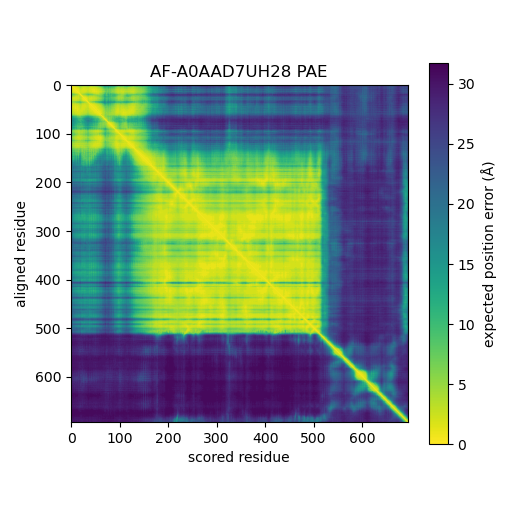M 3939 O O . SER A 1 507 ? -4.442 5.931 18.199 1.00 75.25 507 SER A O 1
ATOM 3941 N N . VAL A 1 508 ? -4.587 8.093 17.621 1.00 77.50 508 VAL A N 1
ATOM 3942 C CA . VAL A 1 508 ? -4.352 7.913 16.193 1.00 77.50 508 VAL A CA 1
ATOM 3943 C C . VAL A 1 508 ? -3.099 8.689 15.838 1.00 77.50 508 VAL A C 1
ATOM 3945 O O . VAL A 1 508 ? -3.046 9.905 16.032 1.00 77.50 508 VAL A O 1
ATOM 3948 N N . ILE A 1 509 ? -2.084 7.988 15.348 1.00 83.81 509 ILE A N 1
ATOM 3949 C CA . ILE A 1 509 ? -0.818 8.591 14.939 1.00 83.81 509 ILE A CA 1
ATOM 3950 C C . ILE A 1 509 ? -0.437 8.055 13.569 1.00 83.81 509 ILE A C 1
ATOM 3952 O O . ILE A 1 509 ? -0.436 6.847 13.345 1.00 83.81 509 ILE A O 1
ATOM 3956 N N . PHE A 1 510 ? -0.210 8.979 12.645 1.00 81.00 510 PHE A N 1
ATOM 3957 C CA . PHE A 1 510 ? 0.136 8.689 11.264 1.00 81.00 510 PHE A CA 1
ATOM 3958 C C . PHE A 1 510 ? 1.496 9.306 10.980 1.00 81.00 510 PHE A C 1
ATOM 3960 O O . PHE A 1 510 ? 1.770 10.472 11.294 1.00 81.00 510 PHE A O 1
ATOM 3967 N N . ILE A 1 511 ? 2.358 8.453 10.463 1.00 80.00 511 ILE A N 1
ATOM 3968 C CA . ILE A 1 511 ? 3.794 8.631 10.363 1.00 80.00 511 ILE A CA 1
ATOM 3969 C C . ILE A 1 511 ? 4.183 8.327 8.921 1.00 80.00 511 ILE A C 1
ATOM 3971 O O . ILE A 1 511 ? 3.490 7.575 8.240 1.00 80.00 511 ILE A O 1
ATOM 3975 N N . GLU A 1 512 ? 5.249 8.948 8.433 1.00 73.56 512 GLU A N 1
ATOM 3976 C CA . GLU A 1 512 ? 5.707 8.735 7.060 1.00 73.56 512 GLU A CA 1
ATOM 3977 C C . GLU A 1 512 ? 7.098 8.115 7.010 1.00 73.56 512 GLU A C 1
ATOM 3979 O O . GLU A 1 512 ? 7.438 7.503 6.004 1.00 73.56 512 GLU A O 1
ATOM 3984 N N . ASP A 1 513 ? 7.877 8.167 8.093 1.00 62.50 513 ASP A N 1
ATOM 3985 C CA . ASP A 1 513 ? 9.152 7.475 8.188 1.00 62.50 513 ASP A CA 1
ATOM 3986 C C . ASP A 1 513 ? 9.248 6.616 9.446 1.00 62.50 513 ASP A C 1
ATOM 3988 O O . ASP A 1 513 ? 9.040 7.064 10.577 1.00 62.50 513 ASP A O 1
ATOM 3992 N N . ILE A 1 514 ? 9.657 5.364 9.260 1.00 53.50 514 ILE A N 1
ATOM 3993 C CA . ILE A 1 514 ? 10.106 4.531 10.373 1.00 53.50 514 ILE A CA 1
ATOM 3994 C C . ILE A 1 514 ? 11.562 4.925 10.607 1.00 53.50 514 ILE A C 1
ATOM 3996 O O . ILE A 1 514 ? 12.483 4.152 10.358 1.00 53.50 514 ILE A O 1
ATOM 4000 N N . ALA A 1 515 ? 11.796 6.171 11.019 1.00 39.44 515 ALA A N 1
ATOM 4001 C CA . ALA A 1 515 ? 13.136 6.594 11.369 1.00 39.44 515 ALA A CA 1
ATOM 4002 C C . ALA A 1 515 ? 13.583 5.789 12.585 1.00 39.44 515 ALA A C 1
ATOM 4004 O O . ALA A 1 515 ? 13.180 6.029 13.726 1.00 39.44 515 ALA A O 1
ATOM 4005 N N . VAL A 1 516 ? 14.421 4.800 12.306 1.00 38.81 516 VAL A N 1
ATOM 4006 C CA . VAL A 1 516 ? 15.111 4.001 13.301 1.00 38.81 516 VAL A CA 1
ATOM 4007 C C . VAL A 1 516 ? 16.073 4.944 14.016 1.00 38.81 516 VAL A C 1
ATOM 4009 O O . VAL A 1 516 ? 17.063 5.401 13.435 1.00 38.81 516 VAL A O 1
ATOM 4012 N N . GLU A 1 517 ? 15.795 5.279 15.280 1.00 34.50 517 GLU A N 1
ATOM 4013 C CA . GLU A 1 517 ? 16.820 5.923 16.099 1.00 34.50 517 GLU A CA 1
ATOM 4014 C C . GLU A 1 517 ? 18.077 5.030 16.083 1.00 34.50 517 GLU A C 1
ATOM 4016 O O . GLU A 1 517 ? 17.959 3.809 16.236 1.00 34.50 517 GLU A O 1
ATOM 4021 N N . PRO A 1 518 ? 19.290 5.593 15.920 1.00 27.33 518 PRO A N 1
ATOM 4022 C CA . PRO A 1 518 ? 20.512 4.800 15.880 1.00 27.33 518 PRO A CA 1
ATOM 4023 C C . PRO A 1 518 ? 20.621 3.892 17.114 1.00 27.33 518 PRO A C 1
ATOM 4025 O O . PRO A 1 518 ? 20.822 4.377 18.228 1.00 27.33 518 PRO A O 1
ATOM 4028 N N . GLY A 1 519 ? 20.506 2.576 16.909 1.00 32.53 519 GLY A N 1
ATOM 4029 C CA . GLY A 1 519 ? 20.603 1.566 17.969 1.00 32.53 519 GLY A CA 1
ATOM 4030 C C . GLY A 1 519 ? 19.334 0.757 18.253 1.00 32.53 519 GLY A C 1
ATOM 4031 O O . GLY A 1 519 ? 19.389 -0.098 19.134 1.00 32.53 519 GLY A O 1
ATOM 4032 N N . VAL A 1 520 ? 18.231 0.982 17.533 1.00 34.88 520 VAL A N 1
ATOM 4033 C CA . VAL A 1 520 ? 17.096 0.044 17.501 1.00 34.88 520 VAL A CA 1
ATOM 4034 C C . VAL A 1 520 ? 17.363 -1.001 16.414 1.00 34.88 520 VAL A C 1
ATOM 4036 O O . VAL A 1 520 ? 17.575 -0.655 15.256 1.00 34.88 520 VAL A O 1
ATOM 4039 N N . ASP A 1 521 ? 17.435 -2.269 16.810 1.00 31.09 521 ASP A N 1
ATOM 4040 C CA . ASP A 1 521 ? 17.554 -3.406 15.898 1.00 31.09 521 ASP A CA 1
ATOM 4041 C C . ASP A 1 521 ? 16.157 -3.712 15.341 1.00 31.09 521 ASP A C 1
ATOM 4043 O O . ASP A 1 521 ? 15.286 -4.167 16.079 1.00 31.09 521 ASP A O 1
ATOM 4047 N N . THR A 1 522 ? 15.915 -3.375 14.073 1.00 35.56 522 THR A N 1
ATOM 4048 C CA . THR A 1 522 ? 14.655 -3.660 13.365 1.00 35.56 522 THR A CA 1
ATOM 4049 C C . THR A 1 522 ? 14.674 -5.007 12.658 1.00 35.56 522 THR A C 1
ATOM 4051 O O . THR A 1 522 ? 13.750 -5.290 11.906 1.00 35.56 522 THR A O 1
ATOM 4054 N N . SER A 1 523 ? 15.675 -5.862 12.901 1.00 31.84 523 SER A N 1
ATOM 4055 C CA . SER A 1 523 ? 15.748 -7.182 12.258 1.00 31.84 523 SER A CA 1
ATOM 4056 C C . SER A 1 523 ? 14.563 -8.110 12.563 1.00 31.84 523 SER A C 1
ATOM 4058 O O . SER A 1 523 ? 14.402 -9.099 11.856 1.00 31.84 523 SER A O 1
ATOM 4060 N N . ASP A 1 524 ? 13.723 -7.766 13.547 1.00 33.22 524 ASP A N 1
ATOM 4061 C CA . ASP A 1 524 ? 12.467 -8.464 13.865 1.00 33.22 524 ASP A CA 1
ATOM 4062 C C . ASP A 1 524 ? 11.220 -7.857 13.175 1.00 33.22 524 ASP A C 1
ATOM 4064 O O . ASP A 1 524 ? 10.141 -8.441 13.221 1.00 33.22 524 ASP A O 1
ATOM 4068 N N . MET A 1 525 ? 11.344 -6.682 12.544 1.00 32.44 525 MET A N 1
ATOM 4069 C CA . MET A 1 525 ? 10.303 -6.041 11.718 1.00 32.44 525 MET A CA 1
ATOM 4070 C C . MET A 1 525 ? 10.616 -6.136 10.221 1.00 32.44 525 MET A C 1
ATOM 4072 O O . MET A 1 525 ? 9.702 -6.193 9.401 1.00 32.44 525 MET A O 1
ATOM 4076 N N . ASP A 1 526 ? 11.902 -6.156 9.880 1.00 29.88 526 ASP A N 1
ATOM 4077 C CA . ASP A 1 526 ? 12.380 -6.508 8.554 1.00 29.88 526 ASP A CA 1
ATOM 4078 C C . ASP A 1 526 ? 12.337 -8.029 8.408 1.00 29.88 526 ASP A C 1
ATOM 4080 O O . ASP A 1 526 ? 12.727 -8.775 9.302 1.00 29.88 526 ASP A O 1
ATOM 4084 N N . THR A 1 527 ? 11.898 -8.512 7.253 1.00 27.23 527 THR A N 1
ATOM 4085 C CA . THR A 1 527 ? 11.808 -9.925 6.845 1.00 27.23 527 THR A CA 1
ATOM 4086 C C . THR A 1 527 ? 13.167 -10.655 6.769 1.00 27.23 527 THR A C 1
ATOM 4088 O O . THR A 1 527 ? 13.343 -11.607 6.006 1.00 27.23 527 THR A O 1
ATOM 4091 N N . ASP A 1 528 ? 14.168 -10.267 7.563 1.00 25.83 528 ASP A N 1
ATOM 4092 C CA . ASP A 1 528 ? 15.565 -10.669 7.388 1.00 25.83 528 ASP A CA 1
ATOM 4093 C C . ASP A 1 528 ? 15.919 -12.051 7.973 1.00 25.83 528 ASP A C 1
ATOM 4095 O O . ASP A 1 528 ? 17.077 -12.486 7.936 1.00 25.83 528 ASP A O 1
ATOM 4099 N N . HIS A 1 529 ? 14.927 -12.843 8.391 1.00 24.48 529 HIS A N 1
ATOM 4100 C CA . HIS A 1 529 ? 15.138 -14.231 8.818 1.00 24.48 529 HIS A CA 1
ATOM 4101 C C . HIS A 1 529 ? 15.410 -15.252 7.695 1.00 24.48 529 HIS A C 1
ATOM 4103 O O . HIS A 1 529 ? 15.588 -16.440 7.972 1.00 24.48 529 HIS A O 1
ATOM 4109 N N . LEU A 1 530 ? 15.600 -14.811 6.444 1.00 24.27 530 LEU A N 1
ATOM 4110 C CA . LEU A 1 530 ? 16.087 -15.668 5.349 1.00 24.27 530 LEU A CA 1
ATOM 4111 C C . LEU A 1 530 ? 17.416 -15.232 4.702 1.00 24.27 530 LEU A C 1
ATOM 4113 O O . LEU A 1 530 ? 17.830 -15.821 3.702 1.00 24.27 530 LEU A O 1
ATOM 4117 N N . ARG A 1 531 ? 18.182 -14.301 5.291 1.00 25.95 531 ARG A N 1
ATOM 4118 C CA . ARG A 1 531 ? 19.503 -13.893 4.755 1.00 25.95 531 ARG A CA 1
ATOM 4119 C C . ARG A 1 531 ? 20.701 -14.694 5.266 1.00 25.95 531 ARG A C 1
ATOM 4121 O O . ARG A 1 531 ? 21.797 -14.163 5.449 1.00 25.95 531 ARG A O 1
ATOM 4128 N N . SER A 1 532 ? 20.568 -16.015 5.368 1.00 25.36 532 SER A N 1
ATOM 4129 C CA . SER A 1 532 ? 21.764 -16.860 5.286 1.00 25.36 532 SER A CA 1
ATOM 4130 C C . SER A 1 532 ? 21.987 -17.258 3.820 1.00 25.36 532 SER A C 1
ATOM 4132 O O . SER A 1 532 ? 21.303 -18.134 3.306 1.00 25.36 532 SER A O 1
ATOM 4134 N N . HIS A 1 533 ? 22.991 -16.637 3.181 1.00 27.11 533 HIS A N 1
ATOM 4135 C CA . HIS A 1 533 ? 23.646 -17.036 1.913 1.00 27.11 533 HIS A CA 1
ATOM 4136 C C . HIS A 1 533 ? 23.357 -16.259 0.611 1.00 27.11 533 HIS A C 1
ATOM 4138 O O . HIS A 1 533 ? 23.323 -16.878 -0.452 1.00 27.11 533 HIS A O 1
ATOM 4144 N N . VAL A 1 534 ? 23.329 -14.919 0.611 1.00 22.41 534 VAL A N 1
ATOM 4145 C CA . VAL A 1 534 ? 23.619 -14.155 -0.628 1.00 22.41 534 VAL A CA 1
ATOM 4146 C C . VAL A 1 534 ? 24.430 -12.886 -0.308 1.00 22.41 534 VAL A C 1
ATOM 4148 O O . VAL A 1 534 ? 24.013 -12.123 0.557 1.00 22.41 534 VAL A O 1
ATOM 4151 N N . PRO A 1 535 ? 25.588 -12.627 -0.954 1.00 25.17 535 PRO A N 1
ATOM 4152 C CA . PRO A 1 535 ? 26.299 -11.363 -0.790 1.00 25.17 535 PRO A CA 1
ATOM 4153 C C . PRO A 1 535 ? 25.582 -10.231 -1.539 1.00 25.17 535 PRO A C 1
ATOM 4155 O O . PRO A 1 535 ? 25.304 -10.357 -2.732 1.00 25.17 535 PRO A O 1
ATOM 4158 N N . CYS A 1 536 ? 25.337 -9.125 -0.833 1.00 25.12 536 CYS A N 1
ATOM 4159 C CA . CYS A 1 536 ? 24.885 -7.849 -1.380 1.00 25.12 536 CYS A CA 1
ATOM 4160 C C . CYS A 1 536 ? 25.863 -7.329 -2.439 1.00 25.12 536 CYS A C 1
ATOM 4162 O O . CYS A 1 536 ? 27.050 -7.219 -2.150 1.00 25.12 536 CYS A O 1
ATOM 4164 N N . ASP A 1 537 ? 25.353 -7.033 -3.636 1.00 28.06 537 ASP A N 1
ATOM 4165 C CA . ASP A 1 537 ? 25.865 -6.029 -4.585 1.00 28.06 537 ASP A CA 1
ATOM 4166 C C . ASP A 1 537 ? 25.064 -6.162 -5.889 1.00 28.06 537 ASP A C 1
ATOM 4168 O O . ASP A 1 537 ? 25.506 -6.855 -6.804 1.00 28.06 537 ASP A O 1
ATOM 4172 N N . LEU A 1 538 ? 23.868 -5.561 -5.994 1.00 27.66 538 LEU A N 1
ATOM 4173 C CA . LEU A 1 538 ? 23.103 -5.573 -7.256 1.00 27.66 538 LEU A CA 1
ATOM 4174 C C . LEU A 1 538 ? 22.019 -4.478 -7.382 1.00 27.66 538 LEU A C 1
ATOM 4176 O O . LEU A 1 538 ? 20.983 -4.699 -7.996 1.00 27.66 538 LEU A O 1
ATOM 4180 N N . GLU A 1 539 ? 22.262 -3.258 -6.900 1.00 29.50 539 GLU A N 1
ATOM 4181 C CA . GLU A 1 539 ? 21.288 -2.150 -7.029 1.00 29.50 539 GLU A CA 1
ATOM 4182 C C . GLU A 1 539 ? 21.233 -1.445 -8.404 1.00 29.50 539 GLU A C 1
ATOM 4184 O O . GLU A 1 539 ? 20.454 -0.518 -8.594 1.00 29.50 539 GLU A O 1
ATOM 4189 N N . TRP A 1 540 ? 21.981 -1.878 -9.428 1.00 24.86 540 TRP A N 1
ATOM 4190 C CA . TRP A 1 540 ? 22.046 -1.141 -10.711 1.00 24.86 540 TRP A CA 1
ATOM 4191 C C . TRP A 1 540 ? 21.543 -1.886 -11.958 1.00 24.86 540 TRP A C 1
ATOM 4193 O O . TRP A 1 540 ? 21.730 -1.410 -13.079 1.00 24.86 540 TRP A O 1
ATOM 4203 N N . LEU A 1 541 ? 20.856 -3.026 -11.811 1.00 25.73 541 LEU A N 1
ATOM 4204 C CA . LEU A 1 541 ? 20.387 -3.830 -12.958 1.00 25.73 541 LEU A CA 1
ATOM 4205 C C . LEU A 1 541 ? 18.911 -3.621 -13.360 1.00 25.73 541 LEU A C 1
ATOM 4207 O O . LEU A 1 541 ? 18.481 -4.125 -14.405 1.00 25.73 541 LEU A O 1
ATOM 4211 N N . ASN A 1 542 ? 18.163 -2.788 -12.628 1.00 29.92 542 ASN A N 1
ATOM 4212 C CA . ASN A 1 542 ? 16.705 -2.674 -12.773 1.00 29.92 542 ASN A CA 1
ATOM 4213 C C . ASN A 1 542 ? 16.201 -2.022 -14.077 1.00 29.92 542 ASN A C 1
ATOM 4215 O O . ASN A 1 542 ? 15.067 -2.269 -14.479 1.00 29.92 542 ASN A O 1
ATOM 4219 N N . LEU A 1 543 ? 17.018 -1.279 -14.833 1.00 29.30 543 LEU A N 1
ATOM 4220 C CA . LEU A 1 543 ? 16.534 -0.653 -16.078 1.00 29.30 543 LEU A CA 1
ATOM 4221 C C . LEU A 1 543 ? 16.616 -1.576 -17.314 1.00 29.30 543 LEU A C 1
ATOM 4223 O O . LEU A 1 543 ? 15.857 -1.423 -18.278 1.00 29.30 543 LEU A O 1
ATOM 4227 N N . PHE A 1 544 ? 17.513 -2.569 -17.304 1.00 26.66 544 PHE A N 1
ATOM 4228 C CA . PHE A 1 544 ? 17.739 -3.441 -18.465 1.00 26.66 544 PHE A CA 1
ATOM 4229 C C . PHE A 1 544 ? 16.776 -4.641 -18.496 1.00 26.66 544 PHE A C 1
ATOM 4231 O O . PHE A 1 544 ? 16.351 -5.069 -19.572 1.00 26.66 544 PHE A O 1
ATOM 4238 N N . GLN A 1 545 ? 16.366 -5.148 -17.326 1.00 28.23 545 GLN A N 1
ATOM 4239 C CA . GLN A 1 545 ? 15.445 -6.287 -17.215 1.00 28.23 545 GLN A CA 1
ATOM 4240 C C . GLN A 1 545 ? 13.987 -5.913 -17.519 1.00 28.23 545 GLN A C 1
ATOM 4242 O O . GLN A 1 545 ? 13.314 -6.645 -18.250 1.00 28.23 545 GLN A O 1
ATOM 4247 N N . VAL A 1 546 ? 13.528 -4.735 -17.084 1.00 30.09 546 VAL A N 1
ATOM 4248 C CA . VAL A 1 546 ? 12.172 -4.233 -17.381 1.00 30.09 546 VAL A CA 1
ATOM 4249 C C . VAL A 1 546 ? 11.979 -4.010 -18.889 1.00 30.09 546 VAL A C 1
ATOM 4251 O O . VAL A 1 546 ? 10.935 -4.346 -19.454 1.00 30.09 546 VAL A O 1
ATOM 4254 N N . THR A 1 547 ? 13.024 -3.557 -19.589 1.00 28.55 547 THR A N 1
ATOM 4255 C CA . THR A 1 547 ? 12.987 -3.349 -21.047 1.00 28.55 547 THR A CA 1
ATOM 4256 C C . THR A 1 547 ? 12.926 -4.676 -21.825 1.00 28.55 547 THR A C 1
ATOM 4258 O O . THR A 1 547 ? 12.259 -4.762 -22.859 1.00 28.55 547 THR A O 1
ATOM 4261 N N . MET A 1 548 ? 13.557 -5.742 -21.318 1.00 25.70 548 MET A N 1
ATOM 4262 C CA . MET A 1 548 ? 13.565 -7.068 -21.956 1.00 25.70 548 MET A CA 1
ATOM 4263 C C . MET A 1 548 ? 12.278 -7.866 -21.705 1.00 25.70 548 MET A C 1
ATOM 4265 O O . MET A 1 548 ? 11.793 -8.526 -22.626 1.00 25.70 548 MET A O 1
ATOM 4269 N N . LEU A 1 549 ? 11.669 -7.758 -20.519 1.00 30.16 549 LEU A N 1
ATOM 4270 C CA . LEU A 1 549 ? 10.373 -8.383 -20.212 1.00 30.16 549 LEU A CA 1
ATOM 4271 C C . LEU A 1 549 ? 9.223 -7.734 -20.999 1.00 30.16 549 LEU A C 1
ATOM 4273 O O . LEU A 1 549 ? 8.396 -8.439 -21.585 1.00 30.16 549 LEU A O 1
ATOM 4277 N N . ALA A 1 550 ? 9.235 -6.404 -21.141 1.00 29.61 550 ALA A N 1
ATOM 4278 C CA . ALA A 1 550 ? 8.282 -5.688 -21.990 1.00 29.61 550 ALA A CA 1
ATOM 4279 C C . ALA A 1 550 ? 8.439 -6.036 -23.486 1.00 29.61 550 ALA A C 1
ATOM 4281 O O . ALA A 1 550 ? 7.454 -6.047 -24.231 1.00 29.61 550 ALA A O 1
ATOM 4282 N N . PHE A 1 551 ? 9.656 -6.368 -23.939 1.00 27.69 551 PHE A N 1
ATOM 4283 C CA . PHE A 1 551 ? 9.911 -6.807 -25.315 1.00 27.69 551 PHE A CA 1
ATOM 4284 C C . PHE A 1 551 ? 9.511 -8.276 -25.543 1.00 27.69 551 PHE A C 1
ATOM 4286 O O . PHE A 1 551 ? 8.877 -8.587 -26.553 1.00 27.69 551 PHE A O 1
ATOM 4293 N N . ALA A 1 552 ? 9.783 -9.167 -24.583 1.00 29.81 552 ALA A N 1
ATOM 4294 C CA . ALA A 1 552 ? 9.405 -10.581 -24.645 1.00 29.81 552 ALA A CA 1
ATOM 4295 C C . ALA A 1 552 ? 7.876 -10.773 -24.669 1.00 29.81 552 ALA A C 1
ATOM 4297 O O . ALA A 1 552 ? 7.356 -11.539 -25.485 1.00 29.81 552 ALA A O 1
ATOM 4298 N N . HIS A 1 553 ? 7.136 -9.992 -23.874 1.00 31.12 553 HIS A N 1
ATOM 4299 C CA . HIS A 1 553 ? 5.672 -10.051 -23.851 1.00 31.12 553 HIS A CA 1
ATOM 4300 C C . HIS A 1 553 ? 5.036 -9.511 -25.152 1.00 31.12 553 HIS A C 1
ATOM 4302 O O . HIS A 1 553 ? 3.989 -9.987 -25.599 1.00 31.12 553 HIS A O 1
ATOM 4308 N N . ARG A 1 554 ? 5.698 -8.563 -25.837 1.00 28.66 554 ARG A N 1
ATOM 4309 C CA . ARG A 1 554 ? 5.233 -8.015 -27.128 1.00 28.66 554 ARG A CA 1
ATOM 4310 C C . ARG A 1 554 ? 5.522 -8.929 -28.321 1.00 28.66 554 ARG A C 1
ATOM 4312 O O . ARG A 1 554 ? 4.800 -8.861 -29.316 1.00 28.66 554 ARG A O 1
ATOM 4319 N N . VAL A 1 555 ? 6.529 -9.799 -28.221 1.00 30.55 555 VAL A N 1
ATOM 4320 C CA . VAL A 1 555 ? 6.862 -10.793 -29.258 1.00 30.55 555 VAL A CA 1
ATOM 4321 C C . VAL A 1 555 ? 5.986 -12.051 -29.144 1.00 30.55 555 VAL A C 1
ATOM 4323 O O . VAL A 1 555 ? 5.637 -12.635 -30.169 1.00 30.55 555 VAL A O 1
ATOM 4326 N N . ALA A 1 556 ? 5.501 -12.401 -27.947 1.00 32.50 556 ALA A N 1
ATOM 4327 C CA . ALA A 1 556 ? 4.609 -13.549 -27.743 1.00 32.50 556 ALA A CA 1
ATOM 4328 C C . ALA A 1 556 ? 3.179 -13.365 -28.308 1.00 32.50 556 ALA A C 1
ATOM 4330 O O . ALA A 1 556 ? 2.482 -14.345 -28.566 1.00 32.50 556 ALA A O 1
ATOM 4331 N N . LYS A 1 557 ? 2.731 -12.127 -28.574 1.00 29.53 557 LYS A N 1
ATOM 4332 C CA . LYS A 1 557 ? 1.351 -11.838 -29.026 1.00 29.53 557 LYS A CA 1
ATOM 4333 C C . LYS A 1 557 ? 1.145 -11.770 -30.548 1.00 29.53 557 LYS A C 1
ATOM 4335 O O . LYS A 1 557 ? 0.082 -11.348 -31.004 1.00 29.53 557 LYS A O 1
ATOM 4340 N N . ARG A 1 558 ? 2.106 -12.208 -31.372 1.00 28.55 558 ARG A N 1
ATOM 4341 C CA . ARG A 1 558 ? 1.923 -12.287 -32.837 1.00 28.55 558 ARG A CA 1
ATOM 4342 C C . ARG A 1 558 ? 2.276 -13.662 -33.406 1.00 28.55 558 ARG A C 1
ATOM 4344 O O . ARG A 1 558 ? 3.417 -13.887 -33.788 1.00 28.55 558 ARG A O 1
ATOM 4351 N N . ARG A 1 559 ? 1.222 -14.471 -33.601 1.00 27.44 559 ARG A N 1
ATOM 4352 C CA . ARG A 1 559 ? 0.948 -15.442 -34.694 1.00 27.44 559 ARG A CA 1
ATOM 4353 C C . ARG A 1 559 ? 0.503 -16.815 -34.172 1.00 27.44 559 ARG A C 1
ATOM 4355 O O . ARG A 1 559 ? 1.316 -17.640 -33.786 1.00 27.44 559 ARG A O 1
ATOM 4362 N N . ARG A 1 560 ? -0.799 -17.097 -34.309 1.00 29.81 560 ARG A N 1
ATOM 4363 C CA . ARG A 1 560 ? -1.284 -18.454 -34.599 1.00 29.81 560 ARG A CA 1
ATOM 4364 C C . ARG A 1 560 ? -1.018 -18.740 -36.073 1.00 29.81 560 ARG A C 1
ATOM 4366 O O . ARG A 1 560 ? -1.517 -17.990 -36.902 1.00 29.81 560 ARG A O 1
ATOM 4373 N N . PHE A 1 561 ? -0.300 -19.817 -36.378 1.00 26.77 561 PHE A N 1
ATOM 4374 C CA . PHE A 1 561 ? -0.502 -20.626 -37.584 1.00 26.77 561 PHE A CA 1
ATOM 4375 C C . PHE A 1 561 ? 0.120 -22.018 -37.401 1.00 26.77 561 PHE A C 1
ATOM 4377 O O . PHE A 1 561 ? 1.313 -22.119 -37.156 1.00 26.77 561 PHE A O 1
ATOM 4384 N N . GLY A 1 562 ? -0.712 -23.049 -37.596 1.00 24.50 562 GLY A N 1
ATOM 4385 C CA . GLY A 1 562 ? -0.365 -24.295 -38.292 1.00 24.50 562 GLY A CA 1
ATOM 4386 C C . GLY A 1 562 ? 0.494 -25.323 -37.554 1.00 24.50 562 GLY A C 1
ATOM 4387 O O . GLY A 1 562 ? 1.679 -25.113 -37.342 1.00 24.50 562 GLY A O 1
ATOM 4388 N N . GLY A 1 563 ? -0.114 -26.472 -37.251 1.00 30.12 563 GLY A N 1
ATOM 4389 C CA . GLY A 1 563 ? 0.503 -27.623 -36.598 1.00 30.12 563 GLY A CA 1
ATOM 4390 C C . GLY A 1 563 ? 1.848 -28.074 -37.174 1.00 30.12 563 GLY A C 1
ATOM 4391 O O . GLY A 1 563 ? 1.987 -28.314 -38.370 1.00 30.12 563 GLY A O 1
ATOM 4392 N N . CYS A 1 564 ? 2.803 -28.268 -36.268 1.00 21.16 564 CYS A N 1
ATOM 4393 C CA . CYS A 1 564 ? 3.794 -29.334 -36.326 1.00 21.16 564 CYS A CA 1
ATOM 4394 C C . CYS A 1 564 ? 4.318 -29.551 -34.900 1.00 21.16 564 CYS A C 1
ATOM 4396 O O . CYS A 1 564 ? 4.789 -28.619 -34.252 1.00 21.16 564 CYS A O 1
ATOM 4398 N N . GLN A 1 565 ? 4.168 -30.770 -34.394 1.00 24.02 565 GLN A N 1
ATOM 4399 C CA . GLN A 1 565 ? 4.606 -31.180 -33.066 1.00 24.02 565 GLN A CA 1
ATOM 4400 C C . GLN A 1 565 ? 6.126 -31.403 -33.120 1.00 24.02 565 GLN A C 1
ATOM 4402 O O . GLN A 1 565 ? 6.589 -32.278 -33.848 1.00 24.02 565 GLN A O 1
ATOM 4407 N N . VAL A 1 566 ? 6.905 -30.608 -32.382 1.00 22.62 566 VAL A N 1
ATOM 4408 C CA . VAL A 1 566 ? 8.341 -30.848 -32.176 1.00 22.62 566 VAL A CA 1
ATOM 4409 C C . VAL A 1 566 ? 8.568 -31.038 -30.683 1.00 22.62 566 VAL A C 1
ATOM 4411 O O . VAL A 1 566 ? 8.546 -30.092 -29.904 1.00 22.62 566 VAL A O 1
ATOM 4414 N N . SER A 1 567 ? 8.748 -32.295 -30.291 1.00 24.78 567 SER A N 1
ATOM 4415 C CA . SER A 1 567 ? 9.258 -32.703 -28.987 1.00 24.78 567 SER A CA 1
ATOM 4416 C C . SER A 1 567 ? 10.746 -32.353 -28.893 1.00 24.78 567 SER A C 1
ATOM 4418 O O . SER A 1 567 ? 11.558 -32.915 -29.628 1.00 24.78 567 SER A O 1
ATOM 4420 N N . GLY A 1 568 ? 11.101 -31.439 -27.993 1.00 21.66 568 GLY A N 1
ATOM 4421 C CA . GLY A 1 568 ? 12.484 -31.081 -27.692 1.00 21.66 568 GLY A CA 1
ATOM 4422 C C . GLY A 1 568 ? 12.542 -30.170 -26.472 1.00 21.66 568 GLY A C 1
ATOM 4423 O O . GLY A 1 568 ? 12.203 -28.996 -26.558 1.00 21.66 568 GLY A O 1
ATOM 4424 N N . VAL A 1 569 ? 12.942 -30.740 -25.337 1.00 23.02 569 VAL A N 1
ATOM 4425 C CA . VAL A 1 569 ? 13.229 -30.040 -24.080 1.00 23.02 569 VAL A CA 1
ATOM 4426 C C . VAL A 1 569 ? 14.328 -29.002 -24.338 1.00 23.02 569 VAL A C 1
ATOM 4428 O O . VAL A 1 569 ? 15.456 -29.372 -24.660 1.00 23.02 569 VAL A O 1
ATOM 4431 N N . PHE A 1 570 ? 14.006 -27.712 -24.226 1.00 20.83 570 PHE A N 1
ATOM 4432 C CA . PHE A 1 570 ? 14.996 -26.634 -24.191 1.00 20.83 570 PHE A CA 1
ATOM 4433 C C . PHE A 1 570 ? 15.296 -26.295 -22.728 1.00 20.83 570 PHE A C 1
ATOM 4435 O O . PHE A 1 570 ? 14.595 -25.512 -22.095 1.00 20.83 570 PHE A O 1
ATOM 4442 N N . GLU A 1 571 ? 16.355 -26.905 -22.199 1.00 22.23 571 GLU A N 1
ATOM 4443 C CA . GLU A 1 571 ? 17.032 -26.461 -20.980 1.00 22.23 571 GLU A CA 1
ATOM 4444 C C . GLU A 1 571 ? 17.774 -25.152 -21.312 1.00 22.23 571 GLU A C 1
ATOM 4446 O O . GLU A 1 571 ? 18.824 -25.153 -21.961 1.00 22.23 571 GLU A O 1
ATOM 4451 N N . ALA A 1 572 ? 17.213 -24.007 -20.921 1.00 21.84 572 ALA A N 1
ATOM 4452 C CA . ALA A 1 572 ? 17.895 -22.722 -21.014 1.00 21.84 572 ALA A CA 1
ATOM 4453 C C . ALA A 1 572 ? 18.922 -22.613 -19.876 1.00 21.84 572 ALA A C 1
ATOM 4455 O O . ALA A 1 572 ? 18.650 -22.039 -18.826 1.00 21.84 572 ALA A O 1
ATOM 4456 N N . ARG A 1 573 ? 20.118 -23.180 -20.074 1.00 22.14 573 ARG A N 1
ATOM 4457 C CA . ARG A 1 573 ? 21.268 -22.901 -19.204 1.00 22.14 573 ARG A CA 1
ATOM 4458 C C . ARG A 1 573 ? 21.736 -21.466 -19.438 1.00 22.14 573 ARG A C 1
ATOM 4460 O O . ARG A 1 573 ? 22.345 -21.153 -20.460 1.00 22.14 573 ARG A O 1
ATOM 4467 N N . SER A 1 574 ? 21.445 -20.604 -18.476 1.00 24.27 574 SER A N 1
ATOM 4468 C CA . SER A 1 574 ? 22.073 -19.302 -18.288 1.00 24.27 574 SER A CA 1
ATOM 4469 C C . SER A 1 574 ? 23.590 -19.476 -18.128 1.00 24.27 574 SER A C 1
ATOM 4471 O O . SER A 1 574 ? 24.065 -20.267 -17.317 1.00 24.27 574 SER A O 1
ATOM 4473 N N . ILE A 1 575 ? 24.365 -18.748 -18.933 1.00 20.62 575 ILE A N 1
ATOM 4474 C CA . ILE A 1 575 ? 25.815 -18.598 -18.767 1.00 20.62 575 ILE A CA 1
ATOM 4475 C C . ILE A 1 575 ? 26.027 -17.272 -18.028 1.00 20.62 575 ILE A C 1
ATOM 4477 O O . ILE A 1 575 ? 25.838 -16.222 -18.647 1.00 20.62 575 ILE A O 1
ATOM 4481 N N . PRO A 1 576 ? 26.414 -17.265 -16.741 1.00 24.70 576 PRO A N 1
ATOM 4482 C CA . PRO A 1 576 ? 26.872 -16.051 -16.092 1.00 24.70 576 PRO A CA 1
ATOM 4483 C C . PRO A 1 576 ? 28.359 -15.851 -16.405 1.00 24.70 576 PRO A C 1
ATOM 4485 O O . PRO A 1 576 ? 29.199 -16.696 -16.095 1.00 24.70 576 PRO A O 1
ATOM 4488 N N . PHE A 1 577 ? 28.711 -14.713 -17.003 1.00 21.02 577 PHE A N 1
ATOM 4489 C CA . PHE A 1 577 ? 30.081 -14.204 -16.933 1.00 21.02 577 PHE A CA 1
ATOM 4490 C C . PHE A 1 577 ? 30.282 -13.603 -15.534 1.00 21.02 577 PHE A C 1
ATOM 4492 O O . PHE A 1 577 ? 30.108 -12.408 -15.327 1.00 21.02 577 PHE A O 1
ATOM 4499 N N . ALA A 1 578 ? 30.628 -14.451 -14.567 1.00 21.88 578 ALA A N 1
ATOM 4500 C CA . ALA A 1 578 ? 31.205 -14.038 -13.296 1.00 21.88 578 ALA A CA 1
ATOM 4501 C C . ALA A 1 578 ? 32.724 -14.235 -13.387 1.00 21.88 578 ALA A C 1
ATOM 4503 O O . ALA A 1 578 ? 33.209 -15.360 -13.510 1.00 21.88 578 ALA A O 1
ATOM 4504 N N . VAL A 1 579 ? 33.493 -13.147 -13.362 1.00 22.02 579 VAL A N 1
ATOM 4505 C CA . VAL A 1 579 ? 34.941 -13.224 -13.132 1.00 22.02 579 VAL A CA 1
ATOM 4506 C C . VAL A 1 579 ? 35.156 -13.142 -11.625 1.00 22.02 579 VAL A C 1
ATOM 4508 O O . VAL A 1 579 ? 35.248 -12.062 -11.053 1.00 22.02 579 VAL A O 1
ATOM 4511 N N . THR A 1 580 ? 35.221 -14.298 -10.972 1.00 21.73 580 THR A N 1
ATOM 4512 C CA . THR A 1 580 ? 35.658 -14.422 -9.578 1.00 21.73 580 THR A CA 1
ATOM 4513 C C . THR A 1 580 ? 37.189 -14.400 -9.545 1.00 21.73 580 THR A C 1
ATOM 4515 O O . THR A 1 580 ? 37.829 -15.365 -9.959 1.00 21.73 580 THR A O 1
ATOM 4518 N N . ILE A 1 581 ? 37.808 -13.317 -9.060 1.00 24.19 581 ILE A N 1
ATOM 4519 C CA . ILE A 1 581 ? 39.247 -13.304 -8.739 1.00 24.19 581 ILE A CA 1
ATOM 4520 C C . ILE A 1 581 ? 39.398 -13.636 -7.256 1.00 24.19 581 ILE A C 1
ATOM 4522 O O . ILE A 1 581 ? 39.443 -12.757 -6.400 1.00 24.19 581 ILE A O 1
ATOM 4526 N N . ALA A 1 582 ? 39.471 -14.928 -6.949 1.00 24.39 582 ALA A N 1
ATOM 4527 C CA . ALA A 1 582 ? 39.883 -15.400 -5.637 1.00 24.39 582 ALA A CA 1
ATOM 4528 C C . ALA A 1 582 ? 41.413 -15.551 -5.602 1.00 24.39 582 ALA A C 1
ATOM 4530 O O . ALA A 1 582 ? 41.972 -16.368 -6.326 1.00 24.39 582 ALA A O 1
ATOM 4531 N N . GLY A 1 583 ? 42.069 -14.782 -4.729 1.00 29.16 583 GLY A N 1
ATOM 4532 C CA . GLY A 1 583 ? 43.364 -15.117 -4.126 1.00 29.16 583 GLY A CA 1
ATOM 4533 C C . GLY A 1 583 ? 44.611 -15.141 -5.029 1.00 29.16 583 GLY A C 1
ATOM 4534 O O . GLY A 1 583 ? 44.823 -16.071 -5.797 1.00 29.16 583 GLY A O 1
ATOM 4535 N N . LYS A 1 584 ? 45.533 -14.209 -4.731 1.00 25.55 584 LYS A N 1
ATOM 4536 C CA . LYS A 1 584 ? 46.936 -14.049 -5.191 1.00 25.55 584 LYS A CA 1
ATOM 4537 C C . LYS A 1 584 ? 47.151 -13.102 -6.381 1.00 25.55 584 LYS A C 1
ATOM 4539 O O . LYS A 1 584 ? 46.796 -13.397 -7.512 1.00 25.55 584 LYS A O 1
ATOM 4544 N N . GLY A 1 585 ? 47.898 -12.025 -6.110 1.00 25.59 585 GLY A N 1
ATOM 4545 C CA . GLY A 1 585 ? 48.682 -11.297 -7.114 1.00 25.59 585 GLY A CA 1
ATOM 4546 C C . GLY A 1 585 ? 48.198 -9.879 -7.415 1.00 25.59 585 GLY A C 1
ATOM 4547 O O . GLY A 1 585 ? 47.475 -9.646 -8.375 1.00 25.59 585 GLY A O 1
ATOM 4548 N N . CYS A 1 586 ? 48.686 -8.906 -6.645 1.00 29.45 586 CYS A N 1
ATOM 4549 C CA . CYS A 1 586 ? 48.513 -7.470 -6.884 1.00 29.45 586 CYS A CA 1
ATOM 4550 C C . CYS A 1 586 ? 49.424 -6.946 -8.028 1.00 29.45 586 CYS A C 1
ATOM 4552 O O . CYS A 1 586 ? 50.075 -5.917 -7.885 1.00 29.45 586 CYS A O 1
ATOM 4554 N N . GLU A 1 587 ? 49.516 -7.657 -9.161 1.00 32.53 587 GLU A N 1
ATOM 4555 C CA . GLU A 1 587 ? 50.423 -7.307 -10.279 1.00 32.53 587 GLU A CA 1
ATOM 4556 C C . GLU A 1 587 ? 49.713 -6.951 -11.601 1.00 32.53 587 GLU A C 1
ATOM 4558 O O . GLU A 1 587 ? 50.363 -6.516 -12.550 1.00 32.53 587 GLU A O 1
ATOM 4563 N N . LEU A 1 588 ? 48.378 -7.027 -11.669 1.00 33.34 588 LEU A N 1
ATOM 4564 C CA . LEU A 1 588 ? 47.611 -6.730 -12.895 1.00 33.34 588 LEU A CA 1
ATOM 4565 C C . LEU A 1 588 ? 46.784 -5.430 -12.858 1.00 33.34 588 LEU A C 1
ATOM 4567 O O . LEU A 1 588 ? 46.309 -4.988 -13.902 1.00 33.34 588 LEU A O 1
ATOM 4571 N N . ALA A 1 589 ? 46.678 -4.758 -11.707 1.00 32.81 589 ALA A N 1
ATOM 4572 C CA . ALA A 1 589 ? 45.964 -3.478 -11.593 1.00 32.81 589 ALA A CA 1
ATOM 4573 C C . ALA A 1 589 ? 46.805 -2.271 -12.068 1.00 32.81 589 ALA A C 1
ATOM 4575 O O . ALA A 1 589 ? 46.286 -1.340 -12.684 1.00 32.81 589 ALA A O 1
ATOM 4576 N N . ALA A 1 590 ? 48.126 -2.303 -11.858 1.00 34.00 590 ALA A N 1
ATOM 4577 C CA . ALA A 1 590 ? 49.030 -1.217 -12.251 1.00 34.00 590 ALA A CA 1
ATOM 4578 C C . ALA A 1 590 ? 49.194 -1.036 -13.783 1.00 34.00 590 ALA A C 1
ATOM 4580 O O . ALA A 1 590 ? 49.250 0.111 -14.233 1.00 34.00 590 ALA A O 1
ATOM 4581 N N . PRO A 1 591 ? 49.232 -2.097 -14.618 1.00 34.03 591 PRO A N 1
ATOM 4582 C CA . PRO A 1 591 ? 49.292 -1.948 -16.073 1.00 34.03 591 PRO A CA 1
ATOM 4583 C C . PRO A 1 591 ? 47.998 -1.386 -16.677 1.00 34.03 591 PRO A C 1
ATOM 4585 O O . PRO A 1 591 ? 48.072 -0.570 -17.592 1.00 34.03 591 PRO A O 1
ATOM 4588 N N . MET A 1 592 ? 46.822 -1.768 -16.163 1.00 34.03 592 MET A N 1
ATOM 4589 C CA . MET A 1 592 ? 45.538 -1.275 -16.682 1.00 34.03 592 MET A CA 1
ATOM 4590 C C . MET A 1 592 ? 45.298 0.198 -16.349 1.00 34.03 592 MET A C 1
ATOM 4592 O O . MET A 1 592 ? 44.881 0.953 -17.225 1.00 34.03 592 MET A O 1
ATOM 4596 N N . LEU A 1 593 ? 45.642 0.633 -15.133 1.00 36.66 593 LEU A N 1
ATOM 4597 C CA . LEU A 1 593 ? 45.563 2.046 -14.756 1.00 36.66 593 LEU A CA 1
ATOM 4598 C C . LEU A 1 593 ? 46.542 2.899 -15.582 1.00 36.66 593 LEU A C 1
ATOM 4600 O O . LEU A 1 593 ? 46.210 4.003 -16.004 1.00 36.66 593 LEU A O 1
ATOM 4604 N N . ARG A 1 594 ? 47.728 2.356 -15.894 1.00 36.94 594 ARG A N 1
ATOM 4605 C CA . ARG A 1 594 ? 48.708 3.001 -16.777 1.00 36.94 594 ARG A CA 1
ATOM 4606 C C . ARG A 1 594 ? 48.201 3.134 -18.217 1.00 36.94 594 ARG A C 1
ATOM 4608 O O . ARG A 1 594 ? 48.385 4.189 -18.810 1.00 36.94 594 ARG A O 1
ATOM 4615 N N . ILE A 1 595 ? 47.523 2.118 -18.754 1.00 40.31 595 ILE A N 1
ATOM 4616 C CA . ILE A 1 595 ? 46.901 2.170 -20.090 1.00 40.31 595 ILE A CA 1
ATOM 4617 C C . ILE A 1 595 ? 45.774 3.211 -20.127 1.00 40.31 595 ILE A C 1
ATOM 4619 O O . ILE A 1 595 ? 45.679 3.966 -21.091 1.00 40.31 595 ILE A O 1
ATOM 4623 N N . PHE A 1 596 ? 44.965 3.306 -19.068 1.00 38.25 596 PHE A N 1
ATOM 4624 C CA . PHE A 1 596 ? 43.882 4.290 -18.974 1.00 38.25 596 PHE A CA 1
ATOM 4625 C C . PHE A 1 596 ? 44.402 5.732 -18.875 1.00 38.25 596 PHE A C 1
ATOM 4627 O O . PHE A 1 596 ? 43.905 6.619 -19.569 1.00 38.25 596 PHE A O 1
ATOM 4634 N N . VAL A 1 597 ? 45.452 5.963 -18.079 1.00 42.19 597 VAL A N 1
ATOM 4635 C CA . VAL A 1 597 ? 46.108 7.276 -17.961 1.00 42.19 597 VAL A CA 1
ATOM 4636 C C . VAL A 1 597 ? 46.837 7.653 -19.255 1.00 42.19 597 VAL A C 1
ATOM 4638 O O . VAL A 1 597 ? 46.731 8.794 -19.698 1.00 42.19 597 VAL A O 1
ATOM 4641 N N . GLU A 1 598 ? 47.517 6.713 -19.920 1.00 40.16 598 GLU A N 1
ATOM 4642 C CA . GLU A 1 598 ? 48.162 6.967 -21.218 1.00 40.16 598 GLU A CA 1
ATOM 4643 C C . GLU A 1 598 ? 47.128 7.232 -22.334 1.00 40.16 598 GLU A C 1
ATOM 4645 O O . GLU A 1 598 ? 47.356 8.108 -23.169 1.00 40.16 598 GLU A O 1
ATOM 4650 N N . MET A 1 599 ? 45.954 6.584 -22.307 1.00 37.69 599 MET A N 1
ATOM 4651 C CA . MET A 1 599 ? 44.828 6.893 -23.206 1.00 37.69 599 MET A CA 1
ATOM 4652 C C . MET A 1 599 ? 44.243 8.289 -22.965 1.00 37.69 599 MET A C 1
ATOM 4654 O O . MET A 1 599 ? 43.973 9.010 -23.927 1.00 37.69 599 MET A O 1
ATOM 4658 N N . TYR A 1 600 ? 44.077 8.690 -21.703 1.00 39.09 600 TYR A N 1
ATOM 4659 C CA . TYR A 1 600 ? 43.527 9.999 -21.342 1.00 39.09 600 TYR A CA 1
ATOM 4660 C C . TYR A 1 600 ? 44.507 11.137 -21.679 1.00 39.09 600 TYR A C 1
ATOM 4662 O O . TYR A 1 600 ? 44.126 12.146 -22.272 1.00 39.09 600 TYR A O 1
ATOM 4670 N N . VAL A 1 601 ? 45.807 10.945 -21.423 1.00 40.78 601 VAL A N 1
ATOM 4671 C CA . VAL A 1 601 ? 46.871 11.891 -21.813 1.00 40.78 601 VAL A CA 1
ATOM 4672 C C . VAL A 1 601 ? 47.014 11.989 -23.339 1.00 40.78 601 VAL A C 1
ATOM 4674 O O . VAL A 1 601 ? 47.259 13.083 -23.857 1.00 40.78 601 VAL A O 1
ATOM 4677 N N . ALA A 1 602 ? 46.810 10.886 -24.071 1.00 37.84 602 ALA A N 1
ATOM 4678 C CA . ALA A 1 602 ? 46.783 10.878 -25.534 1.00 37.84 602 ALA A CA 1
ATOM 4679 C C . ALA A 1 602 ? 45.547 11.599 -26.108 1.00 37.84 602 ALA A C 1
ATOM 4681 O O . ALA A 1 602 ? 45.669 12.308 -27.107 1.00 37.84 602 ALA A O 1
ATOM 4682 N N . GLN A 1 603 ? 44.380 11.487 -25.461 1.00 35.34 603 GLN A N 1
ATOM 4683 C CA . GLN A 1 603 ? 43.171 12.237 -25.830 1.00 35.34 603 GLN A CA 1
ATOM 4684 C C . GLN A 1 603 ? 43.319 13.746 -25.581 1.00 35.34 603 GLN A C 1
ATOM 4686 O O . GLN A 1 603 ? 42.944 14.541 -26.442 1.00 35.34 603 GLN A O 1
ATOM 4691 N N . VAL A 1 604 ? 43.942 14.157 -24.471 1.00 36.25 604 VAL A N 1
ATOM 4692 C CA . VAL A 1 604 ? 44.209 15.578 -24.174 1.00 36.25 604 VAL A CA 1
ATOM 4693 C C . VAL A 1 604 ? 45.242 16.181 -25.143 1.00 36.25 604 VAL A C 1
ATOM 4695 O O . VAL A 1 604 ? 45.079 17.319 -25.582 1.00 36.25 604 VAL A O 1
ATOM 4698 N N . HIS A 1 605 ? 46.247 15.407 -25.575 1.00 36.84 605 HIS A N 1
ATOM 4699 C CA . HIS A 1 605 ? 47.209 15.822 -26.613 1.00 36.84 605 HIS A CA 1
ATOM 4700 C C . HIS A 1 605 ? 46.588 15.998 -28.008 1.00 36.84 605 HIS A C 1
ATOM 4702 O O . HIS A 1 605 ? 47.134 16.736 -28.829 1.00 36.84 605 HIS A O 1
ATOM 4708 N N . LEU A 1 606 ? 45.473 15.320 -28.291 1.00 38.06 606 LEU A N 1
ATOM 4709 C CA . LEU A 1 606 ? 44.758 15.417 -29.567 1.00 38.06 606 LEU A CA 1
ATOM 4710 C C . LEU A 1 606 ? 43.733 16.562 -29.593 1.00 38.06 606 LEU A C 1
ATOM 4712 O O . LEU A 1 606 ? 43.404 17.043 -30.675 1.00 38.06 606 LEU A O 1
ATOM 4716 N N . LEU A 1 607 ? 43.253 17.011 -28.428 1.00 33.28 607 LEU A N 1
ATOM 4717 C CA . LEU A 1 607 ? 42.227 18.054 -28.301 1.00 33.28 607 LEU A CA 1
ATOM 4718 C C . LEU A 1 607 ? 42.792 19.475 -28.147 1.00 33.28 607 LEU A C 1
ATOM 4720 O O . LEU A 1 607 ? 42.125 20.430 -28.537 1.00 33.28 607 LEU A O 1
ATOM 4724 N N . ILE A 1 608 ? 44.016 19.640 -27.634 1.00 37.09 608 ILE A N 1
ATOM 4725 C CA . ILE A 1 608 ? 44.614 20.962 -27.393 1.00 37.09 608 ILE A CA 1
ATOM 4726 C C . ILE A 1 608 ? 45.830 21.138 -28.308 1.00 37.09 608 ILE A C 1
ATOM 4728 O O . ILE A 1 608 ? 46.937 20.682 -28.024 1.00 37.09 608 ILE A O 1
ATOM 4732 N N . GLY A 1 609 ? 45.618 21.800 -29.449 1.00 35.66 609 GLY A N 1
ATOM 4733 C CA . GLY A 1 609 ? 46.698 22.240 -30.333 1.00 35.66 609 GLY A CA 1
ATOM 4734 C C . GLY A 1 609 ? 47.757 23.066 -29.583 1.00 35.66 609 GLY A C 1
ATOM 4735 O O . GLY A 1 609 ? 47.469 23.692 -28.570 1.00 35.66 609 GLY A O 1
ATOM 4736 N N . ARG A 1 610 ? 48.993 23.046 -30.100 1.00 40.88 610 ARG A N 1
ATOM 4737 C CA . ARG A 1 610 ? 50.290 23.507 -29.540 1.00 40.88 610 ARG A CA 1
ATOM 4738 C C . ARG A 1 610 ? 50.412 24.960 -29.002 1.00 40.88 610 ARG A C 1
ATOM 4740 O O . ARG A 1 610 ? 51.451 25.591 -29.186 1.00 40.88 610 ARG A O 1
ATOM 4747 N N . SER A 1 611 ? 49.440 25.510 -28.285 1.00 36.97 611 SER A N 1
ATOM 4748 C CA . SER A 1 611 ? 49.528 26.876 -27.752 1.00 36.97 611 SER A CA 1
ATOM 4749 C C . SER A 1 611 ? 48.851 27.062 -26.391 1.00 36.97 611 SER A C 1
ATOM 4751 O O . SER A 1 611 ? 47.982 27.910 -26.255 1.00 36.97 611 SER A O 1
ATOM 4753 N N . SER A 1 612 ? 49.255 26.293 -25.376 1.00 36.81 612 SER A N 1
ATOM 4754 C CA . SER A 1 612 ? 49.423 26.783 -23.992 1.00 36.81 612 SER A CA 1
ATOM 4755 C C . SER A 1 612 ? 49.989 25.656 -23.121 1.00 36.81 612 SER A C 1
ATOM 4757 O O . SER A 1 612 ? 49.268 24.792 -22.637 1.00 36.81 612 SER A O 1
ATOM 4759 N N . LEU A 1 613 ? 51.314 25.624 -22.962 1.00 37.50 613 LEU A N 1
ATOM 4760 C CA . LEU A 1 613 ? 52.035 24.588 -22.203 1.00 37.50 613 LEU A CA 1
ATOM 4761 C C . LEU A 1 613 ? 52.432 25.038 -20.785 1.00 37.50 613 LEU A C 1
ATOM 4763 O O . LEU A 1 613 ? 53.245 24.372 -20.152 1.00 37.50 613 LEU A O 1
ATOM 4767 N N . LYS A 1 614 ? 51.894 26.157 -20.276 1.00 37.03 614 LYS A N 1
ATOM 4768 C CA . LYS A 1 614 ? 52.250 26.669 -18.938 1.00 37.03 614 LYS A CA 1
ATOM 4769 C C . LYS A 1 614 ? 51.249 26.328 -17.827 1.00 37.03 614 LYS A C 1
ATOM 4771 O O . LYS A 1 614 ? 51.681 26.221 -16.686 1.00 37.03 614 LYS A O 1
ATOM 4776 N N . ASP A 1 615 ? 49.991 26.024 -18.152 1.00 40.81 615 ASP A N 1
ATOM 4777 C CA . ASP A 1 615 ? 48.977 25.697 -17.129 1.00 40.81 615 ASP A CA 1
ATOM 4778 C C . ASP A 1 615 ? 48.765 24.180 -16.940 1.00 40.81 615 ASP A C 1
ATOM 4780 O O . ASP A 1 615 ? 48.389 23.724 -15.862 1.00 40.81 615 ASP A O 1
ATOM 4784 N N . ALA A 1 616 ? 49.122 23.354 -17.932 1.00 37.81 616 ALA A N 1
ATOM 4785 C CA . ALA A 1 616 ? 49.021 21.890 -17.837 1.00 37.81 616 ALA A CA 1
ATOM 4786 C C . ALA A 1 616 ? 50.072 21.248 -16.898 1.00 37.81 616 ALA A C 1
ATOM 4788 O O . ALA A 1 616 ? 49.857 20.154 -16.374 1.00 37.81 616 ALA A O 1
ATOM 4789 N N . SER A 1 617 ? 51.198 21.924 -16.630 1.00 32.91 617 SER A N 1
ATOM 4790 C CA . SER A 1 617 ? 52.242 21.434 -15.713 1.00 32.91 617 SER A CA 1
ATOM 4791 C C . SER A 1 617 ? 51.873 21.551 -14.228 1.00 32.91 617 SER A C 1
ATOM 4793 O O . SER A 1 617 ? 52.463 20.859 -13.396 1.00 32.91 617 SER A O 1
ATOM 4795 N N . ILE A 1 618 ? 50.891 22.387 -13.880 1.00 38.50 618 ILE A N 1
ATOM 4796 C CA . ILE A 1 618 ? 50.428 22.556 -12.493 1.00 38.50 618 ILE A CA 1
ATOM 4797 C C . ILE A 1 618 ? 49.465 21.418 -12.106 1.00 38.50 618 ILE A C 1
ATOM 4799 O O . ILE A 1 618 ? 49.553 20.884 -11.004 1.00 38.50 618 ILE A O 1
ATOM 4803 N N . VAL A 1 619 ? 48.638 20.944 -13.045 1.00 36.72 619 VAL A N 1
ATOM 4804 C CA . VAL A 1 619 ? 47.684 19.842 -12.810 1.00 36.72 619 VAL A CA 1
ATOM 4805 C C . VAL A 1 619 ? 48.380 18.473 -12.781 1.00 36.72 619 VAL A C 1
ATOM 4807 O O . VAL A 1 619 ? 48.072 17.630 -11.940 1.00 36.72 619 VAL A O 1
ATOM 4810 N N . ALA A 1 620 ? 49.379 18.254 -13.644 1.00 35.34 620 ALA A N 1
ATOM 4811 C CA . ALA A 1 620 ? 50.119 16.990 -13.688 1.00 35.34 620 ALA A CA 1
ATOM 4812 C C . ALA A 1 620 ? 51.091 16.802 -12.504 1.00 35.34 620 ALA A C 1
ATOM 4814 O O . ALA A 1 620 ? 51.333 15.671 -12.084 1.00 35.34 620 ALA A O 1
ATOM 4815 N N . SER A 1 621 ? 51.632 17.886 -11.934 1.00 32.22 621 SER A N 1
ATOM 4816 C CA . SER A 1 621 ? 52.534 17.796 -10.774 1.00 32.22 621 SER A CA 1
ATOM 4817 C C . SER A 1 621 ? 51.796 17.492 -9.464 1.00 32.22 621 SER A C 1
ATOM 4819 O O . SER A 1 621 ? 52.333 16.758 -8.638 1.00 32.22 621 SER A O 1
ATOM 4821 N N . HIS A 1 622 ? 50.548 17.947 -9.299 1.00 33.94 622 HIS A N 1
ATOM 4822 C CA . HIS A 1 622 ? 49.724 17.620 -8.124 1.00 33.94 622 HIS A CA 1
ATOM 4823 C C . HIS A 1 622 ? 49.262 16.154 -8.093 1.00 33.94 622 HIS A C 1
ATOM 4825 O O . HIS A 1 622 ? 49.221 15.544 -7.027 1.00 33.94 622 HIS A O 1
ATOM 4831 N N . PHE A 1 623 ? 48.996 15.547 -9.253 1.00 33.81 623 PHE A N 1
ATOM 4832 C CA . PHE A 1 623 ? 48.619 14.129 -9.338 1.00 33.81 623 PHE A CA 1
ATOM 4833 C C . PHE A 1 623 ? 49.781 13.175 -9.014 1.00 33.81 623 PHE A C 1
ATOM 4835 O O . PHE A 1 623 ? 49.574 12.108 -8.435 1.00 33.81 623 PHE A O 1
ATOM 4842 N N . ILE A 1 624 ? 51.014 13.563 -9.359 1.00 36.12 624 ILE A N 1
ATOM 4843 C CA . ILE A 1 624 ? 52.215 12.763 -9.081 1.00 36.12 624 ILE A CA 1
ATOM 4844 C C . ILE A 1 624 ? 52.603 12.841 -7.595 1.00 36.12 624 ILE A C 1
ATOM 4846 O O . ILE A 1 624 ? 53.016 11.824 -7.042 1.00 36.12 624 ILE A O 1
ATOM 4850 N N . ASP A 1 625 ? 52.410 13.982 -6.922 1.00 33.06 625 ASP A N 1
ATOM 4851 C CA . ASP A 1 625 ? 52.771 14.136 -5.500 1.00 33.06 625 ASP A CA 1
ATOM 4852 C C . ASP A 1 625 ? 51.840 13.334 -4.564 1.00 33.06 625 ASP A C 1
ATOM 4854 O O . ASP A 1 625 ? 52.296 12.705 -3.606 1.00 33.06 625 ASP A O 1
ATOM 4858 N N . VAL A 1 626 ? 50.544 13.245 -4.897 1.00 35.34 626 VAL A N 1
ATOM 4859 C CA . VAL A 1 626 ? 49.559 12.421 -4.164 1.00 35.34 626 VAL A CA 1
ATOM 4860 C C . VAL A 1 626 ? 49.831 10.922 -4.345 1.00 35.34 626 VAL A C 1
ATOM 4862 O O . VAL A 1 626 ? 49.815 10.162 -3.376 1.00 35.34 626 VAL A O 1
ATOM 4865 N N . ALA A 1 627 ? 50.161 10.491 -5.566 1.00 33.69 627 ALA A N 1
ATOM 4866 C CA . ALA A 1 627 ? 50.496 9.095 -5.852 1.00 33.69 627 ALA A CA 1
ATOM 4867 C C . ALA A 1 627 ? 51.835 8.654 -5.228 1.00 33.69 627 ALA A C 1
ATOM 4869 O O . ALA A 1 627 ? 52.023 7.469 -4.941 1.00 33.69 627 ALA A O 1
ATOM 4870 N N . TRP A 1 628 ? 52.768 9.588 -5.004 1.00 28.72 628 TRP A N 1
ATOM 4871 C CA . TRP A 1 628 ? 54.064 9.292 -4.391 1.00 28.72 628 TRP A CA 1
ATOM 4872 C C . TRP A 1 628 ? 53.990 9.247 -2.856 1.00 28.72 628 TRP A C 1
ATOM 4874 O O . TRP A 1 628 ? 54.555 8.330 -2.260 1.00 28.72 628 TRP A O 1
ATOM 4884 N N . ARG A 1 629 ? 53.222 10.140 -2.206 1.00 30.14 629 ARG A N 1
ATOM 4885 C CA . ARG A 1 629 ? 53.031 10.137 -0.737 1.00 30.14 629 ARG A CA 1
ATOM 4886 C C . ARG A 1 629 ? 52.280 8.909 -0.212 1.00 30.14 629 ARG A C 1
ATOM 4888 O O . ARG A 1 629 ? 52.588 8.434 0.876 1.00 30.14 629 ARG A O 1
ATOM 4895 N N . LEU A 1 630 ? 51.378 8.328 -1.005 1.00 34.91 630 LEU A N 1
ATOM 4896 C CA . LEU A 1 630 ? 50.690 7.068 -0.675 1.00 34.91 630 LEU A CA 1
ATOM 4897 C C . LEU A 1 630 ? 51.610 5.831 -0.698 1.00 34.91 630 LEU A C 1
ATOM 4899 O O . LEU A 1 630 ? 51.188 4.743 -0.312 1.00 34.91 630 LEU A O 1
ATOM 4903 N N . ARG A 1 631 ? 52.862 5.970 -1.157 1.00 29.88 631 ARG A N 1
ATOM 4904 C CA . ARG A 1 631 ? 53.787 4.847 -1.353 1.00 29.88 631 ARG A CA 1
ATOM 4905 C C . ARG A 1 631 ? 54.813 4.664 -0.229 1.00 29.88 631 ARG A C 1
ATOM 4907 O O . ARG A 1 631 ? 55.488 3.636 -0.240 1.00 29.88 631 ARG A O 1
ATOM 4914 N N . THR A 1 632 ? 54.975 5.614 0.702 1.00 27.59 632 THR A N 1
ATOM 4915 C CA . THR A 1 632 ? 56.163 5.626 1.587 1.00 27.59 632 THR A CA 1
ATOM 4916 C C . THR A 1 632 ? 55.951 5.836 3.089 1.00 27.59 632 THR A C 1
ATOM 4918 O O . THR A 1 632 ? 56.954 5.817 3.796 1.00 27.59 632 THR A O 1
ATOM 4921 N N . GLU A 1 633 ? 54.733 5.945 3.633 1.00 25.42 633 GLU A N 1
ATOM 4922 C CA . GLU A 1 633 ? 54.560 6.032 5.100 1.00 25.42 633 GLU A CA 1
ATOM 4923 C C . GLU A 1 633 ? 53.701 4.898 5.692 1.00 25.42 633 GLU A C 1
ATOM 4925 O O . GLU A 1 633 ? 52.563 4.699 5.267 1.00 25.42 633 GLU A O 1
ATOM 4930 N N . PRO A 1 634 ? 54.203 4.147 6.695 1.00 26.86 634 PRO A N 1
ATOM 4931 C CA . PRO A 1 634 ? 53.373 3.260 7.496 1.00 26.86 634 PRO A CA 1
ATOM 4932 C C . PRO A 1 634 ? 52.609 4.102 8.527 1.00 26.86 634 PRO A C 1
ATOM 4934 O O . PRO A 1 634 ? 53.181 4.550 9.520 1.00 26.86 634 PRO A O 1
ATOM 4937 N N . CYS A 1 635 ? 51.311 4.325 8.309 1.00 25.70 635 CYS A N 1
ATOM 4938 C CA . CYS A 1 635 ? 50.460 5.017 9.276 1.00 25.70 635 CYS A CA 1
ATOM 4939 C C . CYS A 1 635 ? 50.244 4.148 10.525 1.00 25.70 635 CYS A C 1
ATOM 4941 O O . CYS A 1 635 ? 49.333 3.327 10.595 1.00 25.70 635 CYS A O 1
ATOM 4943 N N . ALA A 1 636 ? 51.083 4.357 11.533 1.00 27.72 636 ALA A N 1
ATOM 4944 C CA . ALA A 1 636 ? 50.717 4.156 12.922 1.00 27.72 636 ALA A CA 1
ATOM 4945 C C . ALA A 1 636 ? 50.134 5.474 13.438 1.00 27.72 636 ALA A C 1
ATOM 4947 O O . ALA A 1 636 ? 50.850 6.466 13.408 1.00 27.72 636 ALA A O 1
ATOM 4948 N N . PHE A 1 637 ? 48.905 5.502 13.963 1.00 23.92 637 PHE A N 1
ATOM 4949 C CA . PHE A 1 637 ? 48.587 6.446 15.039 1.00 23.92 637 PHE A CA 1
ATOM 4950 C C . PHE A 1 637 ? 47.463 5.944 15.956 1.00 23.92 637 PHE A C 1
ATOM 4952 O O . PHE A 1 637 ? 46.406 5.498 15.517 1.00 23.92 637 PHE A O 1
ATOM 4959 N N . ARG A 1 638 ? 47.784 6.002 17.255 1.00 24.83 638 ARG A N 1
ATOM 4960 C CA . ARG A 1 638 ? 46.928 5.833 18.434 1.00 24.83 638 ARG A CA 1
ATOM 4961 C C . ARG A 1 638 ? 45.966 7.020 18.569 1.00 24.83 638 ARG A C 1
ATOM 4963 O O . ARG A 1 638 ? 46.240 8.090 18.045 1.00 24.83 638 ARG A O 1
ATOM 4970 N N . GLY A 1 639 ? 44.882 6.818 19.317 1.00 26.64 639 GLY A N 1
ATOM 4971 C CA . GLY A 1 639 ? 43.813 7.794 19.534 1.00 26.64 639 GLY A CA 1
ATOM 4972 C C . GLY A 1 639 ? 44.209 9.153 20.129 1.00 26.64 639 GLY A C 1
ATOM 4973 O O . GLY A 1 639 ? 45.300 9.341 20.664 1.00 26.64 639 GLY A O 1
ATOM 4974 N N . GLY A 1 640 ? 43.244 10.072 20.063 1.00 23.59 640 GLY A N 1
ATOM 4975 C CA . GLY A 1 640 ? 43.288 11.418 20.635 1.00 23.59 640 GLY A CA 1
ATOM 4976 C C . GLY A 1 640 ? 42.814 12.459 19.622 1.00 23.59 640 GLY A C 1
ATOM 4977 O O . GLY A 1 640 ? 43.408 12.594 18.559 1.00 23.59 640 GLY A O 1
ATOM 4978 N N . GLY A 1 641 ? 41.720 13.157 19.933 1.00 29.69 641 GLY A N 1
ATOM 4979 C CA . GLY A 1 641 ? 41.087 14.119 19.034 1.00 29.69 641 GLY A CA 1
ATOM 4980 C C . GLY A 1 641 ? 41.907 15.385 18.773 1.00 29.69 641 GLY A C 1
ATOM 4981 O O . GLY A 1 641 ? 42.679 15.815 19.620 1.00 29.69 641 GLY A O 1
ATOM 4982 N N . GLN A 1 642 ? 41.684 15.978 17.601 1.00 25.36 642 GLN A N 1
ATOM 4983 C CA . GLN A 1 642 ? 41.542 17.415 17.327 1.00 25.36 642 GLN A CA 1
ATOM 4984 C C . GLN A 1 642 ? 41.376 17.594 15.811 1.00 25.36 642 GLN A C 1
ATOM 4986 O O . GLN A 1 642 ? 42.094 16.984 15.022 1.00 25.36 642 GLN A O 1
ATOM 4991 N N . GLY A 1 643 ? 40.389 18.399 15.414 1.00 27.77 643 GLY A N 1
ATOM 4992 C CA . GLY A 1 643 ? 40.103 18.706 14.016 1.00 27.77 643 GLY A CA 1
ATOM 4993 C C . GLY A 1 643 ? 41.203 19.536 13.357 1.00 27.77 643 GLY A C 1
ATOM 4994 O O . GLY A 1 643 ? 41.873 20.336 14.010 1.00 27.77 643 GLY A O 1
ATOM 4995 N N . LEU A 1 644 ? 41.340 19.379 12.040 1.00 23.03 644 LEU A N 1
ATOM 4996 C CA . LEU A 1 644 ? 42.092 20.299 11.196 1.00 23.03 644 LEU A CA 1
ATOM 4997 C C . LEU A 1 644 ? 41.162 20.847 10.109 1.00 23.03 644 LEU A C 1
ATOM 4999 O O . LEU A 1 644 ? 40.772 20.136 9.186 1.00 23.03 644 LEU A O 1
ATOM 5003 N N . ALA A 1 645 ? 40.803 22.120 10.255 1.00 29.31 645 ALA A N 1
ATOM 5004 C CA . ALA A 1 645 ? 40.134 22.928 9.247 1.00 29.31 645 ALA A CA 1
ATOM 5005 C C . ALA A 1 645 ? 41.177 23.498 8.276 1.00 29.31 645 ALA A C 1
ATOM 5007 O O . ALA A 1 645 ? 42.110 24.162 8.725 1.00 29.31 645 ALA A O 1
ATOM 5008 N N . LEU A 1 646 ? 41.009 23.289 6.966 1.00 23.09 646 LEU A N 1
ATOM 5009 C CA . LEU A 1 646 ? 41.761 23.999 5.927 1.00 23.09 646 LEU A CA 1
ATOM 5010 C C . LEU A 1 646 ? 40.890 24.214 4.669 1.00 23.09 646 LEU A C 1
ATOM 5012 O O . LEU A 1 646 ? 40.627 23.264 3.944 1.00 23.09 646 LEU A O 1
ATOM 5016 N N . PHE A 1 647 ? 40.547 25.494 4.434 1.00 26.06 647 PHE A N 1
ATOM 5017 C CA . PHE A 1 647 ? 40.006 26.145 3.216 1.00 26.06 647 PHE A CA 1
ATOM 5018 C C . PHE A 1 647 ? 38.579 25.740 2.772 1.00 26.06 647 PHE A C 1
ATOM 5020 O O . PHE A 1 647 ? 38.285 24.566 2.634 1.00 26.06 647 PHE A O 1
ATOM 5027 N N . GLY A 1 648 ? 37.615 26.634 2.516 1.00 22.50 648 GLY A N 1
ATOM 5028 C CA . GLY A 1 648 ? 37.634 28.077 2.234 1.00 22.50 648 GLY A CA 1
ATOM 5029 C C . GLY A 1 648 ? 36.934 28.329 0.887 1.00 22.50 648 GLY A C 1
ATOM 5030 O O . GLY A 1 648 ? 37.365 27.781 -0.119 1.00 22.50 648 GLY A O 1
ATOM 5031 N N . ASP A 1 649 ? 35.852 29.106 0.905 1.00 28.92 649 ASP A N 1
ATOM 5032 C CA . ASP A 1 649 ? 34.787 29.216 -0.104 1.00 28.92 649 ASP A CA 1
ATOM 5033 C C . ASP A 1 649 ? 35.157 29.411 -1.593 1.00 28.92 649 ASP A C 1
ATOM 5035 O O . ASP A 1 649 ? 36.124 30.080 -1.955 1.00 28.92 649 ASP A O 1
ATOM 5039 N N . HIS A 1 650 ? 34.206 28.937 -2.415 1.00 26.94 650 HIS A N 1
ATOM 5040 C CA . HIS A 1 650 ? 33.893 29.225 -3.825 1.00 26.94 650 HIS A CA 1
ATOM 5041 C C . HIS A 1 650 ? 34.372 28.256 -4.935 1.00 26.94 650 HIS A C 1
ATOM 5043 O O . HIS A 1 650 ? 35.522 28.240 -5.360 1.00 26.94 650 HIS A O 1
ATOM 5049 N N . ALA A 1 651 ? 33.358 27.583 -5.508 1.00 29.58 651 ALA A N 1
ATOM 5050 C CA . ALA A 1 651 ? 33.218 27.138 -6.902 1.00 29.58 651 ALA A CA 1
ATOM 5051 C C . ALA A 1 651 ? 34.075 25.962 -7.414 1.00 29.58 651 ALA A C 1
ATOM 5053 O O . ALA A 1 651 ? 34.795 26.127 -8.393 1.00 29.58 651 ALA A O 1
ATOM 5054 N N . VAL A 1 652 ? 33.914 24.749 -6.857 1.00 25.61 652 VAL A N 1
ATOM 5055 C CA . VAL A 1 652 ? 34.308 23.487 -7.535 1.00 25.61 652 VAL A CA 1
ATOM 5056 C C . VAL A 1 652 ? 33.425 22.294 -7.096 1.00 25.61 652 VAL A C 1
ATOM 5058 O O . VAL A 1 652 ? 33.929 21.335 -6.521 1.00 25.61 652 VAL A O 1
ATOM 5061 N N . SER A 1 653 ? 32.105 22.318 -7.326 1.00 25.33 653 SER A N 1
ATOM 5062 C CA . SER A 1 653 ? 31.224 21.166 -7.003 1.00 25.33 653 SER A CA 1
ATOM 5063 C C . SER A 1 653 ? 30.775 20.317 -8.201 1.00 25.33 653 SER A C 1
ATOM 5065 O O . SER A 1 653 ? 30.306 19.206 -7.993 1.00 25.33 653 SER A O 1
ATOM 5067 N N . ASP A 1 654 ? 30.984 20.745 -9.450 1.00 24.77 654 ASP A N 1
ATOM 5068 C CA . ASP A 1 654 ? 30.277 20.126 -10.593 1.00 24.77 654 ASP A CA 1
ATOM 5069 C C . ASP A 1 654 ? 31.106 19.165 -11.469 1.00 24.77 654 ASP A C 1
ATOM 5071 O O . ASP A 1 654 ? 30.686 18.814 -12.568 1.00 24.77 654 ASP A O 1
ATOM 5075 N N . ILE A 1 655 ? 32.280 18.695 -11.024 1.00 24.45 655 ILE A N 1
ATOM 5076 C CA . ILE A 1 655 ? 33.128 17.792 -11.845 1.00 24.45 655 ILE A CA 1
ATOM 5077 C C . ILE A 1 655 ? 33.421 16.423 -11.196 1.00 24.45 655 ILE A C 1
ATOM 5079 O O . ILE A 1 655 ? 33.890 15.514 -11.877 1.00 24.45 655 ILE A O 1
ATOM 5083 N N . PHE A 1 656 ? 33.073 16.191 -9.927 1.00 23.53 656 PHE A N 1
ATOM 5084 C CA . PHE A 1 656 ? 33.463 14.956 -9.218 1.00 23.53 656 PHE A CA 1
ATOM 5085 C C . PHE A 1 656 ? 32.381 13.871 -9.073 1.00 23.53 656 PHE A C 1
ATOM 5087 O O . PHE A 1 656 ? 32.554 12.945 -8.288 1.00 23.53 656 PHE A O 1
ATOM 5094 N N . VAL A 1 657 ? 31.303 13.906 -9.864 1.00 25.83 657 VAL A N 1
ATOM 5095 C CA . VAL A 1 657 ? 30.203 12.918 -9.748 1.00 25.83 657 VAL A CA 1
ATOM 5096 C C . VAL A 1 657 ? 30.326 11.711 -10.701 1.00 25.83 657 VAL A C 1
ATOM 5098 O O . VAL A 1 657 ? 29.526 10.792 -10.625 1.00 25.83 657 VAL A O 1
ATOM 5101 N N . THR A 1 658 ? 31.324 11.613 -11.589 1.00 24.52 658 THR A N 1
ATOM 5102 C CA . THR A 1 658 ? 31.263 10.586 -12.669 1.00 24.52 658 THR A CA 1
ATOM 5103 C C . THR A 1 658 ? 32.180 9.367 -12.533 1.00 24.52 658 THR A C 1
ATOM 5105 O O . THR A 1 658 ? 32.209 8.548 -13.443 1.00 24.52 658 THR A O 1
ATOM 5108 N N . MET A 1 659 ? 32.907 9.165 -11.431 1.00 23.20 659 MET A N 1
ATOM 5109 C CA . MET A 1 659 ? 33.707 7.937 -11.270 1.00 23.20 659 MET A CA 1
ATOM 5110 C C . MET A 1 659 ? 33.874 7.560 -9.794 1.00 23.20 659 MET A C 1
ATOM 5112 O O . MET A 1 659 ? 34.881 7.866 -9.161 1.00 23.20 659 MET A O 1
ATOM 5116 N N . GLY A 1 660 ? 32.870 6.879 -9.241 1.00 22.98 660 GLY A N 1
ATOM 5117 C CA . GLY A 1 660 ? 32.996 6.181 -7.965 1.00 22.98 660 GLY A CA 1
ATOM 5118 C C . GLY A 1 660 ? 33.808 4.899 -8.146 1.00 22.98 660 GLY A C 1
ATOM 5119 O O . GLY A 1 660 ? 33.349 3.955 -8.780 1.00 22.98 660 GLY A O 1
ATOM 5120 N N . VAL A 1 661 ? 35.020 4.860 -7.593 1.00 22.61 661 VAL A N 1
ATOM 5121 C CA . VAL A 1 661 ? 35.745 3.613 -7.320 1.00 22.61 661 VAL A CA 1
ATOM 5122 C C . VAL A 1 661 ? 35.875 3.516 -5.806 1.00 22.61 661 VAL A C 1
ATOM 5124 O O . VAL A 1 661 ? 36.713 4.189 -5.210 1.00 22.61 661 VAL A O 1
ATOM 5127 N N . VAL A 1 662 ? 35.030 2.697 -5.182 1.00 22.06 662 VAL A N 1
ATOM 5128 C CA . VAL A 1 662 ? 35.149 2.319 -3.768 1.00 22.06 662 VAL A CA 1
ATOM 5129 C C . VAL A 1 662 ? 35.860 0.967 -3.711 1.00 22.06 662 VAL A C 1
ATOM 5131 O O . VAL A 1 662 ? 35.444 0.010 -4.358 1.00 22.06 662 VAL A O 1
ATOM 5134 N N . ILE A 1 663 ? 36.967 0.888 -2.969 1.00 22.02 663 ILE A N 1
ATOM 5135 C CA . ILE A 1 663 ? 37.699 -0.361 -2.719 1.00 22.02 663 ILE A CA 1
ATOM 5136 C C . ILE A 1 663 ? 37.229 -0.909 -1.367 1.00 22.02 663 ILE A C 1
ATOM 5138 O O . ILE A 1 663 ? 37.676 -0.434 -0.323 1.00 22.02 663 ILE A O 1
ATOM 5142 N N . CYS A 1 664 ? 36.352 -1.915 -1.378 1.00 20.75 664 CYS A N 1
ATOM 5143 C CA . CYS A 1 664 ? 35.988 -2.671 -0.178 1.00 20.75 664 CYS A CA 1
ATOM 5144 C C . CYS A 1 664 ? 37.047 -3.735 0.149 1.00 20.75 664 CYS A C 1
ATOM 5146 O O . CYS A 1 664 ? 37.557 -4.439 -0.725 1.00 20.75 664 CYS A O 1
ATOM 5148 N N . ARG A 1 665 ? 37.389 -3.854 1.436 1.00 21.19 665 ARG A N 1
ATOM 5149 C CA . ARG A 1 665 ? 38.359 -4.817 1.972 1.00 21.19 665 ARG A CA 1
ATOM 5150 C C . ARG A 1 665 ? 37.593 -5.881 2.766 1.00 21.19 665 ARG A C 1
ATOM 5152 O O . ARG A 1 665 ? 37.269 -5.654 3.924 1.00 21.19 665 ARG A O 1
ATOM 5159 N N . CYS A 1 666 ? 37.305 -7.035 2.160 1.00 21.75 666 CYS A N 1
ATOM 5160 C CA . CYS A 1 666 ? 36.722 -8.178 2.873 1.00 21.75 666 CYS A CA 1
ATOM 5161 C C . CYS A 1 666 ? 37.756 -8.793 3.829 1.00 21.75 666 CYS A C 1
ATOM 5163 O O . CYS A 1 666 ? 38.779 -9.325 3.392 1.00 21.75 666 CYS A O 1
ATOM 5165 N N . GLY A 1 667 ? 37.490 -8.738 5.134 1.00 23.12 667 GLY A N 1
ATOM 5166 C CA . GLY A 1 667 ? 38.177 -9.553 6.132 1.00 23.12 667 GLY A CA 1
ATOM 5167 C C . GLY A 1 667 ? 37.441 -10.878 6.309 1.00 23.12 667 GLY A C 1
ATOM 5168 O O . GLY A 1 667 ? 36.368 -10.904 6.894 1.00 23.12 667 GLY A O 1
ATOM 5169 N N . CYS A 1 668 ? 38.003 -11.977 5.802 1.00 23.42 668 CYS A N 1
ATOM 5170 C CA . CYS A 1 668 ? 37.576 -13.325 6.177 1.00 23.42 668 CYS A CA 1
ATOM 5171 C C . CYS A 1 668 ? 38.251 -13.705 7.503 1.00 23.42 668 CYS A C 1
ATOM 5173 O O . CYS A 1 668 ? 39.478 -13.812 7.549 1.00 23.42 668 CYS A O 1
ATOM 5175 N N . ASN A 1 669 ? 37.464 -13.923 8.559 1.00 26.27 669 ASN A N 1
ATOM 5176 C CA . ASN A 1 669 ? 37.922 -14.602 9.771 1.00 26.27 669 ASN A CA 1
ATOM 5177 C C . ASN A 1 669 ? 37.959 -16.115 9.521 1.00 26.27 669 ASN A C 1
ATOM 5179 O O . ASN A 1 669 ? 36.995 -16.689 9.021 1.00 26.27 669 ASN A O 1
ATOM 5183 N N . GLY A 1 670 ? 39.067 -16.756 9.888 1.00 23.42 670 GLY A N 1
ATOM 5184 C CA . GLY A 1 670 ? 39.190 -18.208 9.954 1.00 23.42 670 GLY A CA 1
ATOM 5185 C C . GLY A 1 670 ? 39.509 -18.654 11.380 1.00 23.42 670 GLY A C 1
ATOM 5186 O O . GLY A 1 670 ? 40.479 -18.162 11.944 1.00 23.42 670 GLY A O 1
ATOM 5187 N N . GLY A 1 671 ? 38.707 -19.602 11.885 1.00 24.06 671 GLY A N 1
ATOM 5188 C CA . GLY A 1 671 ? 39.020 -20.575 12.947 1.00 24.06 671 GLY A CA 1
ATOM 5189 C C . GLY A 1 671 ? 39.054 -20.072 14.397 1.00 24.06 671 GLY A C 1
ATOM 5190 O O . GLY A 1 671 ? 39.904 -19.267 14.746 1.00 24.06 671 GLY A O 1
ATOM 5191 N N . GLU A 1 672 ? 38.195 -20.600 15.276 1.00 24.38 672 GLU A N 1
ATOM 5192 C CA . GLU A 1 672 ? 38.431 -21.841 16.046 1.00 24.38 672 GLU A CA 1
ATOM 5193 C C . GLU A 1 672 ? 37.231 -22.171 16.963 1.00 24.38 672 GLU A C 1
ATOM 5195 O O . GLU A 1 672 ? 36.550 -21.287 17.478 1.00 24.38 672 GLU A O 1
ATOM 5200 N N . GLU A 1 673 ? 36.971 -23.471 17.131 1.00 27.88 673 GLU A N 1
ATOM 5201 C CA . GLU A 1 673 ? 35.981 -24.065 18.038 1.00 27.88 673 GLU A CA 1
ATOM 5202 C C . GLU A 1 673 ? 36.380 -23.895 19.516 1.00 27.88 673 GLU A C 1
ATOM 5204 O O . GLU A 1 673 ? 37.549 -24.042 19.870 1.00 27.88 673 GLU A O 1
ATOM 5209 N N . GLY A 1 674 ? 35.402 -23.688 20.409 1.00 23.12 674 GLY A N 1
ATOM 5210 C CA . GLY A 1 674 ? 35.651 -23.704 21.855 1.00 23.12 674 GLY A CA 1
ATOM 5211 C C . GLY A 1 674 ? 34.431 -23.413 22.734 1.00 23.12 674 GLY A C 1
ATOM 5212 O O . GLY A 1 674 ? 34.181 -22.272 23.089 1.00 23.12 674 GLY A O 1
ATOM 5213 N N . GLY A 1 675 ? 33.715 -24.485 23.085 1.00 21.31 675 GLY A N 1
ATOM 5214 C CA . GLY A 1 675 ? 32.788 -24.703 24.209 1.00 21.31 675 GLY A CA 1
ATOM 5215 C C . GLY A 1 675 ? 32.343 -23.572 25.157 1.00 21.31 675 GLY A C 1
ATOM 5216 O O . GLY A 1 675 ? 33.147 -22.957 25.846 1.00 21.31 675 GLY A O 1
ATOM 5217 N N . GLY A 1 676 ? 31.022 -23.542 25.384 1.00 22.42 676 GLY A N 1
ATOM 5218 C CA . GLY A 1 676 ? 30.433 -23.425 26.724 1.00 22.42 676 GLY A CA 1
ATOM 5219 C C . GLY A 1 676 ? 29.950 -22.039 27.159 1.00 22.42 676 GLY A C 1
ATOM 5220 O O . GLY A 1 676 ? 30.745 -21.145 27.422 1.00 22.42 676 GLY A O 1
ATOM 5221 N N . GLY A 1 677 ? 28.635 -21.928 27.373 1.00 21.34 677 GLY A N 1
ATOM 5222 C CA . GLY A 1 677 ? 28.029 -20.871 28.185 1.00 21.34 677 GLY A CA 1
ATOM 5223 C C . GLY A 1 677 ? 26.820 -20.220 27.530 1.00 21.34 677 GLY A C 1
ATOM 5224 O O . GLY A 1 677 ? 26.952 -19.167 26.917 1.00 21.34 677 GLY A O 1
ATOM 5225 N N . TYR A 1 678 ? 25.639 -20.817 27.725 1.00 26.61 678 TYR A N 1
ATOM 5226 C CA . TYR A 1 678 ? 24.377 -20.082 27.654 1.00 26.61 678 TYR A CA 1
ATOM 5227 C C . TYR A 1 678 ? 24.486 -18.876 28.597 1.00 26.61 678 TYR A C 1
ATOM 5229 O O . TYR A 1 678 ? 24.586 -19.034 29.815 1.00 26.61 678 TYR A O 1
ATOM 5237 N N . ARG A 1 679 ? 24.518 -17.676 28.022 1.00 20.89 679 ARG A N 1
ATOM 5238 C CA . ARG A 1 679 ? 24.214 -16.432 28.719 1.00 20.89 679 ARG A CA 1
ATOM 5239 C C . ARG A 1 679 ? 23.002 -15.838 28.035 1.00 20.89 679 ARG A C 1
ATOM 5241 O O . ARG A 1 679 ? 23.081 -15.477 26.864 1.00 20.89 679 ARG A O 1
ATOM 5248 N N . GLU A 1 680 ? 21.925 -15.791 28.808 1.00 30.97 680 GLU A N 1
ATOM 5249 C CA . GLU A 1 680 ? 20.783 -14.897 28.660 1.00 30.97 680 GLU A CA 1
ATOM 5250 C C . GLU A 1 680 ? 21.200 -13.607 27.944 1.00 30.97 680 GLU A C 1
ATOM 5252 O O . GLU A 1 680 ? 22.032 -12.838 28.438 1.00 30.97 680 GLU A O 1
ATOM 5257 N N . LYS A 1 681 ? 20.632 -13.380 26.764 1.00 22.67 681 LYS A N 1
ATOM 5258 C CA . LYS A 1 681 ? 20.474 -12.040 26.217 1.00 22.67 681 LYS A CA 1
ATOM 5259 C C . LYS A 1 681 ? 18.978 -11.790 26.193 1.00 22.67 681 LYS A C 1
ATOM 5261 O O . LYS A 1 681 ? 18.237 -12.593 25.640 1.00 22.67 681 LYS A O 1
ATOM 5266 N N . GLY A 1 682 ? 18.594 -10.774 26.961 1.00 22.22 682 GLY A N 1
ATOM 5267 C CA . GLY A 1 682 ? 17.226 -10.457 27.332 1.00 22.22 682 GLY A CA 1
ATOM 5268 C C . GLY A 1 682 ? 16.314 -10.269 26.131 1.00 22.22 682 GLY A C 1
ATOM 5269 O O . GLY A 1 682 ? 16.751 -9.779 25.091 1.00 22.22 682 GLY A O 1
ATOM 5270 N N . GLY A 1 683 ? 15.063 -10.676 26.336 1.00 21.16 683 GLY A N 1
ATOM 5271 C CA . GLY A 1 683 ? 13.962 -10.438 25.420 1.00 21.16 683 GLY A CA 1
ATOM 5272 C C . GLY A 1 683 ? 13.863 -8.961 25.066 1.00 21.16 683 GLY A C 1
ATOM 5273 O O . GLY A 1 683 ? 14.019 -8.081 25.917 1.00 21.16 683 GLY A O 1
ATOM 5274 N N . VAL A 1 684 ? 13.651 -8.717 23.782 1.00 21.86 684 VAL A N 1
ATOM 5275 C CA . VAL A 1 684 ? 13.270 -7.418 23.254 1.00 21.86 684 VAL A CA 1
ATOM 5276 C C . VAL A 1 684 ? 11.766 -7.340 23.443 1.00 21.86 684 VAL A C 1
ATOM 5278 O O . VAL A 1 684 ? 11.033 -8.070 22.794 1.00 21.86 684 VAL A O 1
ATOM 5281 N N . SER A 1 685 ? 11.331 -6.518 24.393 1.00 22.14 685 SER A N 1
ATOM 5282 C CA . SER A 1 685 ? 9.914 -6.276 24.644 1.00 22.14 685 SER A CA 1
ATOM 5283 C C . SER A 1 685 ? 9.518 -4.915 24.097 1.00 22.14 685 SER A C 1
ATOM 5285 O O . SER A 1 685 ? 9.940 -3.890 24.645 1.00 22.14 685 SER A O 1
ATOM 5287 N N . PHE A 1 686 ? 8.708 -4.890 23.038 1.00 27.69 686 PHE A N 1
ATOM 5288 C CA . PHE A 1 686 ? 8.135 -3.655 22.511 1.00 27.69 686 PHE A CA 1
ATOM 5289 C C . PHE A 1 686 ? 6.895 -3.296 23.335 1.00 27.69 686 PHE A C 1
ATOM 5291 O O . PHE A 1 686 ? 5.808 -3.840 23.158 1.00 27.69 686 PHE A O 1
ATOM 5298 N N . HIS A 1 687 ? 7.058 -2.356 24.264 1.00 28.83 687 HIS A N 1
ATOM 5299 C CA . HIS A 1 687 ? 5.915 -1.631 24.805 1.00 28.83 687 HIS A CA 1
ATOM 5300 C C . HIS A 1 687 ? 5.556 -0.559 23.778 1.00 28.83 687 HIS A C 1
ATOM 5302 O O . HIS A 1 687 ? 6.421 0.235 23.394 1.00 28.83 687 HIS A O 1
ATOM 5308 N N . GLY A 1 688 ? 4.295 -0.526 23.335 1.00 28.28 688 GLY A N 1
ATOM 5309 C CA . GLY A 1 688 ? 3.761 0.647 22.649 1.00 28.28 688 GLY A CA 1
ATOM 5310 C C . GLY A 1 688 ? 4.119 1.896 23.455 1.00 28.28 688 GLY A C 1
ATOM 5311 O O . GLY A 1 688 ? 4.225 1.837 24.682 1.00 28.28 688 GLY A O 1
ATOM 5312 N N . ILE A 1 689 ? 4.380 3.019 22.786 1.00 30.98 689 ILE A N 1
ATOM 5313 C CA . ILE A 1 689 ? 4.622 4.289 23.477 1.00 30.98 689 ILE A CA 1
ATOM 5314 C C . ILE A 1 689 ? 3.302 4.685 24.153 1.00 30.98 689 ILE A C 1
ATOM 5316 O O . ILE A 1 689 ? 2.477 5.402 23.594 1.00 30.98 689 ILE A O 1
ATOM 5320 N N . VAL A 1 690 ? 3.087 4.165 25.360 1.00 30.34 690 VAL A N 1
ATOM 5321 C CA . VAL A 1 690 ? 2.007 4.563 26.247 1.00 30.34 690 VAL A CA 1
ATOM 5322 C C . VAL A 1 690 ? 2.401 5.927 26.777 1.00 30.34 690 VAL A C 1
ATOM 5324 O O . VAL A 1 690 ? 3.385 6.085 27.507 1.00 30.34 690 VAL A O 1
ATOM 5327 N N . PHE A 1 691 ? 1.628 6.940 26.405 1.00 32.62 691 PHE A N 1
ATOM 5328 C CA . PHE A 1 691 ? 1.625 8.202 27.120 1.00 32.62 691 PHE A CA 1
ATOM 5329 C C . PHE A 1 691 ? 1.064 7.935 28.521 1.00 32.62 691 PHE A C 1
ATOM 5331 O O . PHE A 1 691 ? -0.130 8.091 28.759 1.00 32.62 691 PHE A O 1
ATOM 5338 N N . GLN A 1 692 ? 1.919 7.520 29.460 1.00 23.02 692 GLN A N 1
ATOM 5339 C CA . GLN A 1 692 ? 1.602 7.621 30.881 1.00 23.02 692 GLN A CA 1
ATOM 5340 C C . GLN A 1 692 ? 1.519 9.113 31.216 1.00 23.02 692 GLN A C 1
ATOM 5342 O O . GLN A 1 692 ? 2.515 9.770 31.517 1.00 23.02 692 GLN A O 1
ATOM 5347 N N . ILE A 1 693 ? 0.318 9.667 31.075 1.00 23.98 693 ILE A N 1
ATOM 5348 C CA . ILE A 1 693 ? -0.044 10.956 31.649 1.00 23.98 693 ILE A CA 1
ATOM 5349 C C . ILE A 1 693 ? -0.329 10.667 33.126 1.00 23.98 693 ILE A C 1
ATOM 5351 O O . ILE A 1 693 ? -1.422 10.194 33.447 1.00 23.98 693 ILE A O 1
ATOM 5355 N N . GLU A 1 694 ? 0.677 10.870 33.987 1.00 23.72 694 GLU A N 1
ATOM 5356 C CA . GLU A 1 694 ? 0.486 10.930 35.449 1.00 23.72 694 GLU A CA 1
ATOM 5357 C C . GLU A 1 694 ? -0.563 11.978 35.848 1.00 23.72 694 GLU A C 1
ATOM 5359 O O . GLU A 1 694 ? -0.591 13.075 35.234 1.00 23.72 694 GLU A O 1
#